Protein AF-0000000074170034 (afdb_homodimer)

Foldseek 3Di:
DPDPPPPCPDPPPPQDADAEEAEEEEAPLLCLQQVVLLVVVCCVRHVRYYYHYHHDAQVVVVVCQVVVVHFKYKHKPDPCQPQWDKAWAWKFFKWKKAFFCVCVPPHQAAELQCQLVWAEEEADPPHPVVVLSVVVCVVVVHDHHYPHHDPDPVVRLVCRLVGNTIYMGWQQSCVVCVVVRSMDTHAYPPNTRIIIIMMTGGDVDDRDPSNVVSVVSSNVSSVVCVVVVSTHTDTDGDD/DPDPPPPCPDPPPPQDADAEEAEEEEAPLLCLQQVVLLVVVCCVRHVRYYYHYHHDAPVVVVVCQVVVVHFKYKHKPDPCQVQWDKAWAWKFFKWKKAFFCVCVPPHQAAELQCQLVWAEEEADPPHPVVVLSVVVCVVVVHDHHYPHHDPDPVVRLVCRLVGNTIYMGWQQSCVVCVVVRSMDTHAYPPNTRIIIIMMTGGDVDDRDPSNVVSVVSSNVSSVVCVVVVSTHTDTDGDD

InterPro domains:
  IPR005119 LysR, substrate-binding [PF03466] (17-212)

Structure (mmCIF, N/CA/C/O backbone):
data_AF-0000000074170034-model_v1
#
loop_
_entity.id
_entity.type
_entity.pdbx_description
1 polymer 'Transcriptional regulatory protein, lysr family'
#
loop_
_atom_site.group_PDB
_atom_site.id
_atom_site.type_symbol
_atom_site.label_atom_id
_atom_site.label_alt_id
_atom_site.label_comp_id
_atom_site.label_asym_id
_atom_site.label_entity_id
_atom_site.label_seq_id
_atom_site.pdbx_PDB_ins_code
_atom_site.Cartn_x
_atom_site.Cartn_y
_atom_site.Cartn_z
_atom_site.occupancy
_atom_site.B_iso_or_equiv
_atom_site.auth_seq_id
_atom_site.auth_comp_id
_atom_site.auth_asym_id
_atom_site.auth_atom_id
_atom_site.pdbx_PDB_model_num
ATOM 1 N N . MET A 1 1 ? -20.344 -28.719 -52.875 1 21.89 1 MET A N 1
ATOM 2 C CA . MET A 1 1 ? -20.234 -29.719 -51.781 1 21.89 1 MET A CA 1
ATOM 3 C C . MET A 1 1 ? -19.391 -29.188 -50.656 1 21.89 1 MET A C 1
ATOM 5 O O . MET A 1 1 ? -18.188 -29.453 -50.594 1 21.89 1 MET A O 1
ATOM 9 N N . ALA A 1 2 ? -19.203 -27.891 -50.469 1 34.28 2 ALA A N 1
ATOM 10 C CA . ALA A 1 2 ? -18.469 -27.016 -49.562 1 34.28 2 ALA A CA 1
ATOM 11 C C . ALA A 1 2 ? -18.594 -27.5 -48.094 1 34.28 2 ALA A C 1
ATOM 13 O O . ALA A 1 2 ? -19.688 -27.516 -47.531 1 34.28 2 ALA A O 1
ATOM 14 N N . GLU A 1 3 ? -17.844 -28.531 -47.656 1 27.34 3 GLU A N 1
ATOM 15 C CA . GLU A 1 3 ? -17.906 -29.375 -46.469 1 27.34 3 GLU A CA 1
ATOM 16 C C . GLU A 1 3 ? -17.922 -28.531 -45.188 1 27.34 3 GLU A C 1
ATOM 18 O O . GLU A 1 3 ? -17.125 -27.609 -45.031 1 27.34 3 GLU A O 1
ATOM 23 N N . MET A 1 4 ? -19.031 -28.266 -44.438 1 29.97 4 MET A N 1
ATOM 24 C CA . MET A 1 4 ? -19.484 -27.719 -43.156 1 29.97 4 MET A CA 1
ATOM 25 C C . MET A 1 4 ? -18.656 -28.25 -42 1 29.97 4 MET A C 1
ATOM 27 O O . MET A 1 4 ? -18.875 -29.375 -41.531 1 29.97 4 MET A O 1
ATOM 31 N N . GLU A 1 5 ? -17.359 -28.344 -42.031 1 30.94 5 GLU A N 1
ATOM 32 C CA . GLU A 1 5 ? -16.594 -28.953 -40.938 1 30.94 5 GLU A CA 1
ATOM 33 C C . GLU A 1 5 ? -17.047 -28.391 -39.594 1 30.94 5 GLU A C 1
ATOM 35 O O . GLU A 1 5 ? -16.875 -27.188 -39.344 1 30.94 5 GLU A O 1
ATOM 40 N N . GLU A 1 6 ? -18.141 -28.828 -38.938 1 32.47 6 GLU A N 1
ATOM 41 C CA . GLU A 1 6 ? -18.688 -28.734 -37.594 1 32.47 6 GLU A CA 1
ATOM 42 C C . GLU A 1 6 ? -17.594 -28.891 -36.562 1 32.47 6 GLU A C 1
ATOM 44 O O . GLU A 1 6 ? -17.094 -30 -36.312 1 32.47 6 GLU A O 1
ATOM 49 N N . ILE A 1 7 ? -16.625 -28.172 -36.5 1 36.53 7 ILE A N 1
ATOM 50 C CA . ILE A 1 7 ? -15.562 -28.328 -35.531 1 36.53 7 ILE A CA 1
ATOM 51 C C . ILE A 1 7 ? -16.172 -28.578 -34.125 1 36.53 7 ILE A C 1
ATOM 53 O O . ILE A 1 7 ? -16.984 -27.781 -33.656 1 36.53 7 ILE A O 1
ATOM 57 N N . ARG A 1 8 ? -16.422 -29.766 -33.594 1 34.88 8 ARG A N 1
ATOM 58 C CA . ARG A 1 8 ? -16.672 -30.344 -32.25 1 34.88 8 ARG A CA 1
ATOM 59 C C . ARG A 1 8 ? -15.922 -29.578 -31.188 1 34.88 8 ARG A C 1
ATOM 61 O O . ARG A 1 8 ? -14.695 -29.688 -31.078 1 34.88 8 ARG A O 1
ATOM 68 N N . VAL A 1 9 ? -16.125 -28.391 -30.969 1 38.75 9 VAL A N 1
ATOM 69 C CA . VAL A 1 9 ? -15.656 -27.766 -29.734 1 38.75 9 VAL A CA 1
ATOM 70 C C . VAL A 1 9 ? -15.875 -28.703 -28.547 1 38.75 9 VAL A C 1
ATOM 72 O O . VAL A 1 9 ? -17.016 -29.047 -28.234 1 38.75 9 VAL A O 1
ATOM 75 N N . LEU A 1 10 ? -15.18 -29.797 -28.359 1 38 10 LEU A N 1
ATOM 76 C CA . LEU A 1 10 ? -15.18 -30.75 -27.25 1 38 10 LEU A CA 1
ATOM 77 C C . LEU A 1 10 ? -15.641 -30.078 -25.953 1 38 10 LEU A C 1
ATOM 79 O O . LEU A 1 10 ? -15.281 -28.938 -25.672 1 38 10 LEU A O 1
ATOM 83 N N . ALA A 1 11 ? -16.797 -30.344 -25.375 1 39.97 11 ALA A N 1
ATOM 84 C CA . ALA A 1 11 ? -17.406 -30.141 -24.047 1 39.97 11 ALA A CA 1
ATOM 85 C C . ALA A 1 11 ? -16.344 -30.141 -22.953 1 39.97 11 ALA A C 1
ATOM 87 O O . ALA A 1 11 ? -15.945 -31.203 -22.469 1 39.97 11 ALA A O 1
ATOM 88 N N . GLN A 1 12 ? -15.227 -29.547 -23.031 1 44.31 12 GLN A N 1
ATOM 89 C CA . GLN A 1 12 ? -14.211 -29.5 -21.984 1 44.31 12 GLN A CA 1
ATOM 90 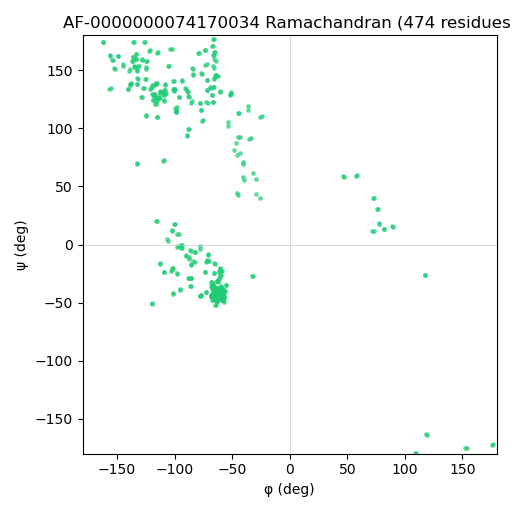C C . GLN A 1 12 ? -14.859 -29.422 -20.594 1 44.31 12 GLN A C 1
ATOM 92 O O . GLN A 1 12 ? -15.891 -28.766 -20.422 1 44.31 12 GLN A O 1
ATOM 97 N N . ASP A 1 13 ? -14.742 -30.359 -19.703 1 48.44 13 ASP A N 1
ATOM 98 C CA . ASP A 1 13 ? -15.219 -30.531 -18.328 1 48.44 13 ASP A CA 1
ATOM 99 C C . ASP A 1 13 ? -15.266 -29.188 -17.594 1 48.44 13 ASP A C 1
ATOM 101 O O . ASP A 1 13 ? -14.234 -28.547 -17.406 1 48.44 13 ASP A O 1
ATOM 105 N N . GLU A 1 14 ? -16.328 -28.562 -17.641 1 54.59 14 GLU A N 1
ATOM 106 C CA . GLU A 1 14 ? -16.625 -27.328 -16.922 1 54.59 14 GLU A CA 1
ATOM 107 C C . GLU A 1 14 ? -15.914 -27.281 -15.578 1 54.59 14 GLU A C 1
ATOM 109 O O . GLU A 1 14 ? -15.648 -26.203 -15.055 1 54.59 14 GLU A O 1
ATOM 114 N N . ASN A 1 15 ? -15.633 -28.562 -15 1 59.62 15 ASN A N 1
ATOM 115 C CA . ASN A 1 15 ? -15.023 -28.641 -13.672 1 59.62 15 ASN A CA 1
ATOM 116 C C . ASN A 1 15 ? -13.508 -28.75 -13.758 1 59.62 15 ASN A C 1
ATOM 118 O O . ASN A 1 15 ? -12.828 -28.875 -12.734 1 59.62 15 ASN A O 1
ATOM 122 N N . ALA A 1 16 ? -13.055 -28.812 -14.922 1 73 16 ALA A N 1
ATOM 123 C CA . ALA A 1 16 ? -11.602 -28.984 -15.023 1 73 16 ALA A CA 1
ATOM 124 C C . ALA A 1 16 ? -10.875 -27.703 -14.633 1 73 16 ALA A C 1
ATOM 126 O O . ALA A 1 16 ? -11.344 -26.609 -14.914 1 73 16 ALA A O 1
ATOM 127 N N . PRO A 1 17 ? -9.773 -27.984 -13.953 1 80.06 17 PRO A N 1
ATOM 128 C CA . PRO A 1 17 ? -8.984 -26.797 -13.602 1 80.06 17 PRO A CA 1
ATOM 129 C C . PRO A 1 17 ? -8.688 -25.922 -14.812 1 80.06 17 PRO A C 1
ATOM 131 O O . PRO A 1 17 ? -8.383 -26.422 -15.891 1 80.06 17 PRO A O 1
ATOM 134 N N . LEU A 1 18 ? -8.977 -24.719 -14.641 1 83.81 18 LEU A N 1
ATOM 135 C CA . LEU A 1 18 ? -8.766 -23.719 -15.68 1 83.81 18 LEU A CA 1
ATOM 136 C C . LEU A 1 18 ? -7.297 -23.344 -15.781 1 83.81 18 LEU A C 1
ATOM 138 O O . LEU A 1 18 ? -6.551 -23.453 -14.805 1 83.81 18 LEU A O 1
ATOM 142 N N . ARG A 1 19 ? -6.926 -23.062 -16.984 1 87.31 19 ARG A N 1
ATOM 143 C CA . ARG A 1 19 ? -5.621 -22.469 -17.25 1 87.31 19 ARG A CA 1
ATOM 144 C C . ARG A 1 19 ? -5.762 -21.062 -17.812 1 87.31 19 ARG A C 1
ATOM 146 O O . ARG A 1 19 ? -6.867 -20.625 -18.156 1 87.31 19 ARG A O 1
ATOM 153 N N . GLY A 1 20 ? -4.684 -20.281 -17.844 1 91.69 20 GLY A N 1
ATOM 154 C CA . GLY A 1 20 ? -4.715 -18.938 -18.391 1 91.69 20 GLY A CA 1
ATOM 155 C C . GLY A 1 20 ? -4.375 -17.875 -17.359 1 91.69 20 GLY A C 1
ATOM 156 O O . GLY A 1 20 ? -3.756 -18.172 -16.328 1 91.69 20 GLY A O 1
ATOM 157 N N . HIS A 1 21 ? -4.762 -16.625 -17.781 1 94.44 21 HIS A N 1
ATOM 158 C CA . HIS A 1 21 ? -4.371 -15.469 -16.984 1 94.44 21 HIS A CA 1
ATOM 159 C C . HIS A 1 21 ? -5.582 -14.602 -16.641 1 94.44 21 HIS A C 1
ATOM 161 O O . HIS A 1 21 ? -6.48 -14.43 -17.469 1 94.44 21 HIS A O 1
ATOM 167 N N . VAL A 1 22 ? -5.656 -14.219 -15.445 1 96.94 22 VAL A N 1
ATOM 168 C CA . VAL A 1 22 ? -6.695 -13.266 -15.062 1 96.94 22 VAL A CA 1
ATOM 169 C C . VAL A 1 22 ? -6.086 -12.141 -14.227 1 96.94 22 VAL A C 1
ATOM 171 O O . VAL A 1 22 ? -5.211 -12.383 -13.391 1 96.94 22 VAL A O 1
ATOM 174 N N . SER A 1 23 ? -6.488 -10.93 -14.461 1 97.12 23 SER A N 1
ATOM 175 C CA . SER A 1 23 ? -6.035 -9.742 -13.742 1 97.12 23 SER A CA 1
ATOM 176 C C . SER A 1 23 ? -7.191 -9.055 -13.031 1 97.12 23 SER A C 1
ATOM 178 O O . SER A 1 23 ? -8.18 -8.664 -13.664 1 97.12 23 SER A O 1
ATOM 180 N N . ILE A 1 24 ? -7.02 -8.875 -11.719 1 97.62 24 ILE A N 1
ATOM 181 C CA . ILE A 1 24 ? -8.062 -8.266 -10.906 1 97.62 24 ILE A CA 1
ATOM 182 C C . ILE A 1 24 ? -7.531 -6.98 -10.266 1 97.62 24 ILE A C 1
ATOM 184 O O . ILE A 1 24 ? -6.461 -6.98 -9.656 1 97.62 24 ILE A O 1
ATOM 188 N N . GLY A 1 25 ? -8.266 -5.91 -10.398 1 96.12 25 GLY A N 1
ATOM 189 C CA . GLY A 1 25 ? -7.93 -4.648 -9.766 1 96.12 25 GLY A CA 1
ATOM 190 C C . GLY A 1 25 ? -8.734 -4.383 -8.5 1 96.12 25 GLY A C 1
ATOM 191 O O . GLY A 1 25 ? -9.93 -4.68 -8.445 1 96.12 25 GLY A O 1
ATOM 192 N N . MET A 1 26 ? -8.039 -3.834 -7.531 1 94.56 26 MET A N 1
ATOM 193 C CA . MET A 1 26 ? -8.734 -3.508 -6.289 1 94.56 26 MET A CA 1
ATOM 194 C C . MET A 1 26 ? -8.07 -2.33 -5.59 1 94.56 26 MET A C 1
ATOM 196 O O . MET A 1 26 ? -6.855 -2.137 -5.707 1 94.56 26 MET A O 1
ATOM 200 N N . PRO A 1 27 ? -8.891 -1.567 -4.828 1 91.56 27 PRO A N 1
ATOM 201 C CA . PRO A 1 27 ? -8.258 -0.597 -3.934 1 91.56 27 PRO A CA 1
ATOM 202 C C . PRO A 1 27 ? -7.445 -1.26 -2.82 1 91.56 27 PRO A C 1
ATOM 204 O O . PRO A 1 27 ? -7.688 -2.422 -2.484 1 91.56 27 PRO A O 1
ATOM 207 N N . PRO A 1 28 ? -6.57 -0.512 -2.178 1 88.25 28 PRO A N 1
ATOM 208 C CA . PRO A 1 28 ? -5.668 -1.101 -1.185 1 88.25 28 PRO A CA 1
ATOM 209 C C . PRO A 1 28 ? -6.414 -1.707 0.003 1 88.25 28 PRO A C 1
ATOM 211 O O . PRO A 1 28 ? -6.094 -2.816 0.435 1 88.25 28 PRO A O 1
ATOM 214 N N . THR A 1 29 ? -7.406 -1.063 0.54 1 89.38 29 THR A N 1
ATOM 215 C CA . THR A 1 29 ? -8.117 -1.572 1.705 1 89.38 29 THR A CA 1
ATOM 216 C C . THR A 1 29 ? -8.828 -2.885 1.378 1 89.38 29 THR A C 1
ATOM 218 O O . THR A 1 29 ? -8.867 -3.799 2.205 1 89.38 29 THR A O 1
ATOM 221 N N . ALA A 1 30 ? -9.391 -2.963 0.193 1 92.62 30 ALA A N 1
ATOM 222 C CA . ALA A 1 30 ? -10.039 -4.199 -0.228 1 92.62 30 ALA A CA 1
ATOM 223 C C . ALA A 1 30 ? -9.008 -5.309 -0.452 1 92.62 30 ALA A C 1
ATOM 225 O O . ALA A 1 30 ? -9.234 -6.457 -0.06 1 92.62 30 ALA A O 1
ATOM 226 N N . SER A 1 31 ? -7.969 -4.953 -1.076 1 93.31 31 SER A N 1
ATOM 227 C CA . SER A 1 31 ? -6.926 -5.926 -1.378 1 93.31 31 SER A CA 1
ATOM 228 C C . SER A 1 31 ? -6.402 -6.586 -0.107 1 93.31 31 SER A C 1
ATOM 230 O O . SER A 1 31 ? -6.125 -7.789 -0.093 1 93.31 31 SER A O 1
ATOM 232 N N . ASP A 1 32 ? -6.258 -5.852 0.933 1 90.81 32 ASP A N 1
ATOM 233 C CA . ASP A 1 32 ? -5.684 -6.348 2.18 1 90.81 32 ASP A CA 1
ATOM 234 C C . ASP A 1 32 ? -6.523 -7.484 2.756 1 90.81 32 ASP A C 1
ATOM 236 O O . ASP A 1 32 ? -6.008 -8.336 3.486 1 90.81 32 ASP A O 1
ATOM 240 N N . ILE A 1 33 ? -7.793 -7.543 2.379 1 92 33 ILE A N 1
ATOM 241 C CA . ILE A 1 33 ? -8.633 -8.547 3.02 1 92 33 ILE A CA 1
ATOM 242 C C . ILE A 1 33 ? -9.047 -9.602 1.994 1 92 33 ILE A C 1
ATOM 244 O O . ILE A 1 33 ? -9.445 -10.711 2.359 1 92 33 ILE A O 1
ATOM 248 N N . LEU A 1 34 ? -8.898 -9.273 0.729 1 96 34 LEU A N 1
ATOM 249 C CA . LEU A 1 34 ? -9.484 -10.148 -0.279 1 96 34 LEU A CA 1
ATOM 250 C C . LEU A 1 34 ? -8.398 -10.906 -1.036 1 96 34 LEU A C 1
ATOM 252 O O . LEU A 1 34 ? -8.672 -11.945 -1.64 1 96 34 LEU A O 1
ATOM 256 N N . SER A 1 35 ? -7.219 -10.406 -1.077 1 95.62 35 SER A N 1
ATOM 257 C CA . SER A 1 35 ? -6.195 -10.961 -1.956 1 95.62 35 SER A CA 1
ATOM 258 C C . SER A 1 35 ? -5.781 -12.359 -1.517 1 95.62 35 SER A C 1
ATOM 260 O O . SER A 1 35 ? -5.691 -13.273 -2.342 1 95.62 35 SER A O 1
ATOM 262 N N . GLU A 1 36 ? -5.508 -12.539 -0.246 1 94.25 36 GLU A N 1
ATOM 263 C CA . GLU A 1 36 ? -5.004 -13.828 0.235 1 94.25 36 GLU A CA 1
ATOM 264 C C . GLU A 1 36 ? -6.027 -14.938 0.015 1 94.25 36 GLU A C 1
ATOM 266 O O . GLU A 1 36 ? -5.699 -15.992 -0.536 1 94.25 36 GLU A O 1
ATOM 271 N N . PRO A 1 37 ? -7.293 -14.719 0.401 1 95.94 37 PRO A N 1
ATOM 272 C CA . PRO A 1 37 ? -8.281 -15.766 0.111 1 95.94 37 PRO A CA 1
ATOM 273 C C . PRO A 1 37 ? -8.406 -16.062 -1.383 1 95.94 37 PRO A C 1
ATOM 275 O O . PRO A 1 37 ? -8.633 -17.203 -1.773 1 95.94 37 PRO A O 1
ATOM 278 N N . LEU A 1 38 ? -8.297 -15.039 -2.164 1 96.81 38 LEU A N 1
ATOM 279 C CA . LEU A 1 38 ? -8.383 -15.211 -3.611 1 96.81 38 LEU A CA 1
ATOM 280 C C . LEU A 1 38 ? -7.238 -16.078 -4.125 1 96.81 38 LEU A C 1
ATOM 282 O O . LEU A 1 38 ? -7.465 -17.047 -4.844 1 96.81 38 LEU A O 1
ATOM 286 N N . VAL A 1 39 ? -6.035 -15.773 -3.727 1 95.31 39 VAL A N 1
ATOM 287 C CA . VAL A 1 39 ? -4.848 -16.516 -4.148 1 95.31 39 VAL A CA 1
ATOM 288 C C . VAL A 1 39 ? -4.93 -17.953 -3.643 1 95.31 39 VAL A C 1
ATOM 290 O O . VAL A 1 39 ? -4.668 -18.891 -4.395 1 95.31 39 VAL A O 1
ATOM 293 N N . SER A 1 40 ? -5.312 -18.109 -2.414 1 95.12 40 SER A N 1
ATOM 294 C CA . SER A 1 40 ? -5.43 -19.438 -1.816 1 95.12 40 SER A CA 1
ATOM 295 C C . SER A 1 40 ? -6.402 -20.312 -2.598 1 95.12 40 SER A C 1
ATOM 297 O O . SER A 1 40 ? -6.094 -21.453 -2.914 1 95.12 40 SER A O 1
ATOM 299 N N . THR A 1 41 ? -7.504 -19.734 -2.896 1 96.12 41 THR A N 1
ATOM 300 C CA . THR A 1 41 ? -8.531 -20.5 -3.607 1 96.12 41 THR A CA 1
ATOM 301 C C . THR A 1 41 ? -8.062 -20.844 -5.016 1 96.12 41 THR A C 1
ATOM 303 O O . THR A 1 41 ? -8.305 -21.953 -5.496 1 96.12 41 THR A O 1
ATOM 306 N N . PHE A 1 42 ? -7.438 -19.922 -5.742 1 94.69 42 PHE A N 1
ATOM 307 C CA . PHE A 1 42 ? -6.902 -20.188 -7.074 1 94.69 42 PHE A CA 1
ATOM 308 C C . PHE A 1 42 ? -5.883 -21.312 -7.027 1 94.69 42 PHE A C 1
ATOM 310 O O . PHE A 1 42 ? -5.895 -22.203 -7.883 1 94.69 42 PHE A O 1
ATOM 317 N N . GLN A 1 43 ? -4.973 -21.25 -6.094 1 92.19 43 GLN A N 1
ATOM 318 C CA . GLN A 1 43 ? -3.926 -22.266 -5.973 1 92.19 43 GLN A CA 1
ATOM 319 C C . GLN A 1 43 ? -4.523 -23.656 -5.773 1 92.19 43 GLN A C 1
ATOM 321 O O . GLN A 1 43 ? -4.012 -24.641 -6.309 1 92.19 43 GLN A O 1
ATOM 326 N N . GLU A 1 44 ? -5.582 -23.75 -5.031 1 93.06 44 GLU A N 1
ATOM 327 C CA . GLU A 1 44 ? -6.238 -25.016 -4.719 1 93.06 44 GLU A CA 1
ATOM 328 C C . GLU A 1 44 ? -7.07 -25.516 -5.898 1 93.06 44 GLU A C 1
ATOM 330 O O . GLU A 1 44 ? -7.051 -26.703 -6.227 1 93.06 44 GLU A O 1
ATOM 335 N N . THR A 1 45 ? -7.781 -24.625 -6.512 1 93.88 45 THR A N 1
ATOM 336 C CA . THR A 1 45 ? -8.805 -25.016 -7.473 1 93.88 45 THR A CA 1
ATOM 337 C C . THR A 1 45 ? -8.25 -24.984 -8.891 1 93.88 45 THR A C 1
ATOM 339 O O . THR A 1 45 ? -8.633 -25.797 -9.734 1 93.88 45 THR A O 1
ATOM 342 N N . HIS A 1 46 ? -7.414 -23.969 -9.18 1 94.12 46 HIS A N 1
ATOM 343 C CA . HIS A 1 46 ? -6.863 -23.781 -10.516 1 94.12 46 HIS A CA 1
ATOM 344 C C . HIS A 1 46 ? -5.359 -23.531 -10.461 1 94.12 46 HIS A C 1
ATOM 346 O O . HIS A 1 46 ? -4.891 -22.469 -10.875 1 94.12 46 HIS A O 1
ATOM 352 N N . PRO A 1 47 ? -4.625 -24.5 -10.117 1 90.62 47 PRO A N 1
ATOM 353 C CA . PRO A 1 47 ? -3.189 -24.328 -9.883 1 90.62 47 PRO A CA 1
ATOM 354 C C . PRO A 1 47 ? -2.428 -23.953 -11.148 1 90.62 47 PRO A C 1
ATOM 356 O O . PRO A 1 47 ? -1.304 -23.438 -11.062 1 90.62 47 PRO A O 1
ATOM 359 N N . ASP A 1 48 ? -3.002 -24.125 -12.258 1 91 48 ASP A N 1
ATOM 360 C CA . ASP A 1 48 ? -2.289 -23.828 -13.492 1 91 48 ASP A CA 1
ATOM 361 C C . ASP A 1 48 ? -2.654 -22.453 -14.023 1 91 48 ASP A C 1
ATOM 363 O O . ASP A 1 48 ? -2.109 -22 -15.039 1 91 48 ASP A O 1
ATOM 367 N N . ALA A 1 49 ? -3.539 -21.781 -13.352 1 93.25 49 ALA A N 1
ATOM 368 C CA . ALA A 1 49 ? -3.893 -20.406 -13.711 1 93.25 49 ALA A CA 1
ATOM 369 C C . ALA A 1 49 ? -2.908 -19.406 -13.102 1 93.25 49 ALA A C 1
ATOM 371 O O . ALA A 1 49 ? -2.279 -19.688 -12.078 1 93.25 49 ALA A O 1
ATOM 372 N N . THR A 1 50 ? -2.77 -18.312 -13.812 1 93.19 50 THR A N 1
ATOM 373 C CA . THR A 1 50 ? -1.979 -17.203 -13.281 1 93.19 50 THR A CA 1
ATOM 374 C C . THR A 1 50 ? -2.879 -16.047 -12.883 1 93.19 50 THR A C 1
ATOM 376 O O . THR A 1 50 ? -3.775 -15.664 -13.641 1 93.19 50 THR A O 1
ATOM 379 N N . LEU A 1 51 ? -2.617 -15.555 -11.711 1 95.94 51 LEU A N 1
ATOM 380 C CA . LEU A 1 51 ? -3.424 -14.469 -11.156 1 95.94 51 LEU A CA 1
ATOM 381 C C . LEU A 1 51 ? -2.58 -13.219 -10.93 1 95.94 51 LEU A C 1
ATOM 383 O O . LEU A 1 51 ? -1.511 -13.289 -10.32 1 95.94 51 LEU A O 1
ATOM 387 N N . ARG A 1 52 ? -3.062 -12.156 -11.453 1 96.06 52 ARG A N 1
ATOM 388 C CA . ARG A 1 52 ? -2.461 -10.852 -11.219 1 96.06 52 ARG A CA 1
ATOM 389 C C . ARG A 1 52 ? -3.41 -9.945 -10.438 1 96.06 52 ARG A C 1
ATOM 391 O O . ARG A 1 52 ? -4.562 -9.75 -10.836 1 96.06 52 ARG A O 1
ATOM 398 N N . ILE A 1 53 ? -2.92 -9.422 -9.359 1 95.69 53 ILE A N 1
ATOM 399 C CA . ILE A 1 53 ? -3.676 -8.469 -8.562 1 95.69 53 ILE A CA 1
ATOM 400 C C . ILE A 1 53 ? -3.008 -7.094 -8.625 1 95.69 53 ILE A C 1
ATOM 402 O O . ILE A 1 53 ? -1.826 -6.957 -8.297 1 95.69 53 ILE A O 1
ATOM 406 N N . VAL A 1 54 ? -3.793 -6.117 -8.984 1 92.19 54 VAL A N 1
ATOM 407 C CA . VAL A 1 54 ? -3.277 -4.758 -9.102 1 92.19 54 VAL A CA 1
ATOM 408 C C . VAL A 1 54 ? -4.016 -3.84 -8.133 1 92.19 54 VAL A C 1
ATOM 410 O O . VAL A 1 54 ? -5.238 -3.936 -7.988 1 92.19 54 VAL A O 1
ATOM 413 N N . ASN A 1 55 ? -3.184 -2.975 -7.488 1 89.75 55 ASN A N 1
ATOM 414 C CA . ASN A 1 55 ? -3.785 -2.02 -6.566 1 89.75 55 ASN A CA 1
ATOM 415 C C . ASN A 1 55 ? -3.721 -0.595 -7.109 1 89.75 55 ASN A C 1
ATOM 417 O O . ASN A 1 55 ? -2.662 -0.143 -7.551 1 89.75 55 ASN A O 1
ATOM 421 N N . ALA A 1 56 ? -4.871 0.014 -7.082 1 84.06 56 ALA A N 1
ATOM 422 C CA . ALA A 1 56 ? -4.953 1.413 -7.488 1 84.06 56 ALA A CA 1
ATOM 423 C C . ALA A 1 56 ? -6.246 2.055 -6.988 1 84.06 56 ALA A C 1
ATOM 425 O O . ALA A 1 56 ? -7.082 1.388 -6.379 1 84.06 56 ALA A O 1
ATOM 426 N N . TYR A 1 57 ? -6.285 3.338 -7.238 1 81 57 TYR A N 1
ATOM 427 C CA . TYR A 1 57 ? -7.531 4.031 -6.926 1 81 57 TYR A CA 1
ATOM 428 C C . TYR A 1 57 ? -8.578 3.783 -8.008 1 81 57 TYR A C 1
ATOM 430 O O . TYR A 1 57 ? -8.242 3.422 -9.133 1 81 57 TYR A O 1
ATOM 438 N N . SER A 1 58 ? -9.766 4.094 -7.652 1 80.94 58 SER A N 1
ATOM 439 C CA . SER A 1 58 ? -10.898 3.729 -8.492 1 80.94 58 SER A CA 1
ATOM 440 C C . SER A 1 58 ? -10.797 4.371 -9.875 1 80.94 58 SER A C 1
ATOM 442 O O . SER A 1 58 ? -11.117 3.74 -10.883 1 80.94 58 SER A O 1
ATOM 444 N N . GLY A 1 59 ? -10.383 5.625 -9.906 1 79.94 59 GLY A N 1
ATOM 445 C CA . GLY A 1 59 ? -10.258 6.281 -11.195 1 79.94 59 GLY A CA 1
ATOM 446 C C . GLY A 1 59 ? -9.344 5.547 -12.156 1 79.94 59 GLY A C 1
ATOM 447 O O . GLY A 1 59 ? -9.656 5.398 -13.336 1 79.94 59 GLY A O 1
ATOM 448 N N . TYR A 1 60 ? -8.289 5.047 -11.695 1 82.94 60 TYR A N 1
ATOM 449 C CA . TYR A 1 60 ? -7.344 4.293 -12.508 1 82.94 60 TYR A CA 1
ATOM 450 C C . TYR A 1 60 ? -7.906 2.922 -12.867 1 82.94 60 TYR A C 1
ATOM 452 O O . TYR A 1 60 ? -7.785 2.475 -14.008 1 82.94 60 TYR A O 1
ATOM 460 N N . LEU A 1 61 ? -8.523 2.348 -11.93 1 90.69 61 LEU A N 1
ATOM 461 C CA . LEU A 1 61 ? -9.047 1 -12.133 1 90.69 61 LEU A CA 1
ATOM 462 C C . LEU A 1 61 ? -10.133 0.995 -13.203 1 90.69 61 LEU A C 1
ATOM 464 O O . LEU A 1 61 ? -10.219 0.064 -14.008 1 90.69 61 LEU A O 1
ATOM 468 N N . VAL A 1 62 ? -10.945 2.018 -13.188 1 90.25 62 VAL A N 1
ATOM 469 C CA . VAL A 1 62 ? -11.992 2.137 -14.195 1 90.25 62 VAL A CA 1
ATOM 470 C C . VAL A 1 62 ? -11.367 2.242 -15.586 1 90.25 62 VAL A C 1
ATOM 472 O O . VAL A 1 62 ? -11.797 1.559 -16.516 1 90.25 62 VAL A O 1
ATOM 475 N N . ASP A 1 63 ? -10.398 3.07 -15.68 1 89.25 63 ASP A N 1
ATOM 476 C CA . ASP A 1 63 ? -9.711 3.254 -16.953 1 89.25 63 ASP A CA 1
ATOM 477 C C . ASP A 1 63 ? -9.062 1.952 -17.422 1 89.25 63 ASP A C 1
ATOM 479 O O . ASP A 1 63 ? -9.18 1.581 -18.578 1 89.25 63 ASP A O 1
ATOM 483 N N . TRP A 1 64 ? -8.438 1.235 -16.562 1 92.12 64 TRP A N 1
ATOM 484 C CA . TRP A 1 64 ? -7.758 -0.011 -16.891 1 92.12 64 TRP A CA 1
ATOM 485 C C . TRP A 1 64 ? -8.758 -1.092 -17.297 1 92.12 64 TRP A C 1
ATOM 487 O O . TRP A 1 64 ? -8.469 -1.923 -18.156 1 92.12 64 TRP A O 1
ATOM 497 N N . LEU A 1 65 ? -9.859 -1.061 -16.641 1 93.25 65 LEU A N 1
ATOM 498 C CA . LEU A 1 65 ? -10.906 -2.012 -16.984 1 93.25 65 LEU A CA 1
ATOM 499 C C . LEU A 1 65 ? -11.438 -1.747 -18.391 1 93.25 65 LEU A C 1
ATOM 501 O O . LEU A 1 65 ? -11.625 -2.682 -19.172 1 93.25 65 LEU A O 1
ATOM 505 N N . HIS A 1 66 ? -11.594 -0.516 -18.703 1 90.88 66 HIS A N 1
ATOM 506 C CA . HIS A 1 66 ? -12.078 -0.12 -20.031 1 90.88 66 HIS A CA 1
ATOM 507 C C . HIS A 1 66 ? -11.094 -0.521 -21.109 1 90.88 66 HIS A C 1
ATOM 509 O O . HIS A 1 66 ? -11.492 -0.973 -22.188 1 90.88 66 HIS A O 1
ATOM 515 N N . ARG A 1 67 ? -9.844 -0.395 -20.844 1 92.44 67 ARG A N 1
ATOM 516 C CA . ARG A 1 67 ? -8.797 -0.653 -21.828 1 92.44 67 ARG A CA 1
ATOM 517 C C . ARG A 1 67 ? -8.492 -2.145 -21.922 1 92.44 67 ARG A C 1
ATOM 519 O O . ARG A 1 67 ? -7.781 -2.58 -22.828 1 92.44 67 ARG A O 1
ATOM 526 N N . GLY A 1 68 ? -8.938 -2.826 -20.984 1 93.19 68 GLY A N 1
ATOM 527 C CA . GLY A 1 68 ? -8.703 -4.262 -21 1 93.19 68 GLY A CA 1
ATOM 528 C C . GLY A 1 68 ? -7.41 -4.656 -20.312 1 93.19 68 GLY A C 1
ATOM 529 O O . GLY A 1 68 ? -6.926 -5.781 -20.484 1 93.19 68 GLY A O 1
ATOM 530 N N . ASP A 1 69 ? -6.871 -3.734 -19.562 1 93.62 69 ASP A N 1
ATOM 531 C CA . ASP A 1 69 ? -5.645 -4.004 -18.812 1 93.62 69 ASP A CA 1
ATOM 532 C C . ASP A 1 69 ? -5.918 -4.91 -17.625 1 93.62 69 ASP A C 1
ATOM 534 O O . ASP A 1 69 ? -5.004 -5.559 -17.109 1 93.62 69 ASP A O 1
ATOM 538 N N . ILE A 1 70 ? -7.141 -4.922 -17.156 1 95.94 70 ILE A N 1
ATOM 539 C CA . ILE A 1 70 ? -7.602 -5.84 -16.125 1 95.94 70 ILE A CA 1
ATOM 540 C C . ILE A 1 70 ? -8.938 -6.449 -16.531 1 95.94 70 ILE A C 1
ATOM 542 O O . ILE A 1 70 ? -9.641 -5.902 -17.391 1 95.94 70 ILE A O 1
ATOM 546 N N . ASP A 1 71 ? -9.25 -7.602 -15.898 1 97.25 71 ASP A N 1
ATOM 547 C CA . ASP A 1 71 ? -10.406 -8.383 -16.328 1 97.25 71 ASP A CA 1
ATOM 548 C C . ASP A 1 71 ? -11.625 -8.094 -15.445 1 97.25 71 ASP A C 1
ATOM 550 O O . ASP A 1 71 ? -12.766 -8.32 -15.859 1 97.25 71 ASP A O 1
ATOM 554 N N . ALA A 1 72 ? -11.383 -7.668 -14.25 1 97 72 ALA A N 1
ATOM 555 C CA . ALA A 1 72 ? -12.406 -7.242 -13.297 1 97 72 ALA A CA 1
ATOM 556 C C . ALA A 1 72 ? -11.828 -6.246 -12.289 1 97 72 ALA A C 1
ATOM 558 O O . ALA A 1 72 ? -10.617 -6.184 -12.094 1 97 72 ALA A O 1
ATOM 559 N N . ALA A 1 73 ? -12.727 -5.5 -11.711 1 96.5 73 ALA A N 1
ATOM 560 C CA . ALA A 1 73 ? -12.273 -4.496 -10.75 1 96.5 73 ALA A CA 1
ATOM 561 C C . ALA A 1 73 ? -13.211 -4.414 -9.547 1 96.5 73 ALA A C 1
ATOM 563 O O . ALA A 1 73 ? -14.438 -4.453 -9.711 1 96.5 73 ALA A O 1
ATOM 564 N N . ILE A 1 74 ? -12.602 -4.395 -8.43 1 95.88 74 ILE A N 1
ATOM 565 C CA . ILE A 1 74 ? -13.305 -4.008 -7.211 1 95.88 74 ILE A CA 1
ATOM 566 C C . ILE A 1 74 ? -13.219 -2.492 -7.031 1 95.88 74 ILE A C 1
ATOM 568 O O . ILE A 1 74 ? -12.133 -1.911 -7.078 1 95.88 74 ILE A O 1
ATOM 572 N N . LEU A 1 75 ? -14.398 -1.876 -6.836 1 92.62 75 LEU A N 1
ATOM 573 C CA . LEU A 1 75 ? -14.445 -0.42 -6.77 1 92.62 75 LEU A CA 1
ATOM 574 C C . LEU A 1 75 ? -15.273 0.044 -5.578 1 92.62 75 LEU A C 1
ATOM 576 O O . LEU A 1 75 ? -16.203 -0.654 -5.148 1 92.62 75 LEU A O 1
ATOM 580 N N . TYR A 1 76 ? -14.836 1.207 -5.129 1 89.25 76 TYR A N 1
ATOM 581 C CA . TYR A 1 76 ? -15.688 1.896 -4.168 1 89.25 76 TYR A CA 1
ATOM 582 C C . TYR A 1 76 ? -16.484 3.012 -4.844 1 89.25 76 TYR A C 1
ATOM 584 O O . TYR A 1 76 ? -15.906 3.828 -5.57 1 89.25 76 TYR A O 1
ATOM 592 N N . ASN A 1 77 ? -17.75 3.117 -4.594 1 76.5 77 ASN A N 1
ATOM 593 C CA . ASN A 1 77 ? -18.672 4.18 -4.961 1 76.5 77 ASN A CA 1
ATOM 594 C C . ASN A 1 77 ? -18.516 4.586 -6.422 1 76.5 77 ASN A C 1
ATOM 596 O O . ASN A 1 77 ? -18.297 5.762 -6.723 1 76.5 77 ASN A O 1
ATOM 600 N N . PRO A 1 78 ? -18.688 3.691 -7.34 1 69.44 78 PRO A N 1
ATOM 601 C CA . PRO A 1 78 ? -18.453 4.148 -8.711 1 69.44 78 PRO A CA 1
ATOM 602 C C . PRO A 1 78 ? -19.469 5.188 -9.172 1 69.44 78 PRO A C 1
ATOM 604 O O . PRO A 1 78 ? -20.656 5.062 -8.875 1 69.44 78 PRO A O 1
ATOM 607 N N . LYS A 1 79 ? -19.031 6.344 -9.578 1 63.84 79 LYS A N 1
ATOM 608 C CA . LYS A 1 79 ? -19.922 7.367 -10.109 1 63.84 79 LYS A CA 1
ATOM 609 C C . LYS A 1 79 ? -20.578 6.906 -11.406 1 63.84 79 LYS A C 1
ATOM 611 O O . LYS A 1 79 ? -21.75 7.18 -11.648 1 63.84 79 LYS A O 1
ATOM 616 N N . ASN A 1 80 ? -19.75 6.445 -12.391 1 61.69 80 ASN A N 1
ATOM 617 C CA . ASN A 1 80 ? -20.266 6.145 -13.719 1 61.69 80 ASN A CA 1
ATOM 618 C C . ASN A 1 80 ? -20.281 4.641 -13.992 1 61.69 80 ASN A C 1
ATOM 620 O O . ASN A 1 80 ? -19.469 4.137 -14.758 1 61.69 80 ASN A O 1
ATOM 624 N N . ALA A 1 81 ? -21.219 3.941 -13.336 1 60.59 81 ALA A N 1
ATOM 625 C CA . ALA A 1 81 ? -21.297 2.484 -13.398 1 60.59 81 ALA A CA 1
ATOM 626 C C . ALA A 1 81 ? -21.938 2.025 -14.703 1 60.59 81 ALA A C 1
ATOM 628 O O . ALA A 1 81 ? -22 0.827 -14.984 1 60.59 81 ALA A O 1
ATOM 629 N N . ARG A 1 82 ? -22.375 2.947 -15.5 1 64 82 ARG A N 1
ATOM 630 C CA . ARG A 1 82 ? -23.219 2.488 -16.594 1 64 82 ARG A CA 1
ATOM 631 C C . ARG A 1 82 ? -22.406 1.715 -17.625 1 64 82 ARG A C 1
ATOM 633 O O . ARG A 1 82 ? -22.969 0.948 -18.406 1 64 82 ARG A O 1
ATOM 640 N N . SER A 1 83 ? -21.141 1.822 -17.547 1 76.31 83 SER A N 1
ATOM 641 C CA . SER A 1 83 ? -20.359 1.204 -18.625 1 76.31 83 SER A CA 1
ATOM 642 C C . SER A 1 83 ? -19.844 -0.172 -18.203 1 76.31 83 SER A C 1
ATOM 644 O O . SER A 1 83 ? -19.141 -0.832 -18.969 1 76.31 83 SER A O 1
ATOM 646 N N . PHE A 1 84 ? -20.359 -0.615 -17.047 1 85.19 84 PHE A N 1
ATOM 647 C CA . PHE A 1 84 ? -19.859 -1.896 -16.578 1 85.19 84 PHE A CA 1
ATOM 648 C C . PHE A 1 84 ? -20.984 -2.75 -16.016 1 85.19 84 PHE A C 1
ATOM 650 O O . PHE A 1 84 ? -22.031 -2.227 -15.641 1 85.19 84 PHE A O 1
ATOM 657 N N . HIS A 1 85 ? -20.781 -4.051 -16.141 1 89.81 85 HIS A N 1
ATOM 658 C CA . HIS A 1 85 ? -21.609 -4.941 -15.336 1 89.81 85 HIS A CA 1
ATOM 659 C C . HIS A 1 85 ? -21.203 -4.895 -13.867 1 89.81 85 HIS A C 1
ATOM 661 O O . HIS A 1 85 ? -20.062 -5.195 -13.523 1 89.81 85 HIS A O 1
ATOM 667 N N . ILE A 1 86 ? -22.172 -4.555 -13.094 1 90.69 86 ILE A N 1
ATOM 668 C CA . ILE A 1 86 ? -21.844 -4.293 -11.695 1 90.69 86 ILE A CA 1
ATOM 669 C C . ILE A 1 86 ? -22.547 -5.316 -10.805 1 90.69 86 ILE A C 1
ATOM 671 O O . ILE A 1 86 ? -23.719 -5.641 -11.023 1 90.69 86 ILE A O 1
ATOM 675 N N . GLN A 1 87 ? -21.891 -5.789 -9.836 1 92 87 GLN A N 1
ATOM 676 C CA . GLN A 1 87 ? -22.422 -6.594 -8.742 1 92 87 GLN A CA 1
ATOM 677 C C . GLN A 1 87 ? -22.094 -5.98 -7.387 1 92 87 GLN A C 1
ATOM 679 O O . GLN A 1 87 ? -20.922 -5.953 -6.988 1 92 87 GLN A O 1
ATOM 684 N N . PRO A 1 88 ? -23.094 -5.473 -6.695 1 93 88 PRO A N 1
ATOM 685 C CA . PRO A 1 88 ? -22.812 -4.949 -5.355 1 93 88 PRO A CA 1
ATOM 686 C C . PRO A 1 88 ? -22.359 -6.031 -4.383 1 93 88 PRO A C 1
ATOM 688 O O . PRO A 1 88 ? -22.844 -7.164 -4.438 1 93 88 PRO A O 1
ATOM 691 N N . LEU A 1 89 ? -21.5 -5.652 -3.525 1 95 89 LEU A N 1
ATOM 692 C CA . LEU A 1 89 ? -20.938 -6.621 -2.59 1 95 89 LEU A CA 1
ATOM 693 C C . LEU A 1 89 ? -21.25 -6.234 -1.149 1 95 89 LEU A C 1
ATOM 695 O O . LEU A 1 89 ? -21.75 -7.055 -0.376 1 95 89 LEU A O 1
ATOM 699 N N . LEU A 1 90 ? -20.938 -4.977 -0.85 1 94.5 90 LEU A N 1
ATOM 700 C CA . LEU A 1 90 ? -20.906 -4.609 0.562 1 94.5 90 LEU A CA 1
ATOM 701 C C . LEU A 1 90 ? -21.141 -3.111 0.739 1 94.5 90 LEU A C 1
ATOM 703 O O . LEU A 1 90 ? -20.609 -2.307 -0.036 1 94.5 90 LEU A O 1
ATOM 707 N N . GLU A 1 91 ? -21.922 -2.727 1.607 1 94.81 91 GLU A N 1
ATOM 708 C CA . GLU A 1 91 ? -21.922 -1.385 2.18 1 94.81 91 GLU A CA 1
ATOM 709 C C . GLU A 1 91 ? -21.203 -1.363 3.525 1 94.81 91 GLU A C 1
ATOM 711 O O . GLU A 1 91 ? -21.641 -2.01 4.48 1 94.81 91 GLU A O 1
ATOM 716 N N . GLU A 1 92 ? -20.188 -0.644 3.559 1 94.81 92 GLU A N 1
ATOM 717 C CA . GLU A 1 92 ? -19.297 -0.723 4.711 1 94.81 92 GLU A CA 1
ATOM 718 C C . GLU A 1 92 ? -19.25 0.605 5.465 1 94.81 92 GLU A C 1
ATOM 720 O O . GLU A 1 92 ? -19.203 1.672 4.848 1 94.81 92 GLU A O 1
ATOM 725 N N . ALA A 1 93 ? -19.266 0.545 6.816 1 95.69 93 ALA A N 1
ATOM 726 C CA . ALA A 1 93 ? -19.141 1.725 7.672 1 95.69 93 ALA A CA 1
ATOM 727 C C . ALA A 1 93 ? -17.688 2.102 7.883 1 95.69 93 ALA A C 1
ATOM 729 O O . ALA A 1 93 ? -16.812 1.228 7.957 1 95.69 93 ALA A O 1
ATOM 730 N N . LEU A 1 94 ? -17.484 3.371 7.98 1 96.88 94 LEU A N 1
ATOM 731 C CA . LEU A 1 94 ? -16.156 3.889 8.289 1 96.88 94 LEU A CA 1
ATOM 732 C C . LEU A 1 94 ? -16.094 4.375 9.734 1 96.88 94 LEU A C 1
ATOM 734 O O . LEU A 1 94 ? -17.094 4.816 10.297 1 96.88 94 LEU A O 1
ATOM 738 N N . PHE A 1 95 ? -14.922 4.359 10.297 1 96.62 95 PHE A N 1
ATOM 739 C CA . PHE A 1 95 ? -14.68 4.672 11.703 1 96.62 95 PHE A CA 1
ATOM 740 C C . PHE A 1 95 ? -13.539 5.668 11.844 1 96.62 95 PHE A C 1
ATOM 742 O O . PHE A 1 95 ? -12.664 5.75 10.977 1 96.62 95 PHE A O 1
ATOM 7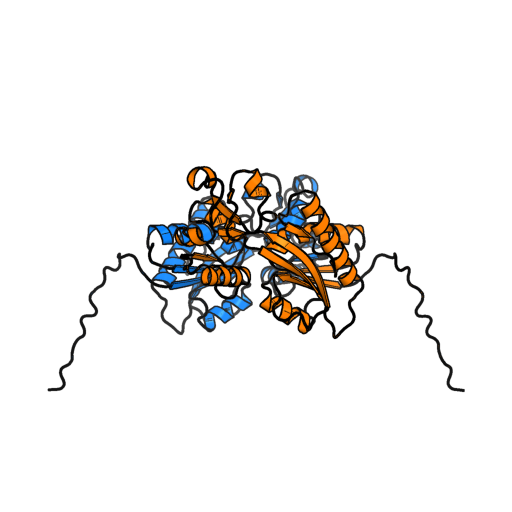49 N N . LEU A 1 96 ? -13.586 6.379 12.898 1 97.06 96 LEU A N 1
ATOM 750 C CA . LEU A 1 96 ? -12.422 7.164 13.289 1 97.06 96 LEU A CA 1
ATOM 751 C C . LEU A 1 96 ? -11.367 6.285 13.945 1 97.06 96 LEU A C 1
ATOM 753 O O . LEU A 1 96 ? -11.641 5.617 14.945 1 97.06 96 LEU A O 1
ATOM 757 N N . ILE A 1 97 ? -10.242 6.273 13.414 1 96.81 97 ILE A N 1
ATOM 758 C CA . ILE A 1 97 ? -9.172 5.41 13.898 1 96.81 97 ILE A CA 1
ATOM 759 C C . ILE A 1 97 ? -8.094 6.258 14.57 1 96.81 97 ILE A C 1
ATOM 761 O O . ILE A 1 97 ? -7.59 7.215 13.984 1 96.81 97 ILE A O 1
ATOM 765 N N . GLY A 1 98 ? -7.801 5.957 15.797 1 96.19 98 GLY A N 1
ATOM 766 C CA . GLY A 1 98 ? -6.77 6.641 16.562 1 96.19 98 GLY A CA 1
ATOM 767 C C . GLY A 1 98 ? -5.742 5.695 17.156 1 96.19 98 GLY A C 1
ATOM 768 O O . GLY A 1 98 ? -5.82 4.48 16.953 1 96.19 98 GLY A O 1
ATOM 769 N N . PRO A 1 99 ? -4.707 6.32 17.766 1 95 99 PRO A N 1
ATOM 770 C CA . PRO A 1 99 ? -3.688 5.504 18.422 1 95 99 PRO A CA 1
ATOM 771 C C . PRO A 1 99 ? -4.238 4.73 19.625 1 95 99 PRO A C 1
ATOM 773 O O . PRO A 1 99 ? -5.426 4.836 19.938 1 95 99 PRO A O 1
ATOM 776 N N . ALA A 1 100 ? -3.312 3.932 20.172 1 91.19 100 ALA A N 1
ATOM 777 C CA . ALA A 1 100 ? -3.689 3.145 21.344 1 91.19 100 ALA A CA 1
ATOM 778 C C . ALA A 1 100 ? -4.324 4.023 22.406 1 91.19 100 ALA A C 1
ATOM 780 O O . ALA A 1 100 ? -3.852 5.133 22.672 1 91.19 100 ALA A O 1
ATOM 781 N N . ASN A 1 101 ? -5.48 3.633 22.953 1 83.5 101 ASN A N 1
ATOM 782 C CA . ASN A 1 101 ? -6.199 4.23 24.078 1 83.5 101 ASN A CA 1
ATOM 783 C C . ASN A 1 101 ? -6.824 5.57 23.688 1 83.5 101 ASN A C 1
ATOM 785 O O . ASN A 1 101 ? -7.113 6.398 24.547 1 83.5 101 ASN A O 1
ATOM 789 N N . PHE A 1 102 ? -6.828 5.855 22.406 1 85.94 102 PHE A N 1
ATOM 790 C CA . PHE A 1 102 ? -7.457 7.074 21.906 1 85.94 102 PHE A CA 1
ATOM 791 C C . PHE A 1 102 ? -8.906 7.16 22.359 1 85.94 102 PHE A C 1
ATOM 793 O O . PHE A 1 102 ? -9.414 8.25 22.625 1 85.94 102 PHE A O 1
ATOM 800 N N . ASP A 1 103 ? -9.594 6.082 22.453 1 75.12 103 ASP A N 1
ATOM 801 C CA . ASP A 1 103 ? -11 6.023 22.844 1 75.12 103 ASP A CA 1
ATOM 802 C C . ASP A 1 103 ? -11.195 6.465 24.297 1 75.12 103 ASP A C 1
ATOM 804 O O . ASP A 1 103 ? -12.25 6.984 24.656 1 75.12 103 ASP A O 1
ATOM 808 N N . LYS A 1 104 ? -10.273 6.141 25.078 1 75.94 104 LYS A N 1
ATOM 809 C CA . LYS A 1 104 ? -10.359 6.551 26.484 1 75.94 104 LYS A CA 1
ATOM 810 C C . LYS A 1 104 ? -10.398 8.07 26.609 1 75.94 104 LYS A C 1
ATOM 812 O O . LYS A 1 104 ? -10.961 8.602 27.562 1 75.94 104 LYS A O 1
ATOM 817 N N . VAL A 1 105 ? -9.977 8.664 25.688 1 69.12 105 VAL A N 1
ATOM 818 C CA . VAL A 1 105 ? -9.875 10.125 25.734 1 69.12 105 VAL A CA 1
ATOM 819 C C . VAL A 1 105 ? -11.031 10.75 24.969 1 69.12 105 VAL A C 1
ATOM 821 O O . VAL A 1 105 ? -11.664 11.695 25.453 1 69.12 105 VAL A O 1
ATOM 824 N N . ARG A 1 106 ? -11.297 10.195 23.938 1 72.25 106 ARG A N 1
ATOM 825 C CA . ARG A 1 106 ? -12.25 10.844 23.031 1 72.25 106 ARG A CA 1
ATOM 826 C C . ARG A 1 106 ? -13.68 10.438 23.375 1 72.25 106 ARG A C 1
ATOM 828 O O . ARG A 1 106 ? -14.617 11.211 23.172 1 72.25 106 ARG A O 1
ATOM 835 N N . GLY A 1 107 ? -13.836 9.188 23.938 1 75.38 107 GLY A N 1
ATOM 836 C CA . GLY A 1 107 ? -15.172 8.672 24.172 1 75.38 107 GLY A CA 1
ATOM 837 C C . GLY A 1 107 ? -15.547 7.535 23.234 1 75.38 107 GLY A C 1
ATOM 838 O O . GLY A 1 107 ? -14.758 7.156 22.359 1 75.38 107 GLY A O 1
ATOM 839 N N . ARG A 1 108 ? -16.797 7.066 23.438 1 84.5 108 ARG A N 1
ATOM 840 C CA . ARG A 1 108 ? -17.25 5.816 22.828 1 84.5 108 ARG A CA 1
ATOM 841 C C . ARG A 1 108 ? -17.781 6.062 21.422 1 84.5 108 ARG A C 1
ATOM 843 O O . ARG A 1 108 ? -17.922 5.125 20.625 1 84.5 108 ARG A O 1
ATOM 850 N N . GLN A 1 109 ? -18.094 7.297 21.078 1 92.44 109 GLN A N 1
ATOM 851 C CA . GLN A 1 109 ? -18.531 7.668 19.734 1 92.44 109 GLN A CA 1
ATOM 852 C C . GLN A 1 109 ? -18.266 9.148 19.469 1 92.44 109 GLN A C 1
ATOM 854 O O . GLN A 1 109 ? -18.016 9.922 20.391 1 92.44 109 GLN A O 1
ATOM 859 N N . ILE A 1 110 ? -18.281 9.531 18.234 1 95.25 110 ILE A N 1
ATOM 860 C CA . ILE A 1 110 ? -18.078 10.914 17.812 1 95.25 110 ILE A CA 1
ATOM 861 C C . ILE A 1 110 ? -19.047 11.25 16.688 1 95.25 110 ILE A C 1
ATOM 863 O O . ILE A 1 110 ? -19.312 10.422 15.812 1 95.25 110 ILE A O 1
ATOM 867 N N . THR A 1 111 ? -19.625 12.445 16.766 1 96.56 111 THR A N 1
ATOM 868 C CA . THR A 1 111 ? -20.438 12.875 15.633 1 96.56 111 THR A CA 1
ATOM 869 C C . THR A 1 111 ? -19.531 13.258 14.453 1 96.56 111 THR A C 1
ATOM 871 O O . THR A 1 111 ? -18.391 13.648 14.648 1 96.56 111 THR A O 1
ATOM 874 N N . PHE A 1 112 ? -20.062 13.164 13.297 1 97.62 112 PHE A N 1
ATOM 875 C CA . PHE A 1 112 ? -19.281 13.531 12.133 1 97.62 112 PHE A CA 1
ATOM 876 C C . PHE A 1 112 ? -18.781 14.977 12.242 1 97.62 112 PHE A C 1
ATOM 878 O O . PHE A 1 112 ? -17.641 15.273 11.898 1 97.62 112 PHE A O 1
ATOM 885 N N . SER A 1 113 ? -19.609 15.867 12.695 1 97 113 SER A N 1
ATOM 886 C CA . SER A 1 113 ? -19.266 17.281 12.789 1 97 113 SER A CA 1
ATOM 887 C C . SER A 1 113 ? -18.094 17.5 13.727 1 97 113 SER A C 1
ATOM 889 O O . SER A 1 113 ? -17.312 18.438 13.539 1 97 113 SER A O 1
ATOM 891 N N . GLU A 1 114 ? -17.953 16.641 14.688 1 95.62 114 GLU A N 1
ATOM 892 C CA . GLU A 1 114 ? -16.875 16.766 15.664 1 95.62 114 GLU A CA 1
ATOM 893 C C . GLU A 1 114 ? -15.516 16.453 15.039 1 95.62 114 GLU A C 1
ATOM 895 O O . GLU A 1 114 ? -14.477 16.734 15.633 1 95.62 114 GLU A O 1
ATOM 900 N N . LEU A 1 115 ? -15.539 15.961 13.82 1 96.12 115 LEU A N 1
ATOM 901 C CA . LEU A 1 115 ? -14.289 15.648 13.133 1 96.12 115 LEU A CA 1
ATOM 902 C C . LEU A 1 115 ? -13.492 16.922 12.852 1 96.12 115 LEU A C 1
ATOM 904 O O . LEU A 1 115 ? -12.281 16.859 12.664 1 96.12 115 LEU A O 1
ATOM 908 N N . GLU A 1 116 ? -14.172 18.047 12.781 1 96.12 116 GLU A N 1
ATOM 909 C CA . GLU A 1 116 ? -13.5 19.312 12.5 1 96.12 116 GLU A CA 1
ATOM 910 C C . GLU A 1 116 ? -12.453 19.625 13.57 1 96.12 116 GLU A C 1
ATOM 912 O O . GLU A 1 116 ? -11.5 20.359 13.305 1 96.12 116 GLU A O 1
ATOM 917 N N . LYS A 1 117 ? -12.617 19.031 14.773 1 93.5 117 LYS A N 1
ATOM 918 C CA . LYS A 1 117 ? -11.727 19.312 15.891 1 93.5 117 LYS A CA 1
ATOM 919 C C . LYS A 1 117 ? -10.539 18.344 15.914 1 93.5 117 LYS A C 1
ATOM 921 O O . LYS A 1 117 ? -9.594 18.531 16.688 1 93.5 117 LYS A O 1
ATOM 926 N N . GLU A 1 118 ? -10.609 17.344 15.078 1 93.44 118 GLU A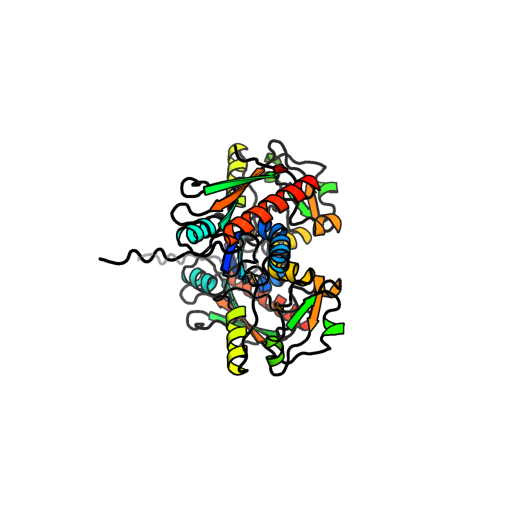 N 1
ATOM 927 C CA . GLU A 1 118 ? -9.562 16.312 15.062 1 93.44 118 GLU A CA 1
ATOM 928 C C . GLU A 1 118 ? -8.484 16.641 14.039 1 93.44 118 GLU A C 1
ATOM 930 O O . GLU A 1 118 ? -8.781 17.172 12.969 1 93.44 118 GLU A O 1
ATOM 935 N N . ARG A 1 119 ? -7.254 16.375 14.406 1 92.5 119 ARG A N 1
ATOM 936 C CA . ARG A 1 119 ? -6.172 16.406 13.43 1 92.5 119 ARG A CA 1
ATOM 937 C C . ARG A 1 119 ? -6.211 15.164 12.547 1 92.5 119 ARG A C 1
ATOM 939 O O . ARG A 1 119 ? -5.766 14.086 12.945 1 92.5 119 ARG A O 1
ATOM 946 N N . LEU A 1 120 ? -6.621 15.383 11.312 1 96.19 120 LEU A N 1
ATOM 947 C CA . LEU A 1 120 ? -6.902 14.234 10.453 1 96.19 120 LEU A CA 1
ATOM 948 C C . LEU A 1 120 ? -5.738 13.977 9.508 1 96.19 120 LEU A C 1
ATOM 950 O O . LEU A 1 120 ? -5.16 14.914 8.953 1 96.19 120 LEU A O 1
ATOM 954 N N . LEU A 1 121 ? -5.395 12.75 9.438 1 95.94 121 LEU A N 1
ATOM 955 C CA . LEU A 1 121 ? -4.551 12.188 8.383 1 95.94 121 LEU A CA 1
ATOM 956 C C . LEU A 1 121 ? -5.398 11.5 7.312 1 95.94 121 LEU A C 1
ATOM 958 O O . LEU A 1 121 ? -6.043 10.484 7.586 1 95.94 121 LEU A O 1
ATOM 962 N N . LEU A 1 122 ? -5.387 12.055 6.121 1 96.38 122 LEU A N 1
ATOM 963 C CA . LEU A 1 122 ? -6.262 11.539 5.078 1 96.38 122 LEU A CA 1
ATOM 964 C C . LEU A 1 122 ? -5.52 11.438 3.748 1 96.38 122 LEU A C 1
ATOM 966 O O . LEU A 1 122 ? -4.449 12.031 3.582 1 96.38 122 LEU A O 1
ATOM 970 N N . PRO A 1 123 ? -6.094 10.633 2.854 1 92.94 123 PRO A N 1
ATOM 971 C CA . PRO A 1 123 ? -5.531 10.648 1.502 1 92.94 123 PRO A CA 1
ATOM 972 C C . PRO A 1 123 ? -5.719 11.984 0.799 1 92.94 123 PRO A C 1
ATOM 974 O O . PRO A 1 123 ? -6.48 12.836 1.269 1 92.94 123 PRO A O 1
ATOM 977 N N . SER A 1 124 ? -4.961 12.117 -0.302 1 89 124 SER A N 1
ATOM 978 C CA . SER A 1 124 ? -5.004 13.352 -1.069 1 89 124 SER A CA 1
ATOM 979 C C . SER A 1 124 ? -6.359 13.547 -1.741 1 89 124 SER A C 1
ATOM 981 O O . SER A 1 124 ? -7.145 12.602 -1.837 1 89 124 SER A O 1
ATOM 983 N N . ILE A 1 125 ? -6.402 14.773 -2.246 1 82.56 125 ILE A N 1
ATOM 984 C CA . ILE A 1 125 ? -7.613 15.109 -2.99 1 82.56 125 ILE A CA 1
ATOM 985 C C . ILE A 1 125 ? -7.672 14.289 -4.277 1 82.56 125 ILE A C 1
ATOM 987 O O . ILE A 1 125 ? -6.66 14.133 -4.969 1 82.56 125 ILE A O 1
ATOM 991 N N . GLY A 1 126 ? -8.656 13.625 -4.613 1 76.88 126 GLY A N 1
ATOM 992 C CA . GLY A 1 126 ? -8.828 12.727 -5.742 1 76.88 126 GLY A CA 1
ATOM 993 C C . GLY A 1 126 ? -9.094 11.289 -5.332 1 76.88 126 GLY A C 1
ATOM 994 O O . GLY A 1 126 ? -9.609 10.5 -6.125 1 76.88 126 GLY A O 1
ATOM 995 N N . ASN A 1 127 ? -8.602 11.008 -4.18 1 85.12 127 ASN A N 1
ATOM 996 C CA . ASN A 1 127 ? -8.906 9.695 -3.619 1 85.12 127 ASN A CA 1
ATOM 997 C C . ASN A 1 127 ? -10.398 9.555 -3.307 1 85.12 127 ASN A C 1
ATOM 999 O O . ASN A 1 127 ? -11.023 10.492 -2.816 1 85.12 127 ASN A O 1
ATOM 1003 N N . GLY A 1 128 ? -10.906 8.438 -3.518 1 87.25 128 GLY A N 1
ATOM 1004 C CA . GLY A 1 128 ? -12.328 8.203 -3.316 1 87.25 128 GLY A CA 1
ATOM 1005 C C . GLY A 1 128 ? -12.766 8.383 -1.876 1 87.25 128 GLY A C 1
ATOM 1006 O O . GLY A 1 128 ? -13.828 8.938 -1.612 1 87.25 128 GLY A O 1
ATOM 1007 N N . LEU A 1 129 ? -11.969 7.938 -1.002 1 91.44 129 LEU A N 1
ATOM 1008 C CA . LEU A 1 129 ? -12.297 8.094 0.41 1 91.44 129 LEU A CA 1
ATOM 1009 C C . LEU A 1 129 ? -12.273 9.562 0.814 1 91.44 129 LEU A C 1
ATOM 1011 O O . LEU A 1 129 ? -13.148 10.031 1.542 1 91.44 129 LEU A O 1
ATOM 1015 N N . ARG A 1 130 ? -11.266 10.234 0.386 1 93.25 130 ARG A N 1
ATOM 1016 C CA . ARG A 1 130 ? -11.172 11.664 0.663 1 93.25 130 ARG A CA 1
ATOM 1017 C C . ARG A 1 130 ? -12.383 12.406 0.129 1 93.25 130 ARG A C 1
ATOM 1019 O O . ARG A 1 130 ? -12.992 13.211 0.846 1 93.25 130 ARG A O 1
ATOM 1026 N N . SER A 1 131 ? -12.711 12.117 -1.107 1 92.19 131 SER A N 1
ATOM 1027 C CA . SER A 1 131 ? -13.859 12.758 -1.732 1 92.19 131 SER A CA 1
ATOM 1028 C C . SER A 1 131 ? -15.141 12.469 -0.957 1 92.19 131 SER A C 1
ATOM 1030 O O . SER A 1 131 ? -15.977 13.359 -0.78 1 92.19 131 SER A O 1
ATOM 1032 N N . LEU A 1 132 ? -15.281 11.312 -0.582 1 93.56 132 LEU A N 1
ATOM 1033 C CA . LEU A 1 132 ? -16.453 10.906 0.194 1 93.56 132 LEU A CA 1
ATOM 1034 C C . LEU A 1 132 ? -16.547 11.703 1.493 1 93.56 132 LEU A C 1
ATOM 1036 O O . LEU A 1 132 ? -17.594 12.242 1.826 1 93.56 132 LEU A O 1
ATOM 1040 N N . LEU A 1 133 ? -15.453 11.805 2.197 1 96.56 133 LEU A N 1
ATOM 1041 C CA . LEU A 1 133 ? -15.445 12.508 3.475 1 96.56 133 LEU A CA 1
ATOM 1042 C C . LEU A 1 133 ? -15.68 14 3.273 1 96.56 133 LEU A C 1
ATOM 1044 O O . LEU A 1 133 ? -16.328 14.648 4.102 1 96.56 133 LEU A O 1
ATOM 1048 N N . GLU A 1 134 ? -15.172 14.461 2.176 1 96.5 134 GLU A N 1
ATOM 1049 C CA . GLU A 1 134 ? -15.414 15.867 1.857 1 96.5 134 GLU A CA 1
ATOM 1050 C C . GLU A 1 134 ? -16.891 16.125 1.616 1 96.5 134 GLU A C 1
ATOM 1052 O O . GLU A 1 134 ? -17.422 17.172 2.002 1 96.5 134 GLU A O 1
ATOM 1057 N N . LYS A 1 135 ? -17.516 15.242 0.944 1 95.31 135 LYS A N 1
ATOM 1058 C CA . LYS A 1 135 ? -18.953 15.383 0.71 1 95.31 135 LYS A CA 1
ATOM 1059 C C . LYS A 1 135 ? -19.734 15.414 2.025 1 95.31 135 LYS A C 1
ATOM 1061 O O . LYS A 1 135 ? -20.594 16.266 2.219 1 95.31 135 LYS A O 1
ATOM 1066 N N . TYR A 1 136 ? -19.375 14.516 2.9 1 96.94 136 TYR A N 1
ATOM 1067 C CA . TYR A 1 136 ? -20 14.508 4.219 1 96.94 136 TYR A CA 1
ATOM 1068 C C . TYR A 1 136 ? -19.719 15.805 4.965 1 96.94 136 TYR A C 1
ATOM 1070 O O . TYR A 1 136 ? -20.609 16.344 5.641 1 96.94 136 TYR A O 1
ATOM 1078 N N . ALA A 1 137 ? -18.562 16.281 4.906 1 97.75 137 ALA A N 1
ATOM 1079 C CA . ALA A 1 137 ? -18.172 17.516 5.586 1 97.75 137 ALA A CA 1
ATOM 1080 C C . ALA A 1 137 ? -18.984 18.703 5.062 1 97.75 137 ALA A C 1
ATOM 1082 O O . ALA A 1 137 ? -19.453 19.531 5.844 1 97.75 137 ALA A O 1
ATOM 1083 N N . GLN A 1 138 ? -19.094 18.719 3.775 1 97.31 138 GLN A N 1
ATOM 1084 C CA . GLN A 1 138 ? -19.891 19.766 3.15 1 97.31 138 GLN A CA 1
ATOM 1085 C C . GLN A 1 138 ? -21.328 19.734 3.65 1 97.31 138 GLN A C 1
ATOM 1087 O O . GLN A 1 138 ? -21.891 20.781 3.994 1 97.31 138 GLN A O 1
ATOM 1092 N N . GLU A 1 139 ? -21.875 18.625 3.662 1 96.69 139 GLU A N 1
ATOM 1093 C CA . GLU A 1 139 ? -23.25 18.469 4.117 1 96.69 139 GLU A CA 1
ATOM 1094 C C . GLU A 1 139 ? -23.391 18.844 5.59 1 96.69 139 GLU A C 1
ATOM 1096 O O . GLU A 1 139 ? -24.438 19.344 6.004 1 96.69 139 GLU A O 1
ATOM 1101 N N . ALA A 1 140 ? -22.375 18.625 6.352 1 96.62 140 ALA A N 1
ATOM 1102 C CA . ALA A 1 140 ? -22.391 18.906 7.781 1 96.62 140 ALA A CA 1
ATOM 1103 C C . ALA A 1 140 ? -21.984 20.359 8.055 1 96.62 140 ALA A C 1
ATOM 1105 O O . ALA A 1 140 ? -22.062 20.828 9.195 1 96.62 140 ALA A O 1
ATOM 1106 N N . GLY A 1 141 ? -21.469 21.031 7.094 1 97.19 141 GLY A N 1
ATOM 1107 C CA . GLY A 1 141 ? -21.062 22.422 7.23 1 97.19 141 GLY A CA 1
ATOM 1108 C C . GLY A 1 141 ? -19.75 22.594 7.98 1 97.19 141 GLY A C 1
ATOM 1109 O O . GLY A 1 141 ? -19.578 23.547 8.734 1 97.19 141 GLY A O 1
ATOM 1110 N N . ILE A 1 142 ? -18.875 21.625 7.867 1 97.69 142 ILE A N 1
ATOM 1111 C CA . ILE A 1 142 ? -17.594 21.719 8.562 1 97.69 142 ILE A CA 1
ATOM 1112 C C . ILE A 1 142 ? -16.453 21.625 7.555 1 97.69 142 ILE A C 1
ATOM 1114 O O . ILE A 1 142 ? -16.656 21.281 6.391 1 97.69 142 ILE A O 1
ATOM 1118 N N . THR A 1 143 ? -15.25 21.984 8.016 1 97.12 143 THR A N 1
ATOM 1119 C CA . THR A 1 143 ? -14.016 21.812 7.262 1 97.12 143 THR A CA 1
ATOM 1120 C C . THR A 1 143 ? -13.086 20.812 7.961 1 97.12 143 THR A C 1
ATOM 1122 O O . THR A 1 143 ? -12.812 20.953 9.156 1 97.12 143 THR A O 1
ATOM 1125 N N . LEU A 1 144 ? -12.695 19.875 7.223 1 96.75 144 LEU A N 1
ATOM 1126 C CA . LEU A 1 144 ? -11.773 18.891 7.785 1 96.75 144 LEU A CA 1
ATOM 1127 C C . LEU A 1 144 ? -10.391 19.484 7.977 1 96.75 144 LEU A C 1
ATOM 1129 O O . LEU A 1 144 ? -9.859 20.141 7.078 1 96.75 144 LEU A O 1
ATOM 1133 N N . ASN A 1 145 ? -9.844 19.266 9.109 1 94.75 145 ASN A N 1
ATOM 1134 C CA . ASN A 1 145 ? -8.492 19.719 9.414 1 94.75 145 ASN A CA 1
ATOM 1135 C C . ASN A 1 145 ? -7.445 18.672 9.023 1 94.75 145 ASN A C 1
ATOM 1137 O O . ASN A 1 145 ? -7.09 17.812 9.828 1 94.75 145 ASN A O 1
ATOM 1141 N N . VAL A 1 146 ? -6.891 18.797 7.793 1 94.19 146 VAL A N 1
ATOM 1142 C CA . VAL A 1 146 ? -5.941 17.828 7.258 1 94.19 146 VAL A CA 1
ATOM 1143 C C . VAL A 1 146 ? -4.578 18.484 7.07 1 94.19 146 VAL A C 1
ATOM 1145 O O . VAL A 1 146 ? -4.387 19.281 6.156 1 94.19 146 VAL A O 1
ATOM 1148 N N . LYS A 1 147 ? -3.625 18.109 7.871 1 87.38 147 LYS A N 1
ATOM 1149 C CA . LYS A 1 147 ? -2.285 18.672 7.77 1 87.38 147 LYS A CA 1
ATOM 1150 C C . LYS A 1 147 ? -1.325 17.719 7.078 1 87.38 147 LYS A C 1
ATOM 1152 O O . LYS A 1 147 ? -0.275 18.125 6.582 1 87.38 147 LYS A O 1
ATOM 1157 N N . PHE A 1 148 ? -1.684 16.484 7.109 1 92.12 148 PHE A N 1
ATOM 1158 C CA . PHE A 1 148 ? -0.861 15.477 6.465 1 92.12 148 PHE A CA 1
ATOM 1159 C C . PHE A 1 148 ? -1.705 14.602 5.547 1 92.12 148 PHE A C 1
ATOM 1161 O O . PHE A 1 148 ? -2.74 14.078 5.961 1 92.12 148 PHE A O 1
ATOM 1168 N N . GLU A 1 149 ? -1.245 14.531 4.371 1 94.75 149 GLU A N 1
ATOM 1169 C CA . GLU A 1 149 ? -1.896 13.68 3.379 1 94.75 149 GLU A CA 1
ATOM 1170 C C . GLU A 1 149 ? -1.005 12.5 2.994 1 94.75 149 GLU A C 1
ATOM 1172 O O . GLU A 1 149 ? 0.195 12.672 2.77 1 94.75 149 GLU A O 1
ATOM 1177 N N . ALA A 1 150 ? -1.599 11.352 3.018 1 91.88 150 ALA A N 1
ATOM 1178 C CA . ALA A 1 150 ? -0.894 10.148 2.57 1 91.88 150 ALA A CA 1
ATOM 1179 C C . ALA A 1 150 ? -1.804 9.258 1.729 1 91.88 150 ALA A C 1
ATOM 1181 O O . ALA A 1 150 ? -2.949 9 2.105 1 91.88 150 ALA A O 1
ATOM 1182 N N . ASP A 1 151 ? -1.249 8.719 0.668 1 85.12 151 ASP A N 1
ATOM 1183 C CA . ASP A 1 151 ? -2.066 7.934 -0.251 1 85.12 151 ASP A CA 1
ATOM 1184 C C . ASP A 1 151 ? -1.847 6.438 -0.041 1 85.12 151 ASP A C 1
ATOM 1186 O O . ASP A 1 151 ? -2.26 5.621 -0.869 1 85.12 151 ASP A O 1
ATOM 1190 N N . SER A 1 152 ? -1.225 6.129 0.964 1 85.19 152 SER A N 1
ATOM 1191 C CA . SER A 1 152 ? -0.996 4.727 1.302 1 85.19 152 SER A CA 1
ATOM 1192 C C . SER A 1 152 ? -1.665 4.359 2.623 1 85.19 152 SER A C 1
ATOM 1194 O O . SER A 1 152 ? -1.478 5.047 3.631 1 85.19 152 SER A O 1
ATOM 1196 N N . TYR A 1 153 ? -2.365 3.312 2.473 1 83.62 153 TYR A N 1
ATOM 1197 C CA . TYR A 1 153 ? -3.047 2.771 3.641 1 83.62 153 TYR A CA 1
ATOM 1198 C C . TYR A 1 153 ? -2.053 2.414 4.738 1 83.62 153 TYR A C 1
ATOM 1200 O O . TYR A 1 153 ? -2.281 2.707 5.914 1 83.62 153 TYR A O 1
ATOM 1208 N N . SER A 1 154 ? -1.029 1.833 4.387 1 86 154 SER A N 1
ATOM 1209 C CA . SER A 1 154 ? 0.002 1.432 5.336 1 86 154 SER A CA 1
ATOM 1210 C C . SER A 1 154 ? 0.651 2.646 5.992 1 86 154 SER A C 1
ATOM 1212 O O . SER A 1 154 ? 0.938 2.633 7.191 1 86 154 SER A O 1
ATOM 1214 N N . THR A 1 155 ? 0.868 3.672 5.195 1 88.56 155 THR A N 1
ATOM 1215 C CA . THR A 1 155 ? 1.454 4.898 5.723 1 88.56 155 THR A CA 1
ATOM 1216 C C . THR A 1 155 ? 0.51 5.566 6.719 1 88.56 155 THR A C 1
ATOM 1218 O O . THR A 1 155 ? 0.929 5.965 7.809 1 88.56 155 THR A O 1
ATOM 1221 N N . LEU A 1 156 ? -0.685 5.633 6.379 1 92.38 156 LEU A N 1
ATOM 1222 C CA . LEU A 1 156 ? -1.672 6.234 7.266 1 92.38 156 LEU A CA 1
ATOM 1223 C C . LEU A 1 156 ? -1.716 5.508 8.609 1 92.38 156 LEU A C 1
ATOM 1225 O O . LEU A 1 156 ? -1.681 6.141 9.664 1 92.38 156 LEU A O 1
ATOM 1229 N N . LYS A 1 157 ? -1.749 4.234 8.5 1 91.44 157 LYS A N 1
ATOM 1230 C CA . LYS A 1 157 ? -1.805 3.422 9.711 1 91.44 157 LYS A CA 1
ATOM 1231 C C . LYS A 1 157 ? -0.586 3.672 10.602 1 91.44 157 LYS A C 1
ATOM 1233 O O . LYS A 1 157 ? -0.718 3.848 11.812 1 91.44 157 LYS A O 1
ATOM 1238 N N . SER A 1 158 ? 0.526 3.68 10.023 1 89.88 158 SER A N 1
ATOM 1239 C CA . SER A 1 158 ? 1.774 3.846 10.758 1 89.88 158 SER A CA 1
ATOM 1240 C C . SER A 1 158 ? 1.818 5.191 11.477 1 89.88 158 SER A C 1
ATOM 1242 O O . SER A 1 158 ? 2.215 5.266 12.641 1 89.88 158 SER A O 1
ATOM 1244 N N . ILE A 1 159 ? 1.43 6.203 10.797 1 92.69 159 ILE A N 1
ATOM 1245 C CA . ILE A 1 159 ? 1.476 7.551 11.352 1 92.69 159 ILE A CA 1
ATOM 1246 C C . ILE A 1 159 ? 0.484 7.668 12.508 1 92.69 159 ILE A C 1
ATOM 1248 O O . ILE A 1 159 ? 0.803 8.242 13.555 1 92.69 159 ILE A O 1
ATOM 1252 N N . VAL A 1 160 ? -0.67 7.059 12.383 1 95.44 160 VAL A N 1
ATOM 1253 C CA . VAL A 1 160 ? -1.691 7.09 13.422 1 95.44 160 VAL A CA 1
ATOM 1254 C C . VAL A 1 160 ? -1.204 6.32 14.648 1 95.44 160 VAL A C 1
ATOM 1256 O O . VAL A 1 160 ? -1.353 6.785 15.781 1 95.44 160 VAL A O 1
ATOM 1259 N N . GLN A 1 161 ? -0.602 5.211 14.391 1 93.5 161 GLN A N 1
ATOM 1260 C CA . GLN A 1 161 ? -0.103 4.375 15.484 1 93.5 161 GLN A CA 1
ATOM 1261 C C . GLN A 1 161 ? 0.917 5.129 16.328 1 93.5 161 GLN A C 1
ATOM 1263 O O . GLN A 1 161 ? 1.068 4.852 17.516 1 93.5 161 GLN A O 1
ATOM 1268 N N . ASN A 1 162 ? 1.55 6.035 15.742 1 91.19 162 ASN A N 1
ATOM 1269 C CA . ASN A 1 162 ? 2.611 6.758 16.438 1 91.19 162 ASN A CA 1
ATOM 1270 C C . ASN A 1 162 ? 2.125 8.109 16.953 1 91.19 162 ASN A C 1
ATOM 1272 O O . ASN A 1 162 ? 2.922 9.031 17.141 1 91.19 162 ASN A O 1
ATOM 1276 N N . ASN A 1 163 ? 0.915 8.32 17.047 1 90.81 163 ASN A N 1
ATOM 1277 C CA . ASN A 1 163 ? 0.247 9.398 17.766 1 90.81 163 ASN A CA 1
ATOM 1278 C C . ASN A 1 163 ? 0.412 10.742 17.062 1 90.81 163 ASN A C 1
ATOM 1280 O O . ASN A 1 163 ? 0.602 11.773 17.703 1 90.81 163 ASN A O 1
ATOM 1284 N N . HIS A 1 164 ? 0.323 10.656 15.75 1 90.25 164 HIS A N 1
ATOM 1285 C CA . HIS A 1 164 ? 0.5 11.906 15.016 1 90.25 164 HIS A CA 1
ATOM 1286 C C . HIS A 1 164 ? -0.829 12.422 14.469 1 90.25 164 HIS A C 1
ATOM 1288 O O . HIS A 1 164 ? -0.87 13.445 13.789 1 90.25 164 HIS A O 1
ATOM 1294 N N . GLY A 1 165 ? -1.883 11.805 14.773 1 93 165 GLY A N 1
ATOM 1295 C CA . GLY A 1 165 ? -3.215 12.148 14.305 1 93 165 GLY A CA 1
ATOM 1296 C C . GLY A 1 165 ? -4.152 10.953 14.242 1 93 165 GLY A C 1
ATOM 1297 O O . GLY A 1 165 ? -3.824 9.875 14.734 1 93 165 GLY A O 1
ATOM 1298 N N . VAL A 1 166 ? -5.324 11.258 13.711 1 96 166 VAL A N 1
ATOM 1299 C CA . VAL A 1 166 ? -6.328 10.211 13.547 1 96 166 VAL A CA 1
ATOM 1300 C C . VAL A 1 166 ? -6.766 10.148 12.086 1 96 166 VAL A C 1
ATOM 1302 O O . VAL A 1 166 ? -6.492 11.07 11.305 1 96 166 VAL A O 1
ATOM 1305 N N . THR A 1 167 ? -7.293 9.047 11.688 1 96.88 167 THR A N 1
ATOM 1306 C CA . THR A 1 167 ? -7.758 8.883 10.32 1 96.88 167 THR A CA 1
ATOM 1307 C C . THR A 1 167 ? -9.125 8.195 10.289 1 96.88 167 THR A C 1
ATOM 1309 O O . THR A 1 167 ? -9.727 7.961 11.344 1 96.88 167 THR A O 1
ATOM 1312 N N . VAL A 1 168 ? -9.734 8.086 9.102 1 96.81 168 VAL A N 1
ATOM 1313 C CA . VAL A 1 168 ? -11.008 7.41 8.891 1 96.81 168 VAL A CA 1
ATOM 1314 C C . VAL A 1 168 ? -10.82 6.199 7.984 1 96.81 168 VAL A C 1
ATOM 1316 O O . VAL A 1 168 ? -10.336 6.332 6.859 1 96.81 168 VAL A O 1
ATOM 1319 N N . LEU A 1 169 ? -11.172 5.008 8.492 1 95.88 169 LEU A N 1
ATOM 1320 C CA . LEU A 1 169 ? -10.953 3.768 7.758 1 95.88 169 LEU A CA 1
ATOM 1321 C C . LEU A 1 169 ? -12.016 2.732 8.109 1 95.88 169 LEU A C 1
ATOM 1323 O O . LEU A 1 169 ? -12.688 2.854 9.133 1 95.88 169 LEU A O 1
ATOM 1327 N N . PRO A 1 170 ? -12.117 1.705 7.199 1 94.75 170 PRO A N 1
ATOM 1328 C CA . PRO A 1 170 ? -12.898 0.54 7.621 1 94.75 170 PRO A CA 1
ATOM 1329 C C . PRO A 1 170 ? -12.172 -0.323 8.648 1 94.75 170 PRO A C 1
ATOM 1331 O O . PRO A 1 170 ? -10.953 -0.181 8.828 1 94.75 170 PRO A O 1
ATOM 1334 N N . LEU A 1 171 ? -12.844 -1.225 9.273 1 93.38 171 LEU A N 1
ATOM 1335 C CA . LEU A 1 171 ? -12.273 -1.982 10.383 1 93.38 171 LEU A CA 1
ATOM 1336 C C . LEU A 1 171 ? -11.508 -3.197 9.867 1 93.38 171 LEU A C 1
ATOM 1338 O O . LEU A 1 171 ? -10.43 -3.518 10.383 1 93.38 171 LEU A O 1
ATOM 1342 N N . ALA A 1 172 ? -11.977 -3.787 8.844 1 92.56 172 ALA A N 1
ATOM 1343 C CA . ALA A 1 172 ? -11.508 -5.113 8.445 1 92.56 172 ALA A CA 1
ATOM 1344 C C . ALA A 1 172 ? -10.016 -5.094 8.133 1 92.56 172 ALA A C 1
ATOM 1346 O O . ALA A 1 172 ? -9.258 -5.938 8.625 1 92.56 172 ALA A O 1
ATOM 1347 N N . PRO A 1 173 ? -9.531 -4.113 7.406 1 90.75 173 PRO A N 1
ATOM 1348 C CA . PRO A 1 173 ? -8.117 -4.141 7.043 1 90.75 173 PRO A CA 1
ATOM 1349 C C . PRO A 1 173 ? -7.195 -3.842 8.227 1 90.75 173 PRO A C 1
ATOM 1351 O O . PRO A 1 173 ? -5.984 -4.07 8.141 1 90.75 173 PRO A O 1
ATOM 1354 N N . ILE A 1 174 ? -7.695 -3.342 9.32 1 92.75 174 ILE A N 1
ATOM 1355 C CA . ILE A 1 174 ? -6.836 -2.988 10.445 1 92.75 174 ILE A CA 1
ATOM 1356 C C . ILE A 1 174 ? -7.176 -3.859 11.656 1 92.75 174 ILE A C 1
ATOM 1358 O O . ILE A 1 174 ? -6.898 -3.486 12.797 1 92.75 174 ILE A O 1
ATOM 1362 N N . ARG A 1 175 ? -7.785 -4.922 11.453 1 91.44 175 ARG A N 1
ATOM 1363 C CA . ARG A 1 175 ? -8.258 -5.793 12.523 1 91.44 175 ARG A CA 1
ATOM 1364 C C . ARG A 1 175 ? -7.094 -6.273 13.391 1 91.44 175 ARG A C 1
ATOM 1366 O O . ARG A 1 175 ? -7.215 -6.34 14.609 1 91.44 175 ARG A O 1
ATOM 1373 N N . GLU A 1 176 ? -6.008 -6.617 12.742 1 87.56 176 GLU A N 1
ATOM 1374 C CA . GLU A 1 176 ? -4.852 -7.102 13.492 1 87.56 176 GLU A CA 1
ATOM 1375 C C . GLU A 1 176 ? -4.336 -6.039 14.461 1 87.56 176 GLU A C 1
ATOM 1377 O O . GLU A 1 176 ? -4.016 -6.34 15.609 1 87.56 176 GLU A O 1
ATOM 1382 N N . GLU A 1 177 ? -4.234 -4.832 14.008 1 92.56 177 GLU A N 1
ATOM 1383 C CA . GLU A 1 177 ? -3.764 -3.732 14.844 1 92.56 177 GLU A CA 1
ATOM 1384 C C . GLU A 1 177 ? -4.758 -3.42 15.961 1 92.56 177 GLU A C 1
ATOM 1386 O O . GLU A 1 177 ? -4.359 -3.061 17.062 1 92.56 177 GLU A O 1
ATOM 1391 N N . LEU A 1 178 ? -6.039 -3.584 15.68 1 92.5 178 LEU A N 1
ATOM 1392 C CA . LEU A 1 178 ? -7.07 -3.387 16.688 1 92.5 178 LEU A CA 1
ATOM 1393 C C . LEU A 1 178 ? -6.961 -4.438 17.797 1 92.5 178 LEU A C 1
ATOM 1395 O O . LEU A 1 178 ? -6.961 -4.105 18.984 1 92.5 178 LEU A O 1
ATOM 1399 N N . ASN A 1 179 ? -6.758 -5.633 17.391 1 92.12 179 ASN A N 1
ATOM 1400 C CA . ASN A 1 179 ? -6.664 -6.742 18.344 1 92.12 179 ASN A CA 1
ATOM 1401 C C . ASN A 1 179 ? -5.406 -6.645 19.203 1 92.12 179 ASN A C 1
ATOM 1403 O O . ASN A 1 179 ? -5.414 -7.027 20.375 1 92.12 179 ASN A O 1
ATOM 1407 N N . ALA A 1 180 ? -4.383 -6.102 18.609 1 90.81 180 ALA A N 1
ATOM 1408 C CA . ALA A 1 180 ? -3.107 -5.969 19.312 1 90.81 180 ALA A CA 1
ATOM 1409 C C . ALA A 1 180 ? -3.096 -4.727 20.203 1 90.81 180 ALA A C 1
ATOM 1411 O O . ALA A 1 180 ? -2.121 -4.473 20.906 1 90.81 180 ALA A O 1
ATOM 1412 N N . GLY A 1 181 ? -4.109 -3.93 20.109 1 92.38 181 GLY A N 1
ATOM 1413 C CA . GLY A 1 181 ? -4.211 -2.729 20.922 1 92.38 181 GLY A CA 1
ATOM 1414 C C . GLY A 1 181 ? -3.342 -1.59 20.422 1 92.38 181 GLY A C 1
ATOM 1415 O O . GLY A 1 181 ? -3.066 -0.64 21.156 1 92.38 181 GLY A O 1
ATOM 1416 N N . LYS A 1 182 ? -2.93 -1.671 19.219 1 93.31 182 LYS A N 1
ATOM 1417 C CA . LYS A 1 182 ? -2.07 -0.646 18.641 1 93.31 182 LYS A CA 1
ATOM 1418 C C . LYS A 1 182 ? -2.896 0.51 18.078 1 93.31 182 LYS A C 1
ATOM 1420 O O . LYS A 1 182 ? -2.408 1.637 17.969 1 93.31 182 LYS A O 1
ATOM 1425 N N . LEU A 1 183 ? -4.094 0.183 17.672 1 95.56 183 LEU A N 1
ATOM 1426 C CA . LEU A 1 183 ? -5.059 1.159 17.172 1 95.56 183 LEU A CA 1
ATOM 1427 C C . LEU A 1 183 ? -6.398 1.018 17.891 1 95.56 183 LEU A C 1
ATOM 1429 O O . LEU A 1 183 ? -6.672 -0.017 18.5 1 95.56 183 LEU A O 1
ATOM 1433 N N . CYS A 1 184 ? -7.117 2.025 17.844 1 95.06 184 CYS A N 1
ATOM 1434 C CA . CYS A 1 184 ? -8.477 2.039 18.375 1 95.06 184 CYS A CA 1
ATOM 1435 C C . CYS A 1 184 ? -9.453 2.648 17.375 1 95.06 184 CYS A C 1
ATOM 1437 O O . CYS A 1 184 ? -9.102 3.584 16.656 1 95.06 184 CYS A O 1
ATOM 1439 N N . ALA A 1 185 ? -10.609 2.082 17.344 1 95.06 185 ALA A N 1
ATOM 1440 C CA . ALA A 1 185 ? -11.656 2.57 16.453 1 95.06 185 ALA A CA 1
ATOM 1441 C C . ALA A 1 185 ? -12.797 3.203 17.234 1 95.06 185 ALA A C 1
ATOM 1443 O O . ALA A 1 185 ? -13.289 2.621 18.219 1 95.06 185 ALA A O 1
ATOM 1444 N N . VAL A 1 186 ? -13.234 4.375 16.875 1 95.81 186 VAL A N 1
ATOM 1445 C CA . VAL A 1 186 ? -14.367 5.078 17.453 1 95.81 186 VAL A CA 1
ATOM 1446 C C . VAL A 1 186 ? -15.469 5.238 16.422 1 95.81 186 VAL A C 1
ATOM 1448 O O . VAL A 1 186 ? -15.242 5.781 15.336 1 95.81 186 VAL A O 1
ATOM 1451 N N . PRO A 1 187 ? -16.641 4.785 16.688 1 95.88 187 PRO A N 1
ATOM 1452 C CA . PRO A 1 187 ? -17.75 4.953 15.734 1 95.88 187 PRO A CA 1
ATOM 1453 C C . PRO A 1 187 ? -18.062 6.422 15.445 1 95.88 187 PRO A C 1
ATOM 1455 O O . PRO A 1 187 ? -18.094 7.242 16.359 1 95.88 187 PRO A O 1
ATOM 1458 N N . ILE A 1 188 ? -18.156 6.727 14.211 1 97 188 ILE A N 1
ATOM 1459 C CA . ILE A 1 188 ? -18.672 8.023 13.781 1 97 188 ILE A CA 1
ATOM 1460 C C . ILE A 1 188 ? -20.188 7.945 13.602 1 97 188 ILE A C 1
ATOM 1462 O O . ILE A 1 188 ? -20.703 7.012 12.977 1 97 188 ILE A O 1
ATOM 1466 N N . VAL A 1 189 ? -20.906 8.961 14.133 1 96.25 189 VAL A N 1
ATOM 1467 C CA . VAL A 1 189 ? -22.359 8.938 14.055 1 96.25 189 VAL A CA 1
ATOM 1468 C C . VAL A 1 189 ? -22.875 10.305 13.586 1 96.25 189 VAL A C 1
ATOM 1470 O O . VAL A 1 189 ? -22.094 11.258 13.477 1 96.25 189 VAL A O 1
ATOM 1473 N N . ASP A 1 190 ? -24.078 10.305 13.172 1 95.25 190 ASP A N 1
ATOM 1474 C CA . ASP A 1 190 ? -24.844 11.508 12.828 1 95.25 190 ASP A CA 1
ATOM 1475 C C . ASP A 1 190 ? -24.125 12.297 11.727 1 95.25 190 ASP A C 1
ATOM 1477 O O . ASP A 1 190 ? -23.812 13.477 11.914 1 95.25 190 ASP A O 1
ATOM 1481 N N . PRO A 1 191 ? -23.953 11.641 10.648 1 96.31 191 PRO A N 1
ATOM 1482 C CA . PRO A 1 191 ? -24.297 10.289 10.195 1 96.31 191 PRO A CA 1
ATOM 1483 C C . PRO A 1 191 ? -23.094 9.344 10.219 1 96.31 191 PRO A C 1
ATOM 1485 O O . PRO A 1 191 ? -21.969 9.773 10.445 1 96.31 191 PRO A O 1
ATOM 1488 N N . VAL A 1 192 ? -23.422 8.125 10.062 1 95.88 192 VAL A N 1
ATOM 1489 C CA . VAL A 1 192 ? -22.391 7.125 9.836 1 95.88 192 VAL A CA 1
ATOM 1490 C C . VAL A 1 192 ? -21.906 7.199 8.391 1 95.88 192 VAL A C 1
ATOM 1492 O O . VAL A 1 192 ? -22.688 7 7.461 1 95.88 192 VAL A O 1
ATOM 1495 N N . PRO A 1 193 ? -20.656 7.543 8.211 1 96.69 193 PRO A N 1
ATOM 1496 C CA . PRO A 1 193 ? -20.188 7.469 6.824 1 96.69 193 PRO A CA 1
ATOM 1497 C C . PRO A 1 193 ? -20.078 6.035 6.312 1 96.69 193 PRO A C 1
ATOM 1499 O O . PRO A 1 193 ? -19.547 5.164 7.008 1 96.69 193 PRO A O 1
ATOM 1502 N N . VAL A 1 194 ? -20.562 5.844 5.109 1 95.12 194 VAL A N 1
ATOM 1503 C CA . VAL A 1 194 ? -20.562 4.508 4.52 1 95.12 194 VAL A CA 1
ATOM 1504 C C . VAL A 1 194 ? -20.062 4.582 3.078 1 95.12 194 VAL A C 1
ATOM 1506 O O . VAL A 1 194 ? -20.156 5.633 2.434 1 95.12 194 VAL A O 1
ATOM 1509 N N . ARG A 1 195 ? -19.516 3.52 2.635 1 93.31 195 ARG A N 1
ATOM 1510 C CA . ARG A 1 195 ? -19.141 3.373 1.233 1 93.31 195 ARG A CA 1
ATOM 1511 C C . ARG A 1 195 ? -19.562 2.012 0.692 1 93.31 195 ARG A C 1
ATOM 1513 O O . ARG A 1 195 ? -19.734 1.061 1.456 1 93.31 195 ARG A O 1
ATOM 1520 N N . ARG A 1 196 ? -19.766 2.008 -0.554 1 92.75 196 ARG A N 1
ATOM 1521 C CA . ARG A 1 196 ? -20.266 0.799 -1.204 1 92.75 196 ARG A CA 1
ATOM 1522 C C . ARG A 1 196 ? -19.172 0.134 -2.033 1 92.75 196 ARG A C 1
ATOM 1524 O O . ARG A 1 196 ? -18.5 0.796 -2.826 1 92.75 196 ARG A O 1
ATOM 1531 N N . LEU A 1 197 ? -19.047 -1.123 -1.798 1 94.19 197 LEU A N 1
ATOM 1532 C CA . LEU A 1 197 ? -18.094 -1.953 -2.527 1 94.19 197 LEU A CA 1
ATOM 1533 C C . LEU A 1 197 ? -18.797 -2.752 -3.621 1 94.19 197 LEU A C 1
ATOM 1535 O O . LEU A 1 197 ? -19.828 -3.383 -3.371 1 94.19 197 LEU A O 1
ATOM 1539 N N . ILE A 1 198 ? -18.203 -2.703 -4.789 1 93.75 198 ILE A N 1
ATOM 1540 C CA . ILE A 1 198 ? -18.797 -3.432 -5.902 1 93.75 198 ILE A CA 1
ATOM 1541 C C . ILE A 1 198 ? -17.719 -4.172 -6.68 1 93.75 198 ILE A C 1
ATOM 1543 O O . ILE A 1 198 ? -16.531 -3.836 -6.582 1 93.75 198 ILE A O 1
ATOM 1547 N N . ILE A 1 199 ? -18.094 -5.152 -7.371 1 95.69 199 ILE A N 1
ATOM 1548 C CA . ILE A 1 199 ? -17.234 -5.746 -8.398 1 95.69 199 ILE A CA 1
ATOM 1549 C C . ILE A 1 199 ? -17.781 -5.406 -9.781 1 95.69 199 ILE A C 1
ATOM 1551 O O . ILE A 1 199 ? -19 -5.426 -10 1 95.69 199 ILE A O 1
ATOM 1555 N N . SER A 1 200 ? -16.891 -5.051 -10.688 1 94.5 200 SER A N 1
ATOM 1556 C CA . SER A 1 200 ? -17.266 -4.598 -12.023 1 94.5 200 SER A CA 1
ATOM 1557 C C . SER A 1 200 ? -16.578 -5.422 -13.102 1 94.5 200 SER A C 1
ATOM 1559 O O . SER A 1 200 ? -15.414 -5.789 -12.961 1 94.5 200 SER A O 1
ATOM 1561 N N . TYR A 1 201 ? -17.328 -5.66 -14.141 1 95.25 201 TYR A N 1
ATOM 1562 C CA . TYR A 1 201 ? -16.844 -6.344 -15.336 1 95.25 201 TYR A CA 1
ATOM 1563 C C . TYR A 1 201 ? -17.094 -5.504 -16.578 1 95.25 201 TYR A C 1
ATOM 1565 O O . TYR A 1 201 ? -18.031 -4.707 -16.625 1 95.25 201 TYR A O 1
ATOM 1573 N N . PRO A 1 202 ? -16.219 -5.711 -17.547 1 91.44 202 PRO A N 1
ATOM 1574 C CA . PRO A 1 202 ? -16.484 -4.988 -18.797 1 91.44 202 PRO A CA 1
ATOM 1575 C C . PRO A 1 202 ? -17.766 -5.457 -19.484 1 91.44 202 PRO A C 1
ATOM 1577 O O . PRO A 1 202 ? -18.156 -6.625 -19.344 1 91.44 202 PRO A O 1
ATOM 1580 N N . THR A 1 203 ? -18.359 -4.535 -20.234 1 89.06 203 THR A N 1
ATOM 1581 C CA . THR A 1 203 ? -19.578 -4.883 -20.953 1 89.06 203 THR A CA 1
ATOM 1582 C C . THR A 1 203 ? -19.281 -5.148 -22.422 1 89.06 203 THR A C 1
ATOM 1584 O O . THR A 1 203 ? -20.062 -5.789 -23.125 1 89.06 203 THR A O 1
ATOM 1587 N N . HIS A 1 204 ? -18.219 -4.695 -22.906 1 88.81 204 HIS A N 1
ATOM 1588 C CA . HIS A 1 204 ? -17.969 -4.707 -24.344 1 88.81 204 HIS A CA 1
ATOM 1589 C C . HIS A 1 204 ? -17.172 -5.945 -24.75 1 88.81 204 HIS A C 1
ATOM 1591 O O . HIS A 1 204 ? -16.797 -6.102 -25.906 1 88.81 204 HIS A O 1
ATOM 1597 N N . ARG A 1 205 ? -16.812 -6.809 -23.812 1 88.94 205 ARG A N 1
ATOM 1598 C CA . ARG A 1 205 ? -16.125 -8.062 -24.094 1 88.94 205 ARG A CA 1
ATOM 1599 C C . ARG A 1 205 ? -16.578 -9.164 -23.141 1 88.94 205 ARG A C 1
ATOM 1601 O O . ARG A 1 205 ? -17.062 -8.883 -22.047 1 88.94 205 ARG A O 1
ATOM 1608 N N . PRO A 1 206 ? -16.469 -10.375 -23.594 1 91.31 206 PRO A N 1
ATOM 1609 C CA . PRO A 1 206 ? -16.859 -11.477 -22.719 1 91.31 206 PRO A CA 1
ATOM 1610 C C . PRO A 1 206 ? -16.016 -11.555 -21.453 1 91.31 206 PRO A C 1
ATOM 1612 O O . PRO A 1 206 ? -14.812 -11.289 -21.484 1 91.31 206 PRO A O 1
ATOM 1615 N N . VAL A 1 207 ? -16.672 -11.953 -20.422 1 93.25 207 VAL A N 1
ATOM 1616 C CA . VAL A 1 207 ? -16 -12.18 -19.156 1 93.25 207 VAL A CA 1
ATOM 1617 C C . VAL A 1 207 ? -15.422 -13.594 -19.125 1 93.25 207 VAL A C 1
ATOM 1619 O O . VAL A 1 207 ? -16.141 -14.57 -19.297 1 93.25 207 VAL A O 1
ATOM 1622 N N . SER A 1 208 ? -14.133 -13.672 -18.938 1 93.94 208 SER A N 1
ATOM 1623 C CA . SER A 1 208 ? -13.484 -14.977 -18.922 1 93.94 208 SER A CA 1
ATOM 1624 C C . SER A 1 208 ? -13.984 -15.82 -17.75 1 93.94 208 SER A C 1
ATOM 1626 O O . SER A 1 208 ? -14.484 -15.281 -16.766 1 93.94 208 SER A O 1
ATOM 1628 N N . ARG A 1 209 ? -13.852 -17.094 -17.844 1 94.81 209 ARG A N 1
ATOM 1629 C CA . ARG A 1 209 ? -14.234 -18 -16.766 1 94.81 209 ARG A CA 1
ATOM 1630 C C . ARG A 1 209 ? -13.422 -17.719 -15.508 1 94.81 209 ARG A C 1
ATOM 1632 O O . ARG A 1 209 ? -13.953 -17.781 -14.391 1 94.81 209 ARG A O 1
ATOM 1639 N N . LEU A 1 210 ? -12.164 -17.391 -15.656 1 96.25 210 LEU A N 1
ATOM 1640 C CA . LEU A 1 210 ? -11.312 -17.094 -14.508 1 96.25 210 LEU A CA 1
ATOM 1641 C C . LEU A 1 210 ? -11.75 -15.797 -13.828 1 96.25 210 LEU A C 1
ATOM 1643 O O . LEU A 1 210 ? -11.695 -15.695 -12.594 1 96.25 210 LEU A O 1
ATOM 1647 N N . ALA A 1 211 ? -12.164 -14.844 -14.594 1 96.56 211 ALA A N 1
ATOM 1648 C CA . ALA A 1 211 ? -12.664 -13.594 -14.023 1 96.56 211 ALA A CA 1
ATOM 1649 C C . ALA A 1 211 ? -13.953 -13.828 -13.25 1 96.56 211 ALA A C 1
ATOM 1651 O O . ALA A 1 211 ? -14.141 -13.289 -12.156 1 96.56 211 ALA A O 1
ATOM 1652 N N . ARG A 1 212 ? -14.797 -14.633 -13.828 1 95.5 212 ARG A N 1
ATOM 1653 C CA . ARG A 1 212 ? -16.047 -14.984 -13.148 1 95.5 212 ARG A CA 1
ATOM 1654 C C . ARG A 1 212 ? -15.766 -15.742 -11.852 1 95.5 212 ARG A C 1
ATOM 1656 O O . ARG A 1 212 ? -16.391 -15.461 -10.828 1 95.5 212 ARG A O 1
ATOM 1663 N N . PHE A 1 213 ? -14.867 -16.656 -12 1 95.81 213 PHE A N 1
ATOM 1664 C CA . PHE A 1 213 ? -14.477 -17.406 -10.82 1 95.81 213 PHE A CA 1
ATOM 1665 C C . PHE A 1 213 ? -13.93 -16.484 -9.742 1 95.81 213 PHE A C 1
ATOM 1667 O O . PHE A 1 213 ? -14.281 -16.609 -8.57 1 95.81 213 PHE A O 1
ATOM 1674 N N . SER A 1 214 ? -13.07 -15.5 -10.102 1 97.5 214 SER A N 1
ATOM 1675 C CA . SER A 1 214 ? -12.523 -14.523 -9.164 1 97.5 214 SER A CA 1
ATOM 1676 C C . SER A 1 214 ? -13.633 -13.758 -8.461 1 97.5 214 SER A C 1
ATOM 1678 O O . SER A 1 214 ? -13.586 -13.562 -7.242 1 97.5 214 SER A O 1
ATOM 1680 N N . GLY A 1 215 ? -14.586 -13.359 -9.258 1 96.56 215 GLY A N 1
ATOM 1681 C CA . GLY A 1 215 ? -15.711 -12.633 -8.68 1 96.56 215 GLY A CA 1
ATOM 1682 C C . GLY A 1 215 ? -16.484 -13.453 -7.668 1 96.56 215 GLY A C 1
ATOM 1683 O O . GLY A 1 215 ? -16.922 -12.93 -6.637 1 96.56 215 GLY A O 1
ATOM 1684 N N . GLN A 1 216 ? -16.688 -14.695 -7.945 1 96.56 216 GLN A N 1
ATOM 1685 C CA . GLN A 1 216 ? -17.391 -15.586 -7.035 1 96.56 216 GLN A CA 1
ATOM 1686 C C . GLN A 1 216 ? -16.625 -15.758 -5.723 1 96.56 216 GLN A C 1
ATOM 1688 O O . GLN A 1 216 ? -17.234 -15.719 -4.645 1 96.56 216 GLN A O 1
ATOM 1693 N N . VAL A 1 217 ? -15.344 -15.938 -5.836 1 97.44 217 VAL A N 1
ATOM 1694 C CA . VAL A 1 217 ? -14.508 -16.094 -4.648 1 97.44 217 VAL A CA 1
ATOM 1695 C C . VAL A 1 217 ? -14.57 -14.828 -3.801 1 97.44 217 VAL A C 1
ATOM 1697 O O . VAL A 1 217 ? -14.719 -14.898 -2.578 1 97.44 217 VAL A O 1
ATOM 1700 N N . ILE A 1 218 ? -14.484 -13.703 -4.441 1 97.69 218 ILE A N 1
ATOM 1701 C CA . ILE A 1 218 ? -14.484 -12.414 -3.758 1 97.69 218 ILE A CA 1
ATOM 1702 C C . ILE A 1 218 ? -15.828 -12.195 -3.062 1 97.69 218 ILE A C 1
ATOM 1704 O O . ILE A 1 218 ? -15.875 -11.812 -1.891 1 97.69 218 ILE A O 1
ATOM 1708 N N . ALA A 1 219 ? -16.891 -12.461 -3.758 1 96.38 219 ALA A N 1
ATOM 1709 C CA . ALA A 1 219 ? -18.234 -12.297 -3.184 1 96.38 219 ALA A CA 1
ATOM 1710 C C . ALA A 1 219 ? -18.422 -13.203 -1.97 1 96.38 219 ALA A C 1
ATOM 1712 O O . ALA A 1 219 ? -18.938 -12.766 -0.941 1 96.38 219 ALA A O 1
ATOM 1713 N N . SER A 1 220 ? -18.016 -14.406 -2.115 1 96.69 220 SER A N 1
ATOM 1714 C CA . SER A 1 220 ? -18.141 -15.352 -1.015 1 96.69 220 SER A CA 1
ATOM 1715 C C . SER A 1 220 ? -17.281 -14.93 0.177 1 96.69 220 SER A C 1
ATOM 1717 O O . SER A 1 220 ? -17.688 -15.094 1.329 1 96.69 220 SER A O 1
ATOM 1719 N N . THR A 1 221 ? -16.094 -14.406 -0.119 1 96.75 221 THR A N 1
ATOM 1720 C CA . THR A 1 221 ? -15.203 -13.953 0.936 1 96.75 221 THR A CA 1
ATOM 1721 C C . THR A 1 221 ? -15.805 -12.781 1.695 1 96.75 221 THR A C 1
ATOM 1723 O O . THR A 1 221 ? -15.781 -12.75 2.928 1 96.75 221 THR A O 1
ATOM 1726 N N . VAL A 1 222 ? -16.328 -11.852 0.957 1 95.94 222 VAL A N 1
ATOM 1727 C CA . VAL A 1 222 ? -16.938 -10.688 1.574 1 95.94 222 VAL A CA 1
ATOM 1728 C C . VAL A 1 222 ? -18.094 -11.125 2.477 1 95.94 222 VAL A C 1
ATOM 1730 O O . VAL A 1 222 ? -18.219 -10.656 3.609 1 95.94 222 VAL A O 1
ATOM 1733 N N . LYS A 1 223 ? -18.922 -12.008 1.997 1 94.94 223 LYS A N 1
ATOM 1734 C CA . LYS A 1 223 ? -20.031 -12.523 2.783 1 94.94 223 LYS A CA 1
ATOM 1735 C C . LYS A 1 223 ? -19.547 -13.164 4.078 1 94.94 223 LYS A C 1
ATOM 1737 O O . LYS A 1 223 ? -20.094 -12.906 5.152 1 94.94 223 LYS A O 1
ATOM 1742 N N . LYS A 1 224 ? -18.562 -13.938 3.982 1 95.25 224 LYS A N 1
ATOM 1743 C CA . LYS A 1 224 ? -18 -14.617 5.148 1 95.25 224 LYS A CA 1
ATOM 1744 C C . LYS A 1 224 ? -17.469 -13.617 6.164 1 95.25 224 LYS A C 1
ATOM 1746 O O . LYS A 1 224 ? -17.672 -13.773 7.371 1 95.25 224 LYS A O 1
ATOM 1751 N N . LEU A 1 225 ? -16.766 -12.633 5.656 1 93.75 225 LEU A N 1
ATOM 1752 C CA . LEU A 1 225 ? -16.172 -11.625 6.531 1 93.75 225 LEU A CA 1
ATOM 1753 C C . LEU A 1 225 ? -17.25 -10.852 7.285 1 93.75 225 LEU A C 1
ATOM 1755 O O . LEU A 1 225 ? -17.062 -10.5 8.453 1 93.75 225 LEU A O 1
ATOM 1759 N N . VAL A 1 226 ? -18.328 -10.578 6.668 1 93.25 226 VAL A N 1
ATOM 1760 C CA . VAL A 1 226 ? -19.438 -9.891 7.316 1 93.25 226 VAL A CA 1
ATOM 1761 C C . VAL A 1 226 ? -20.062 -10.797 8.367 1 93.25 226 VAL A C 1
ATOM 1763 O O . VAL A 1 226 ? -20.328 -10.367 9.492 1 93.25 226 VAL A O 1
ATOM 1766 N N . GLU A 1 227 ? -20.281 -12.039 8.047 1 93.38 227 GLU A N 1
ATOM 1767 C CA . GLU A 1 227 ? -20.891 -13.008 8.953 1 93.38 227 GLU A CA 1
ATOM 1768 C C . GLU A 1 227 ? -20.031 -13.234 10.188 1 93.38 227 GLU A C 1
ATOM 1770 O O . GLU A 1 227 ? -20.562 -13.445 11.289 1 93.38 227 GLU A O 1
ATOM 1775 N N . GLU A 1 228 ? -18.766 -13.117 10.008 1 92.38 228 GLU A N 1
ATOM 1776 C CA . GLU A 1 228 ? -17.828 -13.336 11.109 1 92.38 228 GLU A CA 1
ATOM 1777 C C . GLU A 1 228 ? -17.625 -12.062 11.922 1 92.38 228 GLU A C 1
ATOM 1779 O O . GLU A 1 228 ? -16.922 -12.062 12.93 1 92.38 228 GLU A O 1
ATOM 1784 N N . GLY A 1 229 ? -18.188 -10.938 11.5 1 89.81 229 GLY A N 1
ATOM 1785 C CA . GLY A 1 229 ? -18.109 -9.68 12.227 1 89.81 229 GLY A CA 1
ATOM 1786 C C . GLY A 1 229 ? -16.812 -8.938 11.969 1 89.81 229 GLY A C 1
ATOM 1787 O O . GLY A 1 229 ? -16.453 -8.023 12.727 1 89.81 229 GLY A O 1
ATOM 1788 N N . VAL A 1 230 ? -16.078 -9.344 10.984 1 87.75 230 VAL A N 1
ATOM 1789 C CA . VAL A 1 230 ? -14.812 -8.711 10.633 1 87.75 230 VAL A CA 1
ATOM 1790 C C . VAL A 1 230 ? -15.078 -7.41 9.875 1 87.75 230 VAL A C 1
ATOM 1792 O O . VAL A 1 230 ? -14.406 -6.402 10.102 1 87.75 230 VAL A O 1
ATOM 1795 N N . CYS A 1 231 ? -15.984 -7.469 8.961 1 89.12 231 CYS A N 1
ATOM 1796 C CA . CYS A 1 231 ? -16.422 -6.281 8.242 1 89.12 231 CYS A CA 1
ATOM 1797 C C . CYS A 1 231 ? -17.688 -5.695 8.867 1 89.12 231 CYS A C 1
ATOM 1799 O O . CYS A 1 231 ? -18.656 -6.414 9.102 1 89.12 231 CYS A O 1
ATOM 1801 N N . SER A 1 232 ? -17.562 -4.445 9.156 1 86.94 232 SER A N 1
ATOM 1802 C CA . SER A 1 232 ? -18.734 -3.748 9.648 1 86.94 232 SER A CA 1
ATOM 1803 C C . SER A 1 232 ? -19.562 -3.184 8.5 1 86.94 232 SER A C 1
ATOM 1805 O O . SER A 1 232 ? -19.188 -2.195 7.875 1 86.94 232 SER A O 1
ATOM 1807 N N . GLY A 1 233 ? -20.547 -3.854 8.164 1 89.69 233 GLY A N 1
ATOM 1808 C CA . GLY A 1 233 ? -21.391 -3.434 7.059 1 89.69 233 GLY A CA 1
ATOM 1809 C C . GLY A 1 233 ? -22.484 -4.434 6.73 1 89.69 233 GLY A C 1
ATOM 1810 O O . GLY A 1 233 ? -22.766 -5.324 7.527 1 89.69 233 GLY A O 1
ATOM 1811 N N . ARG A 1 234 ? -23.141 -4.156 5.68 1 90.56 234 ARG A N 1
ATOM 1812 C CA . ARG A 1 234 ? -24.25 -5 5.211 1 90.56 234 ARG A CA 1
ATOM 1813 C C . ARG A 1 234 ? -23.969 -5.523 3.807 1 90.56 234 ARG A C 1
ATOM 1815 O O . ARG A 1 234 ? -23.469 -4.793 2.953 1 90.56 234 ARG A O 1
ATOM 1822 N N . ILE A 1 235 ? -24.219 -6.785 3.666 1 91.56 235 ILE A N 1
ATOM 1823 C CA . ILE A 1 235 ? -24.078 -7.383 2.342 1 91.56 235 ILE A CA 1
ATOM 1824 C C . ILE A 1 235 ? -25.125 -6.793 1.395 1 91.56 235 ILE A C 1
ATOM 1826 O O . ILE A 1 235 ? -26.281 -6.625 1.769 1 91.56 235 ILE A O 1
ATOM 1830 N N . LEU A 1 236 ? -24.594 -6.488 0.24 1 87.88 236 LEU A N 1
ATOM 1831 C CA . LEU A 1 236 ? -25.516 -5.965 -0.764 1 87.88 236 LEU A CA 1
ATOM 1832 C C . LEU A 1 236 ? -25.938 -7.059 -1.738 1 87.88 236 LEU A C 1
ATOM 1834 O O . LEU A 1 236 ? -25.109 -7.891 -2.137 1 87.88 236 LEU A O 1
ATOM 1838 N N . THR A 1 237 ? -27.109 -7.406 -1.792 1 72.38 237 THR A N 1
ATOM 1839 C CA . THR A 1 237 ? -27.625 -8.422 -2.697 1 72.38 237 THR A CA 1
ATOM 1840 C C . THR A 1 237 ? -28.047 -7.801 -4.027 1 72.38 237 THR A C 1
ATOM 1842 O O . THR A 1 237 ? -28.375 -6.617 -4.09 1 72.38 237 THR A O 1
ATOM 1845 N N . GLU A 1 238 ? -27.609 -8.43 -5.133 1 57.97 238 GLU A N 1
ATOM 1846 C CA . GLU A 1 238 ? -28.141 -8 -6.422 1 57.97 238 GLU A CA 1
ATOM 1847 C C . GLU A 1 238 ? -29.656 -7.805 -6.359 1 57.97 238 GLU A C 1
ATOM 1849 O O . GLU A 1 238 ? -30.359 -8.586 -5.715 1 57.97 238 GLU A O 1
ATOM 1854 N N . ILE A 1 239 ? -30.047 -6.48 -6.512 1 40.72 239 ILE A N 1
ATOM 1855 C CA . ILE A 1 239 ? -31.484 -6.426 -6.762 1 40.72 239 ILE A CA 1
ATOM 1856 C C . ILE A 1 239 ? -31.812 -7.145 -8.07 1 40.72 239 ILE A C 1
ATOM 1858 O O . ILE A 1 239 ? -31.109 -6.969 -9.07 1 40.72 239 ILE A O 1
ATOM 1862 N N . MET B 1 1 ? 15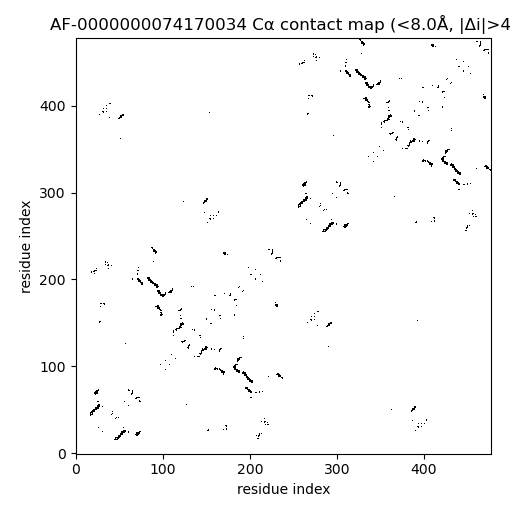.352 60 -12.805 1 25.73 1 MET B N 1
ATOM 1863 C CA . MET B 1 1 ? 15.305 59.969 -11.352 1 25.73 1 MET B CA 1
ATOM 1864 C C . MET B 1 1 ? 14.57 58.719 -10.867 1 25.73 1 MET B C 1
ATOM 1866 O O . MET B 1 1 ? 13.703 58.781 -10 1 25.73 1 MET B O 1
ATOM 1870 N N . ALA B 1 2 ? 14.148 57.844 -11.672 1 36.34 2 ALA B N 1
ATOM 1871 C CA . ALA B 1 2 ? 13.328 56.656 -11.594 1 36.34 2 ALA B CA 1
ATOM 1872 C C . ALA B 1 2 ? 13.75 55.781 -10.422 1 36.34 2 ALA B C 1
ATOM 1874 O O . ALA B 1 2 ? 14.891 55.312 -10.352 1 36.34 2 ALA B O 1
ATOM 1875 N N . GLU B 1 3 ? 13.25 55.938 -9.117 1 30.73 3 GLU B N 1
ATOM 1876 C CA . GLU B 1 3 ? 13.531 55.5 -7.75 1 30.73 3 GLU B CA 1
ATOM 1877 C C . GLU B 1 3 ? 13.625 54 -7.656 1 30.73 3 GLU B C 1
ATOM 1879 O O . GLU B 1 3 ? 12.773 53.281 -8.203 1 30.73 3 GLU B O 1
ATOM 1884 N N . MET B 1 4 ? 14.828 53.312 -7.516 1 29.66 4 MET B N 1
ATOM 1885 C CA . MET B 1 4 ? 15.391 52 -7.223 1 29.66 4 MET B CA 1
ATOM 1886 C C . MET B 1 4 ? 14.688 51.375 -6.035 1 29.66 4 MET B C 1
ATOM 1888 O O . MET B 1 4 ? 14.984 51.688 -4.883 1 29.66 4 MET B O 1
ATOM 1892 N N . GLU B 1 5 ? 13.391 51.406 -5.863 1 30.62 5 GLU B N 1
ATOM 1893 C CA . GLU B 1 5 ? 12.742 50.844 -4.68 1 30.62 5 GLU B CA 1
ATOM 1894 C C . GLU B 1 5 ? 13.297 49.469 -4.34 1 30.62 5 GLU B C 1
ATOM 1896 O O . GLU B 1 5 ? 13.141 48.531 -5.113 1 30.62 5 GLU B O 1
ATOM 1901 N N . GLU B 1 6 ? 14.508 49.25 -3.723 1 32.75 6 GLU B N 1
ATOM 1902 C CA . GLU B 1 6 ? 15.219 48.156 -3.049 1 32.75 6 GLU B CA 1
ATOM 1903 C C . GLU B 1 6 ? 14.273 47.344 -2.172 1 32.75 6 GLU B C 1
ATOM 1905 O O . GLU B 1 6 ? 13.867 47.812 -1.102 1 32.75 6 GLU B O 1
ATOM 1910 N N . ILE B 1 7 ? 13.266 46.844 -2.619 1 35.84 7 ILE B N 1
ATOM 1911 C CA . ILE B 1 7 ? 12.344 46.125 -1.755 1 35.84 7 ILE B CA 1
ATOM 1912 C C . ILE B 1 7 ? 13.133 45.219 -0.803 1 35.84 7 ILE B C 1
ATOM 1914 O O . ILE B 1 7 ? 13.953 44.406 -1.24 1 35.84 7 ILE B O 1
ATOM 1918 N N . ARG B 1 8 ? 13.547 45.531 0.412 1 34.47 8 ARG B N 1
ATOM 1919 C CA . ARG B 1 8 ? 13.992 44.875 1.631 1 34.47 8 ARG B CA 1
ATOM 1920 C C . ARG B 1 8 ? 13.336 43.5 1.778 1 34.47 8 ARG B C 1
ATOM 1922 O O . ARG B 1 8 ? 12.141 43.406 2.07 1 34.47 8 ARG B O 1
ATOM 1929 N N . VAL B 1 9 ? 13.438 42.656 0.926 1 39.41 9 VAL B N 1
ATOM 1930 C CA . VAL B 1 9 ? 13.086 41.281 1.269 1 39.41 9 VAL B CA 1
ATOM 1931 C C . VAL B 1 9 ? 13.586 40.938 2.672 1 39.41 9 VAL B C 1
ATOM 1933 O O . VAL B 1 9 ? 14.789 40.938 2.922 1 39.41 9 VAL B O 1
ATOM 1936 N N . LEU B 1 10 ? 13.094 41.438 3.748 1 38.72 10 LEU B N 1
ATOM 1937 C CA . LEU B 1 10 ? 13.352 41.188 5.16 1 38.72 10 LEU B CA 1
ATOM 1938 C C . LEU B 1 10 ? 13.922 39.781 5.352 1 38.72 10 LEU B C 1
ATOM 1940 O O . LEU B 1 10 ? 13.484 38.844 4.695 1 38.72 10 LEU B O 1
ATOM 1944 N N . ALA B 1 11 ? 15.164 39.531 5.723 1 40.88 11 ALA B N 1
ATOM 1945 C CA . ALA B 1 11 ? 15.953 38.438 6.301 1 40.88 11 ALA B CA 1
ATOM 1946 C C . ALA B 1 11 ? 15.086 37.5 7.133 1 40.88 11 ALA B C 1
ATOM 1948 O O . ALA B 1 11 ? 14.875 37.75 8.328 1 40.88 11 ALA B O 1
ATOM 1949 N N . GLN B 1 12 ? 13.914 37.125 6.828 1 44.72 12 GLN B N 1
ATOM 1950 C CA . GLN B 1 12 ? 13.094 36.188 7.609 1 44.72 12 GLN B CA 1
ATOM 1951 C C . GLN B 1 12 ? 13.945 35.094 8.242 1 44.72 12 GLN B C 1
ATOM 1953 O O . GLN B 1 12 ? 14.93 34.656 7.648 1 44.72 12 GLN B O 1
ATOM 1958 N N . ASP B 1 13 ? 14.039 34.906 9.516 1 47.88 13 ASP B N 1
ATOM 1959 C CA . ASP B 1 13 ? 14.742 33.969 10.383 1 47.88 13 ASP B CA 1
ATOM 1960 C C . ASP B 1 13 ? 14.805 32.594 9.758 1 47.88 13 ASP B C 1
ATOM 1962 O O . ASP B 1 13 ? 13.773 31.938 9.555 1 47.88 13 ASP B O 1
ATOM 1966 N N . GLU B 1 14 ? 15.781 32.344 9.047 1 54.41 14 GLU B N 1
ATOM 1967 C CA . GLU B 1 14 ? 16.094 31.047 8.445 1 54.41 14 GLU B CA 1
ATOM 1968 C C . GLU B 1 14 ? 15.625 29.891 9.328 1 54.41 14 GLU B C 1
ATOM 1970 O O . GLU B 1 14 ? 15.383 28.781 8.836 1 54.41 14 GLU B O 1
ATOM 1975 N N . ASN B 1 15 ? 15.555 30.188 10.719 1 59.12 15 ASN B N 1
ATOM 1976 C CA . ASN B 1 15 ? 15.195 29.141 11.672 1 59.12 15 ASN B CA 1
ATOM 1977 C C . ASN B 1 15 ? 13.703 29.141 11.977 1 59.12 15 ASN B C 1
ATOM 1979 O O . ASN B 1 15 ? 13.227 28.359 12.805 1 59.12 15 ASN B O 1
ATOM 1983 N N . ALA B 1 16 ? 13.039 30.047 11.422 1 72 16 ALA B N 1
ATOM 1984 C CA . ALA B 1 16 ? 11.617 30.109 11.742 1 72 16 ALA B CA 1
ATOM 1985 C C . ALA B 1 16 ? 10.859 28.953 11.094 1 72 16 ALA B C 1
ATOM 1987 O O . ALA B 1 16 ? 11.18 28.547 9.977 1 72 16 ALA B O 1
ATOM 1988 N N . PRO B 1 17 ? 9.938 28.5 11.906 1 79.62 17 PRO B N 1
ATOM 1989 C CA . PRO B 1 17 ? 9.125 27.438 11.312 1 79.62 17 PRO B CA 1
ATOM 1990 C C . PRO B 1 17 ? 8.547 27.812 9.953 1 79.62 17 PRO B C 1
ATOM 1992 O O . PRO B 1 17 ? 8.109 28.953 9.766 1 79.62 17 PRO B O 1
ATOM 1995 N N . LEU B 1 18 ? 8.766 26.969 9.07 1 83.69 18 LEU B N 1
ATOM 1996 C CA . LEU B 1 18 ? 8.305 27.172 7.699 1 83.69 18 LEU B CA 1
ATOM 1997 C C . LEU B 1 18 ? 6.805 26.891 7.586 1 83.69 18 LEU B C 1
ATOM 1999 O O . LEU B 1 18 ? 6.25 26.141 8.383 1 83.69 18 LEU B O 1
ATOM 2003 N N . ARG B 1 19 ? 6.223 27.625 6.707 1 87.12 19 ARG B N 1
ATOM 2004 C CA . ARG B 1 19 ? 4.844 27.375 6.305 1 87.12 19 ARG B CA 1
ATOM 2005 C C . ARG B 1 19 ? 4.77 26.969 4.84 1 87.12 19 ARG B C 1
ATOM 2007 O O . ARG B 1 19 ? 5.762 27.047 4.113 1 87.12 19 ARG B O 1
ATOM 2014 N N . GLY B 1 20 ? 3.631 26.406 4.406 1 91.69 20 GLY B N 1
ATOM 2015 C CA . GLY B 1 20 ? 3.455 26.016 3.016 1 91.69 20 GLY B CA 1
ATOM 2016 C C . GLY B 1 20 ? 3.207 24.531 2.84 1 91.69 20 GLY B C 1
ATOM 2017 O O . GLY B 1 20 ? 2.791 23.859 3.779 1 91.69 20 GLY B O 1
ATOM 2018 N N . HIS B 1 21 ? 3.404 24.141 1.532 1 94.44 21 HIS B N 1
ATOM 2019 C CA . HIS B 1 21 ? 3.061 22.781 1.155 1 94.44 21 HIS B CA 1
ATOM 2020 C C . HIS B 1 21 ? 4.234 22.094 0.47 1 94.44 21 HIS B C 1
ATOM 2022 O O . HIS B 1 21 ? 4.965 22.719 -0.301 1 94.44 21 HIS B O 1
ATOM 2028 N N . VAL B 1 22 ? 4.48 20.906 0.865 1 97 22 VAL B N 1
ATOM 2029 C CA . VAL B 1 22 ? 5.488 20.109 0.17 1 97 22 VAL B CA 1
ATOM 2030 C C . VAL B 1 22 ? 4.938 18.719 -0.117 1 97 22 VAL B C 1
ATOM 2032 O O . VAL B 1 22 ? 4.242 18.141 0.717 1 97 22 VAL B O 1
ATOM 2035 N N . SER B 1 23 ? 5.195 18.203 -1.284 1 97.19 23 SER B N 1
ATOM 2036 C CA . SER B 1 23 ? 4.77 16.875 -1.715 1 97.19 23 SER B CA 1
ATOM 2037 C C . SER B 1 23 ? 5.969 15.992 -2.033 1 97.19 23 SER B C 1
ATOM 2039 O O . SER B 1 23 ? 6.797 16.328 -2.881 1 97.19 23 SER B O 1
ATOM 2041 N N . ILE B 1 24 ? 6.008 14.828 -1.36 1 97.62 24 ILE B N 1
ATOM 2042 C CA . ILE B 1 24 ? 7.117 13.898 -1.542 1 97.62 24 ILE B CA 1
ATOM 2043 C C . ILE B 1 24 ? 6.594 12.57 -2.084 1 97.62 24 ILE B C 1
ATOM 2045 O O . ILE B 1 24 ? 5.648 11.992 -1.54 1 97.62 24 ILE B O 1
ATOM 2049 N N . GLY B 1 25 ? 7.207 12.086 -3.135 1 96.12 25 GLY B N 1
ATOM 2050 C CA . GLY B 1 25 ? 6.875 10.789 -3.695 1 96.12 25 GLY B CA 1
ATOM 2051 C C . GLY B 1 25 ? 7.855 9.703 -3.299 1 96.12 25 GLY B C 1
ATOM 2052 O O . GLY B 1 25 ? 9.062 9.938 -3.238 1 96.12 25 GLY B O 1
ATOM 2053 N N . MET B 1 26 ? 7.301 8.547 -3.041 1 94.5 26 MET B N 1
ATOM 2054 C CA . MET B 1 26 ? 8.172 7.43 -2.688 1 94.5 26 MET B CA 1
ATOM 2055 C C . MET B 1 26 ? 7.531 6.102 -3.08 1 94.5 26 MET B C 1
ATOM 2057 O O . MET B 1 26 ? 6.309 5.977 -3.096 1 94.5 26 MET B O 1
ATOM 2061 N N . PRO B 1 27 ? 8.406 5.105 -3.367 1 91.56 27 PRO B N 1
ATOM 2062 C CA . PRO B 1 27 ? 7.852 3.754 -3.494 1 91.56 27 PRO B CA 1
ATOM 2063 C C . PRO B 1 27 ? 7.301 3.217 -2.174 1 91.56 27 PRO B C 1
ATOM 2065 O O . PRO B 1 27 ? 7.691 3.686 -1.102 1 91.56 27 PRO B O 1
ATOM 2068 N N . PRO B 1 28 ? 6.488 2.172 -2.24 1 88.25 28 PRO B N 1
ATOM 2069 C CA . PRO B 1 28 ? 5.816 1.676 -1.037 1 88.25 28 PRO B CA 1
ATOM 2070 C C . PRO B 1 28 ? 6.797 1.171 0.019 1 88.25 28 PRO B C 1
ATOM 2072 O O . PRO B 1 28 ? 6.648 1.48 1.204 1 88.25 28 PRO B O 1
ATOM 2075 N N . THR B 1 29 ? 7.809 0.443 -0.333 1 89.5 29 THR B N 1
ATOM 2076 C CA . THR B 1 29 ? 8.75 -0.106 0.638 1 89.5 29 THR B CA 1
ATOM 2077 C C . THR B 1 29 ? 9.492 1.013 1.361 1 89.5 29 THR B C 1
ATOM 2079 O O . THR B 1 29 ? 9.734 0.924 2.566 1 89.5 29 THR B O 1
ATOM 2082 N N . ALA B 1 30 ? 9.859 2.033 0.621 1 92.62 30 ALA B N 1
ATOM 2083 C CA . ALA B 1 30 ? 10.531 3.176 1.238 1 92.62 30 ALA B CA 1
ATOM 2084 C C . ALA B 1 30 ? 9.578 3.941 2.152 1 92.62 30 ALA B C 1
ATOM 2086 O O . ALA B 1 30 ? 9.953 4.352 3.252 1 92.62 30 ALA B O 1
ATOM 2087 N N . SER B 1 31 ? 8.414 4.133 1.683 1 93.31 31 SER B N 1
ATOM 2088 C CA . SER B 1 31 ? 7.422 4.879 2.447 1 93.31 31 SER B CA 1
ATOM 2089 C C . SER B 1 31 ? 7.176 4.238 3.809 1 93.31 31 SER B C 1
ATOM 2091 O O . SER B 1 31 ? 7.008 4.938 4.809 1 93.31 31 SER B O 1
ATOM 2093 N N . ASP B 1 32 ? 7.152 2.955 3.867 1 90.88 32 ASP B N 1
ATOM 2094 C CA . ASP B 1 32 ? 6.84 2.23 5.094 1 90.88 32 ASP B CA 1
ATOM 2095 C C . ASP B 1 32 ? 7.855 2.541 6.191 1 90.88 32 ASP B C 1
ATOM 2097 O O . ASP B 1 32 ? 7.547 2.445 7.379 1 90.88 32 ASP B O 1
ATOM 2101 N N . ILE B 1 33 ? 9.047 2.967 5.797 1 92 33 ILE B N 1
ATOM 2102 C CA . ILE B 1 33 ? 10.07 3.146 6.828 1 92 33 ILE B CA 1
ATOM 2103 C C . ILE B 1 33 ? 10.391 4.629 6.98 1 92 33 ILE B C 1
ATOM 2105 O O . ILE B 1 33 ? 10.938 5.051 8 1 92 33 ILE B O 1
ATOM 2109 N N . LEU B 1 34 ? 9.992 5.422 6 1 96 34 LEU B N 1
ATOM 2110 C CA . LEU B 1 34 ? 10.469 6.801 5.996 1 96 34 LEU B CA 1
ATOM 2111 C C . LEU B 1 34 ? 9.336 7.766 6.328 1 96 34 LEU B C 1
ATOM 2113 O O . LEU B 1 34 ? 9.586 8.898 6.75 1 96 34 LEU B O 1
ATOM 2117 N N . SER B 1 35 ? 8.133 7.395 6.105 1 95.69 35 SER B N 1
ATOM 2118 C CA . SER B 1 35 ? 7.02 8.336 6.195 1 95.69 35 SER B CA 1
ATOM 2119 C C . SER B 1 35 ? 6.805 8.812 7.629 1 95.69 35 SER B C 1
ATOM 2121 O O . SER B 1 35 ? 6.652 10.008 7.875 1 95.69 35 SER B O 1
ATOM 2123 N N . GLU B 1 36 ? 6.77 7.898 8.57 1 94.19 36 GLU B N 1
ATOM 2124 C CA . GLU B 1 36 ? 6.465 8.258 9.953 1 94.19 36 GLU B CA 1
ATOM 2125 C C . GLU B 1 36 ? 7.527 9.195 10.523 1 94.19 36 GLU B C 1
ATOM 2127 O O . GLU B 1 36 ? 7.199 10.242 11.086 1 94.19 36 GLU B O 1
ATOM 2132 N N . PRO B 1 37 ? 8.82 8.859 10.367 1 95.94 37 PRO B N 1
ATOM 2133 C CA . PRO B 1 37 ? 9.828 9.812 10.852 1 95.94 37 PRO B CA 1
ATOM 2134 C C . PRO B 1 37 ? 9.727 11.172 10.172 1 95.94 37 PRO B C 1
ATOM 2136 O O . PRO B 1 37 ? 9.977 12.203 10.805 1 95.94 37 PRO B O 1
ATOM 2139 N N . LEU B 1 38 ? 9.391 11.156 8.922 1 96.88 38 LEU B N 1
ATOM 2140 C CA . LEU B 1 38 ? 9.25 12.406 8.188 1 96.88 38 LEU B CA 1
ATOM 2141 C C . LEU B 1 38 ? 8.109 13.242 8.758 1 96.88 38 LEU B C 1
ATOM 2143 O O . LEU B 1 38 ? 8.289 14.422 9.062 1 96.88 38 LEU B O 1
ATOM 2147 N N . VAL B 1 39 ? 6.973 12.648 8.961 1 95.31 39 VAL B N 1
ATOM 2148 C CA . VAL B 1 39 ? 5.801 13.336 9.492 1 95.31 39 VAL B CA 1
ATOM 2149 C C . VAL B 1 39 ? 6.086 13.82 10.914 1 95.31 39 VAL B C 1
ATOM 2151 O O . VAL B 1 39 ? 5.781 14.969 11.258 1 95.31 39 VAL B O 1
ATOM 2154 N N . SER B 1 40 ? 6.676 12.977 11.695 1 95.12 40 SER B N 1
ATOM 2155 C CA . SER B 1 40 ? 7 13.32 13.078 1 95.12 40 SER B CA 1
ATOM 2156 C C . SER B 1 40 ? 7.902 14.547 13.141 1 95.12 40 SER B C 1
ATOM 2158 O O . SER B 1 40 ? 7.645 15.477 13.914 1 95.12 40 SER B O 1
ATOM 2160 N N . THR B 1 41 ? 8.875 14.539 12.336 1 96.19 41 THR B N 1
ATOM 2161 C CA . THR B 1 41 ? 9.828 15.641 12.336 1 96.19 41 THR B CA 1
ATOM 2162 C C . THR B 1 41 ? 9.164 16.938 11.859 1 96.19 41 THR B C 1
ATOM 2164 O O . THR B 1 41 ? 9.414 18 12.414 1 96.19 41 THR B O 1
ATOM 2167 N N . PHE B 1 42 ? 8.359 16.875 10.797 1 94.69 42 PHE B N 1
ATOM 2168 C CA . PHE B 1 42 ? 7.629 18.047 10.312 1 94.69 42 PHE B CA 1
ATOM 2169 C C . PHE B 1 42 ? 6.727 18.609 11.406 1 94.69 42 PHE B C 1
ATOM 2171 O O . PHE B 1 42 ? 6.668 19.828 11.602 1 94.69 42 PHE B O 1
ATOM 2178 N N . GLN B 1 43 ? 5.984 17.766 12.055 1 92.12 43 GLN B N 1
ATOM 2179 C CA . GLN B 1 43 ? 5.062 18.188 13.102 1 92.12 43 GLN B CA 1
ATOM 2180 C C . GLN B 1 43 ? 5.797 18.938 14.211 1 92.12 43 GLN B C 1
ATOM 2182 O O . GLN B 1 43 ? 5.281 19.906 14.758 1 92.12 43 GLN B O 1
ATOM 2187 N N . GLU B 1 44 ? 6.973 18.5 14.555 1 93.06 44 GLU B N 1
ATOM 2188 C CA . GLU B 1 44 ? 7.777 19.078 15.633 1 93.06 44 GLU B CA 1
ATOM 2189 C C . GLU B 1 44 ? 8.438 20.391 15.18 1 93.06 44 GLU B C 1
ATOM 2191 O O . GLU B 1 44 ? 8.469 21.359 15.93 1 93.06 44 GLU B O 1
ATOM 2196 N N . THR B 1 45 ? 8.953 20.375 13.992 1 93.88 45 THR B N 1
ATOM 2197 C CA . THR B 1 45 ? 9.836 21.469 13.562 1 93.88 45 THR B CA 1
ATOM 2198 C C . THR B 1 45 ? 9.047 22.516 12.789 1 93.88 45 THR B C 1
ATOM 2200 O O . THR B 1 45 ? 9.344 23.719 12.875 1 93.88 45 THR B O 1
ATOM 2203 N N . HIS B 1 46 ? 8.094 22.047 11.961 1 94.12 46 HIS B N 1
ATOM 2204 C CA . HIS B 1 46 ? 7.309 22.953 11.117 1 94.12 46 HIS B CA 1
ATOM 2205 C C . HIS B 1 46 ? 5.82 22.625 11.203 1 94.12 46 HIS B C 1
ATOM 2207 O O . HIS B 1 46 ? 5.199 22.266 10.203 1 94.12 46 HIS B O 1
ATOM 2213 N N . PRO B 1 47 ? 5.246 22.891 12.297 1 90.5 47 PRO B N 1
ATOM 2214 C CA . PRO B 1 47 ? 3.859 22.484 12.547 1 90.5 47 PRO B CA 1
ATOM 2215 C C . PRO B 1 47 ? 2.863 23.188 11.625 1 90.5 47 PRO B C 1
ATOM 2217 O O . PRO B 1 47 ? 1.729 22.719 11.469 1 90.5 47 PRO B O 1
ATOM 2220 N N . ASP B 1 48 ? 3.254 24.219 11.023 1 90.94 48 ASP B N 1
ATOM 2221 C CA . ASP B 1 48 ? 2.32 24.953 10.18 1 90.94 48 ASP B CA 1
ATOM 2222 C C . ASP B 1 48 ? 2.471 24.562 8.711 1 90.94 48 ASP B C 1
ATOM 2224 O O . ASP B 1 48 ? 1.728 25.047 7.855 1 90.94 48 ASP B O 1
ATOM 2228 N N . ALA B 1 49 ? 3.389 23.688 8.422 1 93.31 49 ALA B N 1
ATOM 2229 C CA . ALA B 1 49 ? 3.559 23.172 7.07 1 93.31 49 ALA B CA 1
ATOM 2230 C C . ALA B 1 49 ? 2.611 22 6.812 1 93.31 49 ALA B C 1
ATOM 2232 O O . ALA B 1 49 ? 2.189 21.312 7.75 1 93.31 49 ALA B O 1
ATOM 2233 N N . THR B 1 50 ? 2.273 21.875 5.547 1 93.19 50 THR B N 1
ATOM 2234 C CA . THR B 1 50 ? 1.495 20.719 5.129 1 93.19 50 THR B CA 1
ATOM 2235 C C . THR B 1 50 ? 2.35 19.766 4.293 1 93.19 50 THR B C 1
ATOM 2237 O O . THR B 1 50 ? 3.07 20.203 3.393 1 93.19 50 THR B O 1
ATOM 2240 N N . LEU B 1 51 ? 2.254 18.531 4.641 1 96 51 LEU B N 1
ATOM 2241 C CA . LEU B 1 51 ? 3.051 17.5 3.979 1 96 51 LEU B CA 1
ATOM 2242 C C . LEU B 1 51 ? 2.154 16.484 3.271 1 96 51 LEU B C 1
ATOM 2244 O O . LEU B 1 51 ? 1.213 15.961 3.869 1 96 51 LEU B O 1
ATOM 2248 N N . ARG B 1 52 ? 2.447 16.297 2.045 1 96.19 52 ARG B N 1
ATOM 2249 C CA . ARG B 1 52 ? 1.785 15.258 1.254 1 96.19 52 ARG B CA 1
ATOM 2250 C C . ARG B 1 52 ? 2.77 14.172 0.84 1 96.19 52 ARG B C 1
ATOM 2252 O O . ARG B 1 52 ? 3.816 14.461 0.257 1 96.19 52 ARG B O 1
ATOM 2259 N N . ILE B 1 53 ? 2.434 12.961 1.149 1 95.81 53 ILE B N 1
ATOM 2260 C CA . ILE B 1 53 ? 3.229 11.805 0.744 1 95.81 53 ILE B CA 1
ATOM 2261 C C . ILE B 1 53 ? 2.445 10.969 -0.263 1 95.81 53 ILE B C 1
ATOM 2263 O O . ILE B 1 53 ? 1.329 10.523 0.02 1 95.81 53 ILE B O 1
ATOM 2267 N N . VAL B 1 54 ? 3.074 10.727 -1.381 1 92.25 54 VAL B N 1
ATOM 2268 C CA . VAL B 1 54 ? 2.434 9.945 -2.436 1 92.25 54 VAL B CA 1
ATOM 2269 C C . VAL B 1 54 ? 3.246 8.68 -2.713 1 92.25 54 VAL B C 1
ATOM 2271 O O . VAL B 1 54 ? 4.477 8.734 -2.775 1 92.25 54 VAL B O 1
ATOM 2274 N N . ASN B 1 55 ? 2.461 7.566 -2.861 1 89.88 55 ASN B N 1
ATOM 2275 C CA . ASN B 1 55 ? 3.127 6.305 -3.172 1 89.88 55 ASN B CA 1
ATOM 2276 C C . ASN B 1 55 ? 2.852 5.863 -4.605 1 89.88 55 ASN B C 1
ATOM 2278 O O . ASN B 1 55 ? 1.701 5.848 -5.043 1 89.88 55 ASN B O 1
ATOM 2282 N N . ALA B 1 56 ? 3.941 5.574 -5.262 1 84.06 56 ALA B N 1
ATOM 2283 C CA . ALA B 1 56 ? 3.834 5.055 -6.621 1 84.06 56 ALA B CA 1
ATOM 2284 C C . ALA B 1 56 ? 5.133 4.383 -7.055 1 84.06 56 ALA B C 1
ATOM 2286 O O . ALA B 1 56 ? 6.117 4.375 -6.309 1 84.06 56 ALA B O 1
ATOM 2287 N N . TYR B 1 57 ? 5.027 3.807 -8.227 1 80.94 57 TYR B N 1
ATOM 2288 C CA . TYR B 1 57 ? 6.242 3.24 -8.797 1 80.94 57 TYR B CA 1
ATOM 2289 C C . TYR B 1 57 ? 7.105 4.328 -9.43 1 80.94 57 TYR B C 1
ATOM 2291 O O . TYR B 1 57 ? 6.613 5.406 -9.766 1 80.94 57 TYR B O 1
ATOM 2299 N N . SER B 1 58 ? 8.305 3.955 -9.664 1 80.56 58 SER B N 1
ATOM 2300 C CA . SER B 1 58 ? 9.305 4.938 -10.07 1 80.56 58 SER B CA 1
ATOM 2301 C C . SER B 1 58 ? 8.914 5.625 -11.375 1 80.56 58 SER B C 1
ATOM 2303 O O . SER B 1 58 ? 9.109 6.832 -11.523 1 80.56 58 SER B O 1
ATOM 2305 N N . GLY B 1 59 ? 8.391 4.84 -12.305 1 79.75 59 GLY B N 1
ATOM 2306 C CA . GLY B 1 59 ? 8 5.449 -13.57 1 79.75 59 GLY B CA 1
ATOM 2307 C C . GLY B 1 59 ? 7 6.578 -13.398 1 79.75 59 GLY B C 1
ATOM 2308 O O . GLY B 1 59 ? 7.125 7.625 -14.031 1 79.75 59 GLY B O 1
ATOM 2309 N N . TYR B 1 60 ? 6.09 6.445 -12.562 1 82.94 60 TYR B N 1
ATOM 2310 C CA . TYR B 1 60 ? 5.086 7.469 -12.281 1 82.94 60 TYR B CA 1
ATOM 2311 C C . TYR B 1 60 ? 5.691 8.633 -11.508 1 82.94 60 TYR B C 1
ATOM 2313 O O . TYR B 1 60 ? 5.414 9.797 -11.805 1 82.94 60 TYR B O 1
ATOM 2321 N N . LEU B 1 61 ? 6.512 8.289 -10.602 1 90.62 61 LEU B N 1
ATOM 2322 C CA . LEU B 1 61 ? 7.102 9.312 -9.75 1 90.62 61 LEU B CA 1
ATOM 2323 C C . LEU B 1 61 ? 7.992 10.25 -10.562 1 90.62 61 LEU B C 1
ATOM 2325 O O . LEU B 1 61 ? 8.016 11.453 -10.312 1 90.62 61 LEU B O 1
ATOM 2329 N N . VAL B 1 62 ? 8.695 9.688 -11.492 1 90.19 62 VAL B N 1
ATOM 2330 C CA . VAL B 1 62 ? 9.547 10.492 -12.359 1 90.19 62 VAL B CA 1
ATOM 2331 C C . VAL B 1 62 ? 8.688 11.477 -13.156 1 90.19 62 VAL B C 1
ATOM 2333 O O . VAL B 1 62 ? 9.008 12.664 -13.242 1 90.19 62 VAL B O 1
ATOM 2336 N N . ASP B 1 63 ? 7.656 10.961 -13.695 1 89.25 63 ASP B N 1
ATOM 2337 C CA . ASP B 1 63 ? 6.746 11.789 -14.477 1 89.25 63 ASP B CA 1
ATOM 2338 C C . ASP B 1 63 ? 6.141 12.898 -13.617 1 89.25 63 ASP B C 1
ATOM 2340 O O . ASP B 1 63 ? 6.086 14.055 -14.031 1 89.25 63 ASP B O 1
ATOM 2344 N N . TRP B 1 64 ? 5.742 12.609 -12.438 1 92.19 64 TRP B N 1
ATOM 2345 C CA . TRP B 1 64 ? 5.117 13.57 -11.539 1 92.19 64 TRP B CA 1
ATOM 2346 C C . TRP B 1 64 ? 6.121 14.625 -11.086 1 92.19 64 TRP B C 1
ATOM 2348 O O . TRP B 1 64 ? 5.762 15.789 -10.891 1 92.19 64 TRP B O 1
ATOM 2358 N N . LEU B 1 65 ? 7.305 14.188 -10.914 1 93.19 65 LEU B N 1
ATOM 2359 C CA . LEU B 1 65 ? 8.359 15.133 -10.547 1 93.19 65 LEU B CA 1
ATOM 2360 C C . LEU B 1 65 ? 8.617 16.125 -11.68 1 93.19 65 LEU B C 1
ATOM 2362 O O . LEU B 1 65 ? 8.75 17.328 -11.438 1 93.19 65 LEU B O 1
ATOM 2366 N N . HIS B 1 66 ? 8.609 15.625 -12.859 1 90.75 66 HIS B N 1
ATOM 2367 C CA . HIS B 1 66 ? 8.828 16.469 -14.039 1 90.75 66 HIS B CA 1
ATOM 2368 C C . HIS B 1 66 ? 7.707 17.484 -14.195 1 90.75 66 HIS B C 1
ATOM 2370 O O . HIS B 1 66 ? 7.957 18.641 -14.555 1 90.75 66 HIS B O 1
ATOM 2376 N N . ARG B 1 67 ? 6.52 17.094 -13.906 1 92.44 67 ARG B N 1
ATOM 2377 C CA . ARG B 1 67 ? 5.352 17.938 -14.117 1 92.44 67 ARG B CA 1
ATOM 2378 C C . ARG B 1 67 ? 5.156 18.891 -12.945 1 92.44 67 ARG B C 1
ATOM 2380 O O . ARG B 1 67 ? 4.332 19.812 -13.016 1 92.44 67 ARG B O 1
ATOM 2387 N N . GLY B 1 68 ? 5.816 18.609 -11.93 1 93.19 68 GLY B N 1
ATOM 2388 C CA . GLY B 1 68 ? 5.699 19.469 -10.766 1 93.19 68 GLY B CA 1
ATOM 2389 C C . GLY B 1 68 ? 4.578 19.062 -9.836 1 93.19 68 GLY B C 1
ATOM 2390 O O . GLY B 1 68 ? 4.168 19.844 -8.969 1 93.19 68 GLY B O 1
ATOM 2391 N N . ASP B 1 69 ? 4.094 17.859 -10.016 1 93.69 69 ASP B N 1
ATOM 2392 C CA . ASP B 1 69 ? 3.037 17.328 -9.156 1 93.69 69 ASP B CA 1
ATOM 2393 C C . ASP B 1 69 ? 3.582 16.969 -7.781 1 93.69 69 ASP B C 1
ATOM 2395 O O . ASP B 1 69 ? 2.826 16.875 -6.812 1 93.69 69 ASP B O 1
ATOM 2399 N N . ILE B 1 70 ? 4.859 16.719 -7.727 1 96 70 ILE B N 1
ATOM 2400 C CA . ILE B 1 70 ? 5.566 16.5 -6.469 1 96 70 ILE B CA 1
ATOM 2401 C C . ILE B 1 70 ? 6.863 17.312 -6.457 1 96 70 ILE B C 1
ATOM 2403 O O . ILE B 1 70 ? 7.359 17.703 -7.512 1 96 70 ILE B O 1
ATOM 2407 N N . ASP B 1 71 ? 7.379 17.547 -5.227 1 97.25 71 ASP B N 1
ATOM 2408 C CA . ASP B 1 71 ? 8.508 18.453 -5.062 1 97.25 71 ASP B CA 1
ATOM 2409 C C . ASP B 1 71 ? 9.82 17.688 -4.973 1 97.25 71 ASP B C 1
ATOM 2411 O O . ASP B 1 71 ? 10.891 18.25 -5.23 1 97.25 71 ASP B O 1
ATOM 2415 N N . ALA B 1 72 ? 9.766 16.469 -4.551 1 97 72 ALA B N 1
ATOM 2416 C CA . ALA B 1 72 ? 10.891 15.547 -4.496 1 97 72 ALA B CA 1
ATOM 2417 C C . ALA B 1 72 ? 10.422 14.094 -4.586 1 97 72 ALA B C 1
ATOM 2419 O O . ALA B 1 72 ? 9.25 13.797 -4.316 1 97 72 ALA B O 1
ATOM 2420 N N . ALA B 1 73 ? 11.336 13.242 -4.98 1 96.44 73 ALA B N 1
ATOM 2421 C CA . ALA B 1 73 ? 10.969 11.836 -5.125 1 96.44 73 ALA B CA 1
ATOM 2422 C C . ALA B 1 73 ? 12.086 10.922 -4.637 1 96.44 73 ALA B C 1
ATOM 2424 O O . ALA B 1 73 ? 13.266 11.188 -4.895 1 96.44 73 ALA B O 1
ATOM 2425 N N . ILE B 1 74 ? 11.672 9.984 -3.889 1 95.81 74 ILE B N 1
ATOM 2426 C CA . ILE B 1 74 ? 12.531 8.844 -3.598 1 95.81 74 ILE B CA 1
ATOM 2427 C C . ILE B 1 74 ? 12.359 7.773 -4.672 1 95.81 74 ILE B C 1
ATOM 2429 O O . ILE B 1 74 ? 11.234 7.355 -4.969 1 95.81 74 ILE B O 1
ATOM 2433 N N . LEU B 1 75 ? 13.492 7.348 -5.246 1 92.56 75 LEU B N 1
ATOM 2434 C CA . LEU B 1 75 ? 13.43 6.41 -6.367 1 92.56 75 LEU B CA 1
ATOM 2435 C C . LEU B 1 75 ? 14.406 5.258 -6.168 1 92.56 75 LEU B C 1
ATOM 2437 O O . LEU B 1 75 ? 15.445 5.422 -5.523 1 92.56 75 LEU B O 1
ATOM 2441 N N . TYR B 1 76 ? 13.945 4.156 -6.734 1 89.19 76 TYR B N 1
ATOM 2442 C CA . TYR B 1 76 ? 14.891 3.053 -6.855 1 89.19 76 TYR B CA 1
ATOM 2443 C C . TYR B 1 76 ? 15.461 2.975 -8.266 1 89.19 76 TYR B C 1
ATOM 2445 O O . TYR B 1 76 ? 14.711 2.996 -9.25 1 89.19 76 TYR B O 1
ATOM 2453 N N . ASN B 1 77 ? 16.734 2.836 -8.414 1 76.44 77 ASN B N 1
ATOM 2454 C CA . ASN B 1 77 ? 17.484 2.559 -9.633 1 76.44 77 ASN B CA 1
ATOM 2455 C C . ASN B 1 77 ? 17.047 3.445 -10.789 1 76.44 77 ASN B C 1
ATOM 2457 O O . ASN B 1 77 ? 16.672 2.945 -11.852 1 76.44 77 ASN B O 1
ATOM 2461 N N . PRO B 1 78 ? 17.125 4.734 -10.664 1 69.25 78 PRO B N 1
ATOM 2462 C CA . PRO B 1 78 ? 16.609 5.508 -11.797 1 69.25 78 PRO B CA 1
ATOM 2463 C C . PRO B 1 78 ? 17.453 5.332 -13.062 1 69.25 78 PRO B C 1
ATOM 2465 O O . PRO B 1 78 ? 18.688 5.285 -12.984 1 69.25 78 PRO B O 1
ATOM 2468 N N . LYS B 1 79 ? 16.859 4.902 -14.125 1 64 79 LYS B N 1
ATOM 2469 C CA . LYS B 1 79 ? 17.562 4.77 -15.391 1 64 79 LYS B CA 1
ATOM 2470 C C . LYS B 1 79 ? 18.031 6.129 -15.906 1 64 79 LYS B C 1
ATOM 2472 O O . LYS B 1 79 ? 19.109 6.246 -16.469 1 64 79 LYS B O 1
ATOM 2477 N N . ASN B 1 80 ? 17.094 7.113 -15.977 1 61.88 80 ASN B N 1
ATOM 2478 C CA . ASN B 1 80 ? 17.406 8.383 -16.609 1 61.88 80 ASN B CA 1
ATOM 2479 C C . ASN B 1 80 ? 17.5 9.516 -15.586 1 61.88 80 ASN B C 1
ATOM 2481 O O . ASN B 1 80 ? 16.625 10.375 -15.516 1 61.88 80 ASN B O 1
ATOM 2485 N N . ALA B 1 81 ? 18.578 9.484 -14.797 1 60.5 81 ALA B N 1
ATOM 2486 C CA . ALA B 1 81 ? 18.766 10.43 -13.703 1 60.5 81 ALA B CA 1
ATOM 2487 C C . ALA B 1 81 ? 19.234 11.781 -14.227 1 60.5 81 ALA B C 1
ATOM 2489 O O . ALA B 1 81 ? 19.344 12.75 -13.461 1 60.5 81 ALA B O 1
ATOM 2490 N N . ARG B 1 82 ? 19.422 11.891 -15.492 1 64.31 82 ARG B N 1
ATOM 2491 C CA . ARG B 1 82 ? 20.125 13.102 -15.922 1 64.31 82 ARG B CA 1
ATOM 2492 C C . ARG B 1 82 ? 19.219 14.32 -15.797 1 64.31 82 ARG B C 1
ATOM 2494 O O . ARG B 1 82 ? 19.703 15.453 -15.758 1 64.31 82 ARG B O 1
ATOM 2501 N N . SER B 1 83 ? 17.969 14.086 -15.641 1 76.12 83 SER B N 1
ATOM 2502 C CA . SER B 1 83 ? 17.078 15.242 -15.656 1 76.12 83 SER B CA 1
ATOM 2503 C C . SER B 1 83 ? 16.766 15.719 -14.234 1 76.12 83 SER B C 1
ATOM 2505 O O . SER B 1 83 ? 15.992 16.656 -14.055 1 76.12 83 SER B O 1
ATOM 2507 N N . PHE B 1 84 ? 17.516 15.125 -13.289 1 85.25 84 PHE B N 1
ATOM 2508 C CA . PHE B 1 84 ? 17.203 15.484 -11.914 1 85.25 84 PHE B CA 1
ATOM 2509 C C . PHE B 1 84 ? 18.484 15.656 -11.102 1 85.25 84 PHE B C 1
ATOM 2511 O O . PHE B 1 84 ? 19.531 15.125 -11.469 1 85.25 84 PHE B O 1
ATOM 2518 N N . HIS B 1 85 ? 18.375 16.547 -10.117 1 89.75 85 HIS B N 1
ATOM 2519 C CA . HIS B 1 85 ? 19.391 16.516 -9.078 1 89.75 85 HIS B CA 1
ATOM 2520 C C . HIS B 1 85 ? 19.25 15.289 -8.18 1 89.75 85 HIS B C 1
ATOM 2522 O O . HIS B 1 85 ? 18.203 15.102 -7.551 1 89.75 85 HIS B O 1
ATOM 2528 N N . ILE B 1 86 ? 20.281 14.555 -8.156 1 90.56 86 ILE B N 1
ATOM 2529 C CA . ILE B 1 86 ? 20.188 13.266 -7.48 1 90.56 86 ILE B CA 1
ATOM 2530 C C . ILE B 1 86 ? 21.109 13.25 -6.27 1 90.56 86 ILE B C 1
ATOM 2532 O O . ILE B 1 86 ? 22.25 13.711 -6.348 1 90.56 86 ILE B O 1
ATOM 2536 N N . GLN B 1 87 ? 20.672 12.719 -5.211 1 91.88 87 GLN B N 1
ATOM 2537 C CA . GLN B 1 87 ? 21.453 12.391 -4.023 1 91.88 87 GLN B CA 1
ATOM 2538 C C . GLN B 1 87 ? 21.297 10.922 -3.645 1 91.88 87 GLN B C 1
ATOM 2540 O O . GLN B 1 87 ? 20.219 10.492 -3.229 1 91.88 87 GLN B O 1
ATOM 2545 N N . PRO B 1 88 ? 22.359 10.148 -3.803 1 92.94 88 PRO B N 1
ATOM 2546 C CA . PRO B 1 88 ? 22.266 8.75 -3.373 1 92.94 88 PRO B CA 1
ATOM 2547 C C . PRO B 1 88 ? 22.062 8.602 -1.867 1 92.94 88 PRO B C 1
ATOM 2549 O O . PRO B 1 88 ? 22.625 9.383 -1.088 1 92.94 88 PRO B O 1
ATOM 2552 N N . LEU B 1 89 ? 21.344 7.633 -1.51 1 94.94 89 LEU B N 1
ATOM 2553 C CA . LEU B 1 89 ? 21.031 7.441 -0.096 1 94.94 89 LEU B CA 1
ATOM 2554 C C . LEU B 1 89 ? 21.547 6.094 0.396 1 94.94 89 LEU B C 1
ATOM 2556 O O . LEU B 1 89 ? 22.25 6.027 1.415 1 94.94 89 LEU B O 1
ATOM 2560 N N . LEU B 1 90 ? 21.203 5.059 -0.365 1 94.5 90 LEU B N 1
ATOM 2561 C CA . LEU B 1 90 ? 21.375 3.721 0.188 1 94.5 90 LEU B CA 1
ATOM 2562 C C . LEU B 1 90 ? 21.5 2.684 -0.924 1 94.5 90 LEU B C 1
ATOM 2564 O O . LEU B 1 90 ? 20.797 2.76 -1.93 1 94.5 90 LEU B O 1
ATOM 2568 N N . GLU B 1 91 ? 22.406 1.834 -0.853 1 94.81 91 GLU B N 1
ATOM 2569 C CA . GLU B 1 91 ? 22.375 0.563 -1.571 1 94.81 91 GLU B CA 1
ATOM 2570 C C . GLU B 1 91 ? 21.891 -0.571 -0.671 1 94.81 91 GLU B C 1
ATOM 2572 O O . GLU B 1 91 ? 22.547 -0.892 0.33 1 94.81 91 GLU B O 1
ATOM 2577 N N . GLU B 1 92 ? 20.844 -1.115 -1.047 1 94.69 92 GLU B N 1
ATOM 2578 C CA . GLU B 1 92 ? 20.172 -2.049 -0.148 1 94.69 92 GLU B CA 1
ATOM 2579 C C . GLU B 1 92 ? 20.141 -3.455 -0.741 1 94.69 92 GLU B C 1
ATOM 2581 O O . GLU B 1 92 ? 19.906 -3.623 -1.938 1 94.69 92 GLU B O 1
ATOM 2586 N N . ALA B 1 93 ? 20.391 -4.488 0.109 1 95.62 93 ALA B N 1
ATOM 2587 C CA . ALA B 1 93 ? 20.312 -5.891 -0.297 1 95.62 93 ALA B CA 1
ATOM 2588 C C . ALA B 1 93 ? 18.875 -6.406 -0.222 1 95.62 93 ALA B C 1
ATOM 2590 O O . ALA B 1 93 ? 18.109 -6 0.654 1 95.62 93 ALA B O 1
ATOM 2591 N N . LEU B 1 94 ? 18.609 -7.277 -1.134 1 96.88 94 LEU B N 1
ATOM 2592 C CA . LEU B 1 94 ? 17.312 -7.949 -1.134 1 96.88 94 LEU B CA 1
ATOM 2593 C C . LEU B 1 94 ? 17.438 -9.391 -0.649 1 96.88 94 LEU B C 1
ATOM 2595 O O . LEU B 1 94 ? 18.484 -10.016 -0.837 1 96.88 94 LEU B O 1
ATOM 2599 N N . PHE B 1 95 ? 16.391 -9.922 -0.105 1 96.62 95 PHE B N 1
ATOM 2600 C CA . PHE B 1 95 ? 16.375 -11.242 0.52 1 96.62 95 PHE B CA 1
ATOM 2601 C C . PHE B 1 95 ? 15.188 -12.055 0.014 1 96.62 95 PHE B C 1
ATOM 2603 O O . PHE B 1 95 ? 14.172 -11.492 -0.417 1 96.62 95 PHE B O 1
ATOM 2610 N N . LEU B 1 96 ? 15.344 -13.32 0.062 1 97.06 96 LEU B N 1
ATOM 2611 C CA . LEU B 1 96 ? 14.203 -14.203 -0.129 1 97.06 96 LEU B CA 1
ATOM 2612 C C . LEU B 1 96 ? 13.352 -14.273 1.134 1 97.06 96 LEU B C 1
ATOM 2614 O O . LEU B 1 96 ? 13.852 -14.633 2.205 1 97.06 96 LEU B O 1
ATOM 2618 N N . ILE B 1 97 ? 12.164 -13.938 1.021 1 96.81 97 ILE B N 1
ATOM 2619 C CA . ILE B 1 97 ? 11.266 -13.883 2.17 1 96.81 97 ILE B CA 1
ATOM 2620 C C . ILE B 1 97 ? 10.25 -15.023 2.086 1 96.81 97 ILE B C 1
ATOM 2622 O O . ILE B 1 97 ? 9.57 -15.18 1.068 1 96.81 97 ILE B O 1
ATOM 2626 N N . GLY B 1 98 ? 10.188 -15.82 3.092 1 96.25 98 GLY B N 1
ATOM 2627 C CA . GLY B 1 98 ? 9.25 -16.922 3.18 1 96.25 98 GLY B CA 1
ATOM 2628 C C . GLY B 1 98 ? 8.422 -16.906 4.449 1 96.25 98 GLY B C 1
ATOM 2629 O O . GLY B 1 98 ? 8.562 -15.992 5.277 1 96.25 98 GLY B O 1
ATOM 2630 N N . PRO B 1 99 ? 7.453 -17.859 4.496 1 95.06 99 PRO B N 1
ATOM 2631 C CA . PRO B 1 99 ? 6.629 -17.953 5.699 1 95.06 99 PRO B CA 1
ATOM 2632 C C . PRO B 1 99 ? 7.43 -18.391 6.926 1 95.06 99 PRO B C 1
ATOM 2634 O O . PRO B 1 99 ? 8.641 -18.594 6.836 1 95.06 99 PRO B O 1
ATOM 2637 N N . ALA B 1 100 ? 6.691 -18.406 8.039 1 91.31 100 ALA B N 1
ATOM 2638 C CA . ALA B 1 100 ? 7.32 -18.812 9.289 1 91.31 100 ALA B CA 1
ATOM 2639 C C . ALA B 1 100 ? 8.055 -20.141 9.133 1 91.31 100 ALA B C 1
ATOM 2641 O O . ALA B 1 100 ? 7.543 -21.078 8.492 1 91.31 100 ALA B O 1
ATOM 2642 N N . ASN B 1 101 ? 9.312 -20.234 9.547 1 83.62 101 ASN B N 1
ATOM 2643 C CA . ASN B 1 101 ? 10.156 -21.422 9.625 1 83.62 101 ASN B CA 1
ATOM 2644 C C . ASN B 1 101 ? 10.594 -21.875 8.234 1 83.62 101 ASN B C 1
ATOM 2646 O O . ASN B 1 101 ? 10.961 -23.047 8.055 1 83.62 101 ASN B O 1
ATOM 2650 N N . PHE B 1 102 ? 10.367 -21.047 7.258 1 86 102 PHE B N 1
ATOM 2651 C CA . PHE B 1 102 ? 10.797 -21.344 5.895 1 86 102 PHE B CA 1
ATOM 2652 C C . PHE B 1 102 ? 12.289 -21.625 5.852 1 86 102 PHE B C 1
ATOM 2654 O O . PHE B 1 102 ? 12.742 -22.469 5.062 1 86 102 PHE B O 1
ATOM 2661 N N . ASP B 1 103 ? 13.062 -20.984 6.645 1 75.12 103 ASP B N 1
ATOM 2662 C CA . ASP B 1 103 ? 14.516 -21.125 6.68 1 75.12 103 ASP B CA 1
ATOM 2663 C C . ASP B 1 103 ? 14.914 -22.531 7.16 1 75.12 103 ASP B C 1
ATOM 2665 O O . ASP B 1 103 ? 15.977 -23.031 6.789 1 75.12 103 ASP B O 1
ATOM 2669 N N . LYS B 1 104 ? 14.164 -23.031 8.047 1 76.25 104 LYS B N 1
ATOM 2670 C CA . LYS B 1 104 ? 14.461 -24.375 8.547 1 76.25 104 LYS B CA 1
ATOM 2671 C C . LYS B 1 104 ? 14.391 -25.391 7.418 1 76.25 104 LYS B C 1
ATOM 2673 O O . LYS B 1 104 ? 15.055 -26.438 7.469 1 76.25 104 LYS B O 1
ATOM 2678 N N . VAL B 1 105 ? 13.773 -25.062 6.457 1 69.38 105 VAL B N 1
ATOM 2679 C CA . VAL B 1 105 ? 13.555 -26 5.359 1 69.38 105 VAL B CA 1
ATOM 2680 C C . VAL B 1 105 ? 14.516 -25.688 4.215 1 69.38 105 VAL B C 1
ATOM 2682 O O . VAL B 1 105 ? 15.141 -26.578 3.65 1 69.38 105 VAL B O 1
ATOM 2685 N N . ARG B 1 106 ? 14.633 -24.516 3.982 1 72.12 106 ARG B N 1
ATOM 2686 C CA . ARG B 1 106 ? 15.367 -24.125 2.781 1 72.12 106 ARG B CA 1
ATOM 2687 C C . ARG B 1 106 ? 16.859 -24.016 3.061 1 72.12 106 ARG B C 1
ATOM 2689 O O . ARG B 1 106 ? 17.688 -24.25 2.168 1 72.12 106 ARG B O 1
ATOM 2696 N N . GLY B 1 107 ? 17.219 -23.688 4.348 1 75.31 107 GLY B N 1
ATOM 2697 C CA . GLY B 1 107 ? 18.609 -23.453 4.668 1 75.31 107 GLY B CA 1
ATOM 2698 C C . GLY B 1 107 ? 18.906 -21.984 4.953 1 75.31 107 GLY B C 1
ATOM 2699 O O . GLY B 1 107 ? 18.031 -21.141 4.863 1 75.31 107 GLY B O 1
ATOM 2700 N N . ARG B 1 108 ? 20.234 -21.75 5.242 1 84.31 108 ARG B N 1
ATOM 2701 C CA . ARG B 1 108 ? 20.656 -20.469 5.785 1 84.31 108 ARG B CA 1
ATOM 2702 C C . ARG B 1 108 ? 20.922 -19.469 4.668 1 84.31 108 ARG B C 1
ATOM 2704 O O . ARG B 1 108 ? 21.016 -18.266 4.914 1 84.31 108 ARG B O 1
ATOM 2711 N N . GLN B 1 109 ? 21.078 -19.938 3.436 1 92.38 109 GLN B N 1
ATOM 2712 C CA . GLN B 1 109 ? 21.25 -19.078 2.273 1 92.38 109 GLN B CA 1
ATOM 2713 C C . GLN B 1 109 ? 20.828 -19.781 0.992 1 92.38 109 GLN B C 1
ATOM 2715 O O . GLN B 1 109 ? 20.688 -21.016 0.97 1 92.38 109 GLN B O 1
ATOM 2720 N N . ILE B 1 110 ? 20.594 -19.047 -0.043 1 95.25 110 ILE B N 1
ATOM 2721 C CA . ILE B 1 110 ? 20.219 -19.578 -1.351 1 95.25 110 ILE B CA 1
ATOM 2722 C C . ILE B 1 110 ? 20.953 -18.812 -2.447 1 95.25 110 ILE B C 1
ATOM 2724 O O . ILE B 1 110 ? 21.141 -17.594 -2.352 1 95.25 110 ILE B O 1
ATOM 2728 N N . THR B 1 111 ? 21.453 -19.562 -3.434 1 96.56 111 THR B N 1
ATOM 2729 C CA . THR B 1 111 ? 22 -18.859 -4.582 1 96.56 111 THR B CA 1
ATOM 2730 C C . THR B 1 111 ? 20.891 -18.234 -5.426 1 96.56 111 THR B C 1
ATOM 2732 O O . THR B 1 111 ? 19.766 -18.719 -5.426 1 96.56 111 THR B O 1
ATOM 2735 N N . PHE B 1 112 ? 21.219 -17.219 -6.141 1 97.69 112 PHE B N 1
ATOM 2736 C CA . PHE B 1 112 ? 20.219 -16.594 -6.984 1 97.69 112 PHE B CA 1
ATOM 2737 C C . PHE B 1 112 ? 19.625 -17.594 -7.969 1 97.69 112 PHE B C 1
ATOM 2739 O O . PHE B 1 112 ? 18.422 -17.609 -8.219 1 97.69 112 PHE B O 1
ATOM 2746 N N . SER B 1 113 ? 20.438 -18.438 -8.539 1 97.06 113 SER B N 1
ATOM 2747 C CA . SER B 1 113 ? 20 -19.406 -9.547 1 97.06 113 SER B CA 1
ATOM 2748 C C . SER B 1 113 ? 18.969 -20.375 -8.969 1 97.06 113 SER B C 1
ATOM 2750 O O . SER B 1 113 ? 18.094 -20.859 -9.68 1 97.06 113 SER B O 1
ATOM 2752 N N . GLU B 1 114 ? 19.078 -20.609 -7.695 1 95.69 114 GLU B N 1
ATOM 2753 C CA . GLU B 1 114 ? 18.172 -21.547 -7.035 1 95.69 114 GLU B CA 1
ATOM 2754 C C . GLU B 1 114 ? 16.766 -20.969 -6.93 1 95.69 114 GLU B C 1
ATOM 2756 O O . GLU B 1 114 ? 15.812 -21.703 -6.637 1 95.69 114 GLU B O 1
ATOM 2761 N N . LEU B 1 115 ? 16.625 -19.719 -7.27 1 96.19 115 LEU B N 1
ATOM 2762 C CA . LEU B 1 115 ? 15.305 -19.094 -7.223 1 96.19 115 LEU B CA 1
ATOM 2763 C C . LEU B 1 115 ? 14.375 -19.719 -8.25 1 96.19 115 LEU B C 1
ATOM 2765 O O . LEU B 1 115 ? 13.148 -19.641 -8.117 1 96.19 115 LEU B O 1
ATOM 2769 N N . GLU B 1 116 ? 14.93 -20.281 -9.289 1 96.19 116 GLU B N 1
ATOM 2770 C CA . GLU B 1 116 ? 14.117 -20.906 -10.336 1 96.19 116 GLU B CA 1
ATOM 2771 C C . GLU B 1 116 ? 13.25 -22.016 -9.773 1 96.19 116 GLU B C 1
ATOM 2773 O O . GLU B 1 116 ? 12.211 -22.344 -10.344 1 96.19 116 GLU B O 1
ATOM 2778 N N . LYS B 1 117 ? 13.664 -22.578 -8.617 1 93.56 117 LYS B N 1
ATOM 2779 C CA . LYS B 1 117 ? 12.961 -23.703 -8.023 1 93.56 117 LYS B CA 1
ATOM 2780 C C . LYS B 1 117 ? 11.875 -23.234 -7.059 1 93.56 117 LYS B C 1
ATOM 2782 O O . LYS B 1 117 ? 11.078 -24.047 -6.574 1 93.56 117 LYS B O 1
ATOM 2787 N N . GLU B 1 118 ? 11.875 -21.969 -6.777 1 93.62 118 GLU B N 1
ATOM 2788 C CA . GLU B 1 118 ? 10.938 -21.422 -5.805 1 93.62 118 GLU B CA 1
ATOM 2789 C C . GLU B 1 118 ? 9.672 -20.906 -6.492 1 93.62 118 GLU B C 1
ATOM 2791 O O . GLU B 1 118 ? 9.734 -20.359 -7.594 1 93.62 118 GLU B O 1
ATOM 2796 N N . ARG B 1 119 ? 8.539 -21.125 -5.848 1 92.69 119 ARG B N 1
ATOM 2797 C CA . ARG B 1 119 ? 7.309 -20.469 -6.258 1 92.69 119 ARG B CA 1
ATOM 2798 C C . ARG B 1 119 ? 7.297 -19.016 -5.812 1 92.69 119 ARG B C 1
ATOM 2800 O O . ARG B 1 119 ? 7.02 -18.719 -4.648 1 92.69 119 ARG B O 1
ATOM 2807 N N . LEU B 1 120 ? 7.484 -18.141 -6.785 1 96.31 120 LEU B N 1
ATOM 2808 C CA . LEU B 1 120 ? 7.707 -16.734 -6.441 1 96.31 120 LEU B CA 1
ATOM 2809 C C . LEU B 1 120 ? 6.422 -15.93 -6.594 1 96.31 120 LEU B C 1
ATOM 2811 O O . LEU B 1 120 ? 5.684 -16.109 -7.562 1 96.31 120 LEU B O 1
ATOM 2815 N N . LEU B 1 121 ? 6.184 -15.156 -5.598 1 96 121 LEU B N 1
ATOM 2816 C CA . LEU B 1 121 ? 5.227 -14.055 -5.641 1 96 121 LEU B CA 1
ATOM 2817 C C . LEU B 1 121 ? 5.93 -12.727 -5.883 1 96 121 LEU B C 1
ATOM 2819 O O . LEU B 1 121 ? 6.695 -12.266 -5.031 1 96 121 LEU B O 1
ATOM 2823 N N . LEU B 1 122 ? 5.676 -12.125 -7.027 1 96.44 122 LEU B N 1
ATOM 2824 C CA . LEU B 1 122 ? 6.402 -10.906 -7.387 1 96.44 122 LEU B CA 1
ATOM 2825 C C . LEU B 1 122 ? 5.453 -9.867 -7.973 1 96.44 122 LEU B C 1
ATOM 2827 O O . LEU B 1 122 ? 4.324 -10.188 -8.352 1 96.44 122 LEU B O 1
ATOM 2831 N N . PRO B 1 123 ? 5.938 -8.617 -7.961 1 92.94 123 PRO B N 1
ATOM 2832 C CA . PRO B 1 123 ? 5.152 -7.609 -8.672 1 92.94 123 PRO B CA 1
ATOM 2833 C C . PRO B 1 123 ? 5.098 -7.859 -10.18 1 92.94 123 PRO B C 1
ATOM 2835 O O . PRO B 1 123 ? 5.863 -8.68 -10.703 1 92.94 123 PRO B O 1
ATOM 2838 N N . SER B 1 124 ? 4.145 -7.133 -10.797 1 89.06 124 SER B N 1
ATOM 2839 C CA . SER B 1 124 ? 3.949 -7.281 -12.234 1 89.06 124 SER B CA 1
ATOM 2840 C C . SER B 1 124 ? 5.152 -6.758 -13.016 1 89.06 124 SER B C 1
ATOM 2842 O O . SER B 1 124 ? 5.992 -6.043 -12.461 1 89.06 124 SER B O 1
ATOM 2844 N N . ILE B 1 125 ? 5.012 -7.102 -14.289 1 82.81 125 ILE B N 1
ATOM 2845 C CA . ILE B 1 125 ? 6.047 -6.625 -15.203 1 82.81 125 ILE B CA 1
ATOM 2846 C C . ILE B 1 125 ? 5.957 -5.105 -15.336 1 82.81 125 ILE B C 1
ATOM 2848 O O . ILE B 1 125 ? 4.863 -4.551 -15.461 1 82.81 125 ILE B O 1
ATOM 2852 N N . GLY B 1 126 ? 6.91 -4.355 -15.18 1 76.94 126 GLY B N 1
ATOM 2853 C CA . GLY B 1 126 ? 6.965 -2.9 -15.172 1 76.94 126 GLY B CA 1
ATOM 2854 C C . GLY B 1 126 ? 7.426 -2.326 -13.844 1 76.94 126 GLY B C 1
ATOM 2855 O O . GLY B 1 126 ? 7.867 -1.177 -13.781 1 76.94 126 GLY B O 1
ATOM 2856 N N . ASN B 1 127 ? 7.168 -3.107 -12.852 1 85.19 127 ASN B N 1
ATOM 2857 C CA . ASN B 1 127 ? 7.676 -2.719 -11.547 1 85.19 127 ASN B CA 1
ATOM 2858 C C . ASN B 1 127 ? 9.203 -2.752 -11.5 1 85.19 127 ASN B C 1
ATOM 2860 O O . ASN B 1 127 ? 9.82 -3.662 -12.055 1 85.19 127 ASN B O 1
ATOM 2864 N N . GLY B 1 128 ? 9.758 -1.864 -10.828 1 87.19 128 GLY B N 1
ATOM 2865 C CA . GLY B 1 128 ? 11.203 -1.755 -10.766 1 87.19 128 GLY B CA 1
ATOM 2866 C C . GLY B 1 128 ? 11.867 -2.963 -10.125 1 87.19 128 GLY B C 1
ATOM 2867 O O . GLY B 1 128 ? 12.914 -3.418 -10.594 1 87.19 128 GLY B O 1
ATOM 2868 N N . LEU B 1 129 ? 11.273 -3.447 -9.125 1 91.44 129 LEU B N 1
ATOM 2869 C CA . LEU B 1 129 ? 11.828 -4.629 -8.469 1 91.44 129 LEU B CA 1
ATOM 2870 C C . LEU B 1 129 ? 11.742 -5.844 -9.383 1 91.44 129 LEU B C 1
ATOM 2872 O O . LEU B 1 129 ? 12.695 -6.629 -9.469 1 91.44 129 LEU B O 1
ATOM 2876 N N . ARG B 1 130 ? 10.625 -5.992 -9.992 1 93.31 130 ARG B N 1
ATOM 2877 C CA . ARG B 1 130 ? 10.453 -7.086 -10.938 1 93.31 130 ARG B CA 1
ATOM 2878 C C . ARG B 1 130 ? 11.5 -7.02 -12.047 1 93.31 130 ARG B C 1
ATOM 2880 O O . ARG B 1 130 ? 12.148 -8.023 -12.352 1 93.31 130 ARG B O 1
ATOM 2887 N N . SER B 1 131 ? 11.633 -5.844 -12.617 1 92.19 131 SER B N 1
ATOM 2888 C CA . SER B 1 131 ? 12.602 -5.648 -13.68 1 92.19 131 SER B CA 1
ATOM 2889 C C . SER B 1 131 ? 14.016 -5.977 -13.211 1 92.19 131 SER B C 1
ATOM 2891 O O . SER B 1 131 ? 14.797 -6.586 -13.945 1 92.19 131 SER B O 1
ATOM 2893 N N . LEU B 1 132 ? 14.328 -5.555 -12.094 1 93.56 132 LEU B N 1
ATOM 2894 C CA . LEU B 1 132 ? 15.633 -5.82 -11.516 1 93.56 132 LEU B CA 1
ATOM 2895 C C . LEU B 1 132 ? 15.875 -7.32 -11.383 1 93.56 132 LEU B C 1
ATOM 2897 O O . LEU B 1 132 ? 16.938 -7.82 -11.789 1 93.56 132 LEU B O 1
ATOM 2901 N N . LEU B 1 133 ? 14.914 -8.031 -10.859 1 96.56 133 LEU B N 1
ATOM 2902 C CA . LEU B 1 133 ? 15.062 -9.469 -10.648 1 96.56 133 LEU B CA 1
ATOM 2903 C C . LEU B 1 133 ? 15.141 -10.203 -11.984 1 96.56 133 LEU B C 1
ATOM 2905 O O . LEU B 1 133 ? 15.859 -11.195 -12.117 1 96.56 133 LEU B O 1
ATOM 2909 N N . GLU B 1 134 ? 14.406 -9.672 -12.914 1 96.56 134 GLU B N 1
ATOM 2910 C CA . GLU B 1 134 ? 14.477 -10.258 -14.25 1 96.56 134 GLU B CA 1
ATOM 2911 C C . GLU B 1 134 ? 15.875 -10.102 -14.852 1 96.56 134 GLU B C 1
ATOM 2913 O O . GLU B 1 134 ? 16.359 -11 -15.539 1 96.56 134 GLU B O 1
ATOM 2918 N N . LYS B 1 135 ? 16.453 -8.961 -14.664 1 95.38 135 LYS B N 1
ATOM 2919 C CA . LYS B 1 135 ? 17.797 -8.742 -15.148 1 95.38 135 LYS B CA 1
ATOM 2920 C C . LYS B 1 135 ? 18.781 -9.734 -14.523 1 95.38 135 LYS B C 1
ATOM 2922 O O . LYS B 1 135 ? 19.594 -10.328 -15.227 1 95.38 135 LYS B O 1
ATOM 2927 N N . TYR B 1 136 ? 18.656 -9.922 -13.242 1 97 136 TYR B N 1
ATOM 2928 C CA . TYR B 1 136 ? 19.5 -10.898 -12.562 1 97 136 TYR B CA 1
ATOM 2929 C C . TYR B 1 136 ? 19.25 -12.305 -13.094 1 97 136 TYR B C 1
ATOM 2931 O O . TYR B 1 136 ? 20.172 -13.086 -13.266 1 97 136 TYR B O 1
ATOM 2939 N N . ALA B 1 137 ? 18.047 -12.641 -13.32 1 97.81 137 ALA B N 1
ATOM 2940 C CA . ALA B 1 137 ? 17.672 -13.961 -13.828 1 97.81 137 ALA B CA 1
ATOM 2941 C C . ALA B 1 137 ? 18.281 -14.203 -15.203 1 97.81 137 ALA B C 1
ATOM 2943 O O . ALA B 1 137 ? 18.797 -15.289 -15.477 1 97.81 137 ALA B O 1
ATOM 2944 N N . GLN B 1 138 ? 18.172 -13.188 -16 1 97.44 138 GLN B N 1
ATOM 2945 C CA . GLN B 1 138 ? 18.75 -13.273 -17.328 1 97.44 138 GLN B CA 1
ATOM 2946 C C . GLN B 1 138 ? 20.25 -13.531 -17.25 1 97.44 138 GLN B C 1
ATOM 2948 O O . GLN B 1 138 ? 20.781 -14.391 -17.969 1 97.44 138 GLN B O 1
ATOM 2953 N N . GLU B 1 139 ? 20.891 -12.812 -16.469 1 96.81 139 GLU B N 1
ATOM 2954 C CA . GLU B 1 139 ? 22.344 -12.953 -16.297 1 96.81 139 GLU B CA 1
ATOM 2955 C C . GLU B 1 139 ? 22.703 -14.336 -15.75 1 96.81 139 GLU B C 1
ATOM 2957 O O . GLU B 1 139 ? 23.75 -14.883 -16.078 1 96.81 139 GLU B O 1
ATOM 2962 N N . ALA B 1 140 ? 21.844 -14.891 -14.945 1 96.81 140 ALA B N 1
ATOM 2963 C CA . ALA B 1 140 ? 22.078 -16.188 -14.328 1 96.81 140 ALA B CA 1
ATOM 2964 C C . ALA B 1 140 ? 21.594 -17.328 -15.234 1 96.81 140 ALA B C 1
ATOM 2966 O O . ALA B 1 140 ? 21.828 -18.5 -14.945 1 96.81 140 ALA B O 1
ATOM 2967 N N . GLY B 1 141 ? 20.875 -17.016 -16.266 1 97.31 141 GLY B N 1
ATOM 2968 C CA . GLY B 1 141 ? 20.375 -18.016 -17.219 1 97.31 141 GLY B CA 1
ATOM 2969 C C . GLY B 1 141 ? 19.203 -18.812 -16.672 1 97.31 141 GLY B C 1
ATOM 2970 O O . GLY B 1 141 ? 19.094 -20 -16.953 1 97.31 141 GLY B O 1
ATOM 2971 N N . ILE B 1 142 ? 18.406 -18.188 -15.82 1 97.75 142 ILE B N 1
ATOM 2972 C CA . ILE B 1 142 ? 17.25 -18.906 -15.266 1 97.75 142 ILE B CA 1
ATOM 2973 C C . ILE B 1 142 ? 15.969 -18.156 -15.602 1 97.75 142 ILE B C 1
ATOM 2975 O O . ILE B 1 142 ? 16.016 -17.016 -16.047 1 97.75 142 ILE B O 1
ATOM 2979 N N . THR B 1 143 ? 14.844 -18.844 -15.391 1 97.19 143 THR B N 1
ATOM 2980 C CA . THR B 1 143 ? 13.516 -18.25 -15.492 1 97.19 143 THR B CA 1
ATOM 2981 C C . THR B 1 143 ? 12.805 -18.266 -14.141 1 97.19 143 THR B C 1
ATOM 2983 O O . THR B 1 143 ? 12.727 -19.312 -13.492 1 97.19 143 THR B O 1
ATOM 2986 N N . LEU B 1 144 ? 12.383 -17.141 -13.773 1 96.81 144 LEU B N 1
ATOM 2987 C CA . LEU B 1 144 ? 11.656 -17.062 -12.516 1 96.81 144 LEU B CA 1
ATOM 2988 C C . LEU B 1 144 ? 10.273 -17.688 -12.641 1 96.81 144 LEU B C 1
ATOM 2990 O O . LEU B 1 144 ? 9.547 -17.422 -13.594 1 96.81 144 LEU B O 1
ATOM 2994 N N . ASN B 1 145 ? 9.945 -18.5 -11.695 1 94.88 145 ASN B N 1
ATOM 2995 C CA . ASN B 1 145 ? 8.633 -19.125 -11.648 1 94.88 145 ASN B CA 1
ATOM 2996 C C . ASN B 1 145 ? 7.625 -18.266 -10.883 1 94.88 145 ASN B C 1
ATOM 2998 O O . ASN B 1 145 ? 7.488 -18.406 -9.672 1 94.88 145 ASN B O 1
ATOM 3002 N N . VAL B 1 146 ? 6.859 -17.422 -11.609 1 94.31 146 VAL B N 1
ATOM 3003 C CA . VAL B 1 146 ? 5.922 -16.484 -11 1 94.31 146 VAL B CA 1
ATOM 3004 C C . VAL B 1 146 ? 4.492 -16.859 -11.398 1 94.31 146 VAL B C 1
ATOM 3006 O O . VAL B 1 146 ? 4.082 -16.625 -12.539 1 94.31 146 VAL B O 1
ATOM 3009 N N . LYS B 1 147 ? 3.73 -17.344 -10.469 1 87.62 147 LYS B N 1
ATOM 3010 C CA . LYS B 1 147 ? 2.352 -17.734 -10.758 1 87.62 147 LYS B CA 1
ATOM 3011 C C . LYS B 1 147 ? 1.371 -16.672 -10.242 1 87.62 147 LYS B C 1
ATOM 3013 O O . LYS B 1 147 ? 0.22 -16.625 -10.68 1 87.62 147 LYS B O 1
ATOM 3018 N N . PHE B 1 148 ? 1.835 -15.93 -9.305 1 92.06 148 PHE B N 1
ATOM 3019 C CA . PHE B 1 148 ? 1.003 -14.867 -8.75 1 92.06 148 PHE B CA 1
ATOM 3020 C C . PHE B 1 148 ? 1.751 -13.539 -8.75 1 92.06 148 PHE B C 1
ATOM 3022 O O . PHE B 1 148 ? 2.879 -13.461 -8.258 1 92.06 148 PHE B O 1
ATOM 3029 N N . GLU B 1 149 ? 1.106 -12.609 -9.312 1 94.75 149 GLU B N 1
ATOM 3030 C CA . GLU B 1 149 ? 1.646 -11.25 -9.344 1 94.75 149 GLU B CA 1
ATOM 3031 C C . GLU B 1 149 ? 0.802 -10.305 -8.5 1 94.75 149 GLU B C 1
ATOM 3033 O O . GLU B 1 149 ? -0.429 -10.336 -8.562 1 94.75 149 GLU B O 1
ATOM 3038 N N . ALA B 1 150 ? 1.479 -9.57 -7.668 1 91.81 150 ALA B N 1
ATOM 3039 C CA . ALA B 1 150 ? 0.805 -8.555 -6.871 1 91.81 150 ALA B CA 1
ATOM 3040 C C . ALA B 1 150 ? 1.625 -7.266 -6.824 1 91.81 150 ALA B C 1
ATOM 3042 O O . ALA B 1 150 ? 2.834 -7.301 -6.582 1 91.81 150 ALA B O 1
ATOM 3043 N N . ASP B 1 151 ? 0.947 -6.141 -6.941 1 85.06 151 ASP B N 1
ATOM 3044 C CA . ASP B 1 151 ? 1.653 -4.863 -7.004 1 85.06 151 ASP B CA 1
ATOM 3045 C C . ASP B 1 151 ? 1.588 -4.137 -5.664 1 85.06 151 ASP B C 1
ATOM 3047 O O . ASP B 1 151 ? 1.897 -2.945 -5.582 1 85.06 151 ASP B O 1
ATOM 3051 N N . SER B 1 152 ? 1.188 -4.805 -4.719 1 85.25 152 SER B N 1
ATOM 3052 C CA . SER B 1 152 ? 1.133 -4.234 -3.377 1 85.25 152 SER B CA 1
ATOM 3053 C C . SER B 1 152 ? 2.051 -4.988 -2.422 1 85.25 152 SER B C 1
ATOM 3055 O O . SER B 1 152 ? 1.988 -6.215 -2.328 1 85.25 152 SER B O 1
ATOM 3057 N N . TYR B 1 153 ? 2.805 -4.172 -1.806 1 83.44 153 TYR B N 1
ATOM 3058 C CA . TYR B 1 153 ? 3.725 -4.691 -0.8 1 83.44 153 TYR B CA 1
ATOM 3059 C C . TYR B 1 153 ? 2.969 -5.426 0.303 1 83.44 153 TYR B C 1
ATOM 3061 O O . TYR B 1 153 ? 3.371 -6.512 0.724 1 83.44 153 TYR B O 1
ATOM 3069 N N . SER B 1 154 ? 1.944 -4.871 0.741 1 85.88 154 SER B N 1
ATOM 3070 C CA . SER B 1 154 ? 1.131 -5.465 1.796 1 85.88 154 SER B CA 1
ATOM 3071 C C . SER B 1 154 ? 0.505 -6.777 1.338 1 85.88 154 SER B C 1
ATOM 3073 O O . SER B 1 154 ? 0.434 -7.738 2.107 1 85.88 154 SER B O 1
ATOM 3075 N N . THR B 1 155 ? 0.062 -6.797 0.091 1 88.62 155 THR B N 1
ATOM 3076 C CA . THR B 1 155 ? -0.527 -8.016 -0.463 1 88.62 155 THR B CA 1
ATOM 3077 C C . THR B 1 155 ? 0.515 -9.125 -0.559 1 88.62 155 THR B C 1
ATOM 3079 O O . THR B 1 155 ? 0.258 -10.258 -0.157 1 88.62 155 THR B O 1
ATOM 3082 N N . LEU B 1 156 ? 1.63 -8.797 -1.017 1 92.31 156 LEU B N 1
ATOM 3083 C CA . LEU B 1 156 ? 2.699 -9.781 -1.134 1 92.31 156 LEU B CA 1
ATOM 3084 C C . LEU B 1 156 ? 3.031 -10.391 0.226 1 92.31 156 LEU B C 1
ATOM 3086 O O . LEU B 1 156 ? 3.123 -11.609 0.361 1 92.31 156 LEU B O 1
ATOM 3090 N N . LYS B 1 157 ? 3.166 -9.531 1.159 1 91.44 157 LYS B N 1
ATOM 3091 C CA . LYS B 1 157 ? 3.494 -9.984 2.508 1 91.44 157 LYS B CA 1
ATOM 3092 C C . LYS B 1 157 ? 2.428 -10.938 3.043 1 91.44 157 LYS B C 1
ATOM 3094 O O . LYS B 1 157 ? 2.75 -11.992 3.602 1 91.44 157 LYS B O 1
ATOM 3099 N N . SER B 1 158 ? 1.229 -10.578 2.883 1 90 158 SER B N 1
ATOM 3100 C CA . SER B 1 158 ? 0.114 -11.367 3.398 1 90 158 SER B CA 1
ATOM 3101 C C . SER B 1 158 ? 0.08 -12.75 2.77 1 90 158 SER B C 1
ATOM 3103 O O . SER B 1 158 ? -0.115 -13.75 3.467 1 90 158 SER B O 1
ATOM 3105 N N . ILE B 1 159 ? 0.262 -12.812 1.503 1 92.81 159 ILE B N 1
ATOM 3106 C CA . ILE B 1 159 ? 0.198 -14.078 0.777 1 92.81 159 ILE B CA 1
ATOM 31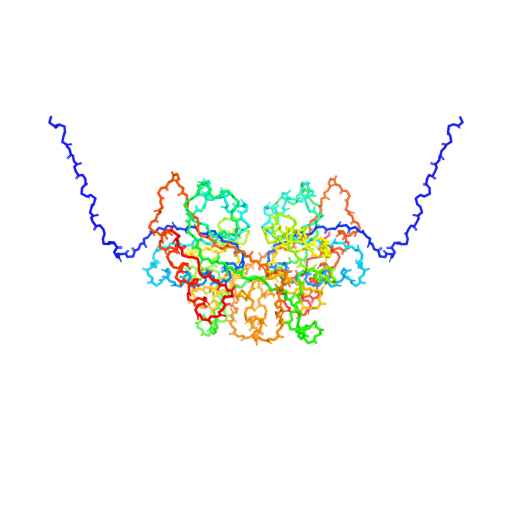07 C C . ILE B 1 159 ? 1.357 -14.977 1.203 1 92.81 159 ILE B C 1
ATOM 3109 O O . ILE B 1 159 ? 1.173 -16.172 1.426 1 92.81 159 ILE B O 1
ATOM 3113 N N . VAL B 1 160 ? 2.516 -14.398 1.407 1 95.5 160 VAL B N 1
ATOM 3114 C CA . VAL B 1 160 ? 3.691 -15.148 1.828 1 95.5 160 VAL B CA 1
ATOM 3115 C C . VAL B 1 160 ? 3.482 -15.688 3.242 1 95.5 160 VAL B C 1
ATOM 3117 O O . VAL B 1 160 ? 3.779 -16.844 3.523 1 95.5 160 VAL B O 1
ATOM 3120 N N . GLN B 1 161 ? 2.938 -14.859 4.074 1 93.62 161 GLN B N 1
ATOM 3121 C CA . GLN B 1 161 ? 2.701 -15.25 5.461 1 93.62 161 GLN B CA 1
ATOM 3122 C C . GLN B 1 161 ? 1.775 -16.453 5.543 1 93.62 161 GLN B C 1
ATOM 3124 O O . GLN B 1 161 ? 1.848 -17.234 6.496 1 93.62 161 GLN B O 1
ATOM 3129 N N . ASN B 1 162 ? 0.981 -16.609 4.586 1 91.44 162 ASN B N 1
ATOM 3130 C CA . ASN B 1 162 ? -0.006 -17.688 4.602 1 91.44 162 ASN B CA 1
ATOM 3131 C C . ASN B 1 162 ? 0.446 -18.875 3.758 1 91.44 162 ASN B C 1
ATOM 3133 O O . ASN B 1 162 ? -0.382 -19.656 3.285 1 91.44 162 ASN B O 1
ATOM 3137 N N . ASN B 1 163 ? 1.638 -18.984 3.438 1 91 163 ASN B N 1
ATOM 3138 C CA . ASN B 1 163 ? 2.326 -20.156 2.91 1 91 163 ASN B CA 1
ATOM 3139 C C . ASN B 1 163 ? 1.931 -20.422 1.462 1 91 163 ASN B C 1
ATOM 3141 O O . ASN B 1 163 ? 1.76 -21.578 1.07 1 91 163 ASN B O 1
ATOM 3145 N N . HIS B 1 164 ? 1.807 -19.344 0.737 1 90.56 164 HIS B N 1
ATOM 3146 C CA . HIS B 1 164 ? 1.405 -19.547 -0.65 1 90.56 164 HIS B CA 1
ATOM 3147 C C . HIS B 1 164 ? 2.576 -19.328 -1.602 1 90.56 164 HIS B C 1
ATOM 3149 O O . HIS B 1 164 ? 2.418 -19.422 -2.82 1 90.56 164 HIS B O 1
ATOM 3155 N N . GLY B 1 165 ? 3.709 -19.078 -1.109 1 93.19 165 GLY B N 1
ATOM 3156 C CA . GLY B 1 165 ? 4.91 -18.812 -1.885 1 93.19 165 GLY B CA 1
ATOM 3157 C C . GLY B 1 165 ? 5.918 -17.953 -1.145 1 93.19 165 GLY B C 1
ATOM 3158 O O . GLY B 1 165 ? 5.77 -17.703 0.054 1 93.19 165 GLY B O 1
ATOM 3159 N N . VAL B 1 166 ? 6.969 -17.625 -1.895 1 96.06 166 VAL B N 1
ATOM 3160 C CA . VAL B 1 166 ? 8.016 -16.766 -1.343 1 96.06 166 VAL B CA 1
ATOM 3161 C C . VAL B 1 166 ? 8.203 -15.539 -2.234 1 96.06 166 VAL B C 1
ATOM 3163 O O . VAL B 1 166 ? 7.723 -15.508 -3.371 1 96.06 166 VAL B O 1
ATOM 3166 N N . THR B 1 167 ? 8.734 -14.516 -1.688 1 96.94 167 THR B N 1
ATOM 3167 C CA . THR B 1 167 ? 8.977 -13.289 -2.447 1 96.94 167 THR B CA 1
ATOM 3168 C C . THR B 1 167 ? 10.367 -12.734 -2.152 1 96.94 167 THR B C 1
ATOM 3170 O O . THR B 1 167 ? 11.156 -13.367 -1.449 1 96.94 167 THR B O 1
ATOM 3173 N N . VAL B 1 168 ? 10.773 -11.68 -2.865 1 96.81 168 VAL B N 1
ATOM 3174 C CA . VAL B 1 168 ? 12.055 -11 -2.676 1 96.81 168 VAL B CA 1
ATOM 3175 C C . VAL B 1 168 ? 11.812 -9.562 -2.227 1 96.81 168 VAL B C 1
ATOM 3177 O O . VAL B 1 168 ? 11.141 -8.797 -2.914 1 96.81 168 VAL B O 1
ATOM 3180 N N . LEU B 1 169 ? 12.344 -9.211 -1.049 1 95.94 169 LEU B N 1
ATOM 3181 C CA . LEU B 1 169 ? 12.117 -7.891 -0.468 1 95.94 169 LEU B CA 1
ATOM 3182 C C . LEU B 1 169 ? 13.305 -7.449 0.374 1 95.94 169 LEU B C 1
ATOM 3184 O O . LEU B 1 169 ? 14.133 -8.281 0.771 1 95.94 169 LEU B O 1
ATOM 3188 N N . PRO B 1 170 ? 13.352 -6.094 0.632 1 94.75 170 PRO B N 1
ATOM 3189 C CA . PRO B 1 170 ? 14.281 -5.652 1.669 1 94.75 170 PRO B CA 1
ATOM 3190 C C . PRO B 1 170 ? 13.812 -5.996 3.078 1 94.75 170 PRO B C 1
ATOM 3192 O O . PRO B 1 170 ? 12.633 -6.32 3.277 1 94.75 170 PRO B O 1
ATOM 3195 N N . LEU B 1 171 ? 14.648 -5.883 4.047 1 93.38 171 LEU B N 1
ATOM 3196 C CA . LEU B 1 171 ? 14.336 -6.344 5.395 1 93.38 171 LEU B CA 1
ATOM 3197 C C . LEU B 1 171 ? 13.602 -5.266 6.18 1 93.38 171 LEU B C 1
ATOM 3199 O O . LEU B 1 171 ? 12.656 -5.562 6.918 1 93.38 171 LEU B O 1
ATOM 3203 N N . ALA B 1 172 ? 13.945 -4.059 5.957 1 92.56 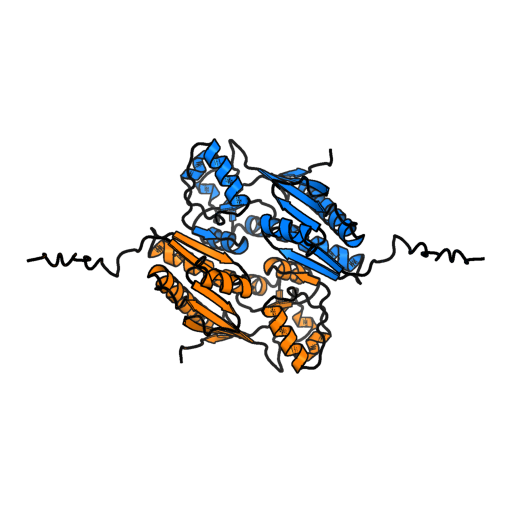172 ALA B N 1
ATOM 3204 C CA . ALA B 1 172 ? 13.531 -2.98 6.852 1 92.56 172 ALA B CA 1
ATOM 3205 C C . ALA B 1 172 ? 12.008 -2.867 6.906 1 92.56 172 ALA B C 1
ATOM 3207 O O . ALA B 1 172 ? 11.422 -2.807 7.988 1 92.56 172 ALA B O 1
ATOM 3208 N N . PRO B 1 173 ? 11.336 -2.932 5.781 1 90.94 173 PRO B N 1
ATOM 3209 C CA . PRO B 1 173 ? 9.883 -2.746 5.832 1 90.94 173 PRO B CA 1
ATOM 3210 C C . PRO B 1 173 ? 9.156 -3.936 6.457 1 90.94 173 PRO B C 1
ATOM 3212 O O . PRO B 1 173 ? 7.977 -3.83 6.801 1 90.94 173 PRO B O 1
ATOM 3215 N N . ILE B 1 174 ? 9.781 -5.062 6.613 1 92.94 174 ILE B N 1
ATOM 3216 C CA . ILE B 1 174 ? 9.094 -6.234 7.148 1 92.94 174 ILE B CA 1
ATOM 3217 C C . ILE B 1 174 ? 9.711 -6.625 8.492 1 92.94 174 ILE B C 1
ATOM 3219 O O . ILE B 1 174 ? 9.594 -7.777 8.922 1 92.94 174 ILE B O 1
ATOM 3223 N N . ARG B 1 175 ? 10.359 -5.773 9.102 1 91.5 175 ARG B N 1
ATOM 3224 C CA . ARG B 1 175 ? 11.078 -6.047 10.344 1 91.5 175 ARG B CA 1
ATOM 3225 C C . ARG B 1 175 ? 10.125 -6.531 11.43 1 91.5 175 ARG B C 1
ATOM 3227 O O . ARG B 1 175 ? 10.453 -7.449 12.18 1 91.5 175 ARG B O 1
ATOM 3234 N N . GLU B 1 176 ? 8.977 -5.906 11.5 1 87.62 176 GLU B N 1
ATOM 3235 C CA . GLU B 1 176 ? 8.016 -6.301 12.523 1 87.62 176 GLU B CA 1
ATOM 3236 C C . GLU B 1 176 ? 7.578 -7.75 12.336 1 87.62 176 GLU B C 1
ATOM 3238 O O . GLU B 1 176 ? 7.48 -8.5 13.312 1 87.62 176 GLU B O 1
ATOM 3243 N N . GLU B 1 177 ? 7.297 -8.141 11.141 1 92.69 177 GLU B N 1
ATOM 3244 C CA . GLU B 1 177 ? 6.883 -9.508 10.844 1 92.69 177 GLU B CA 1
ATOM 3245 C C . GLU B 1 177 ? 8.016 -10.492 11.094 1 92.69 177 GLU B C 1
ATOM 3247 O O . GLU B 1 177 ? 7.781 -11.625 11.531 1 92.69 177 GLU B O 1
ATOM 3252 N N . LEU B 1 178 ? 9.25 -10.07 10.836 1 92.56 178 LEU B N 1
ATOM 3253 C CA . LEU B 1 178 ? 10.414 -10.906 11.109 1 92.56 178 LEU B CA 1
ATOM 3254 C C . LEU B 1 178 ? 10.578 -11.148 12.602 1 92.56 178 LEU B C 1
ATOM 3256 O O . LEU B 1 178 ? 10.75 -12.281 13.039 1 92.56 178 LEU B O 1
ATOM 3260 N N . ASN B 1 179 ? 10.414 -10.117 13.352 1 92.12 179 ASN B N 1
ATOM 3261 C CA . ASN B 1 179 ? 10.57 -10.195 14.797 1 92.12 179 ASN B CA 1
ATOM 3262 C C . ASN B 1 179 ? 9.469 -11.039 15.438 1 92.12 179 ASN B C 1
ATOM 3264 O O . ASN B 1 179 ? 9.703 -11.727 16.422 1 92.12 179 ASN B O 1
ATOM 3268 N N . ALA B 1 180 ? 8.328 -10.984 14.844 1 90.81 180 ALA B N 1
ATOM 3269 C CA . ALA B 1 180 ? 7.18 -11.719 15.367 1 90.81 180 ALA B CA 1
ATOM 3270 C C . ALA B 1 180 ? 7.207 -13.18 14.914 1 90.81 180 ALA B C 1
AT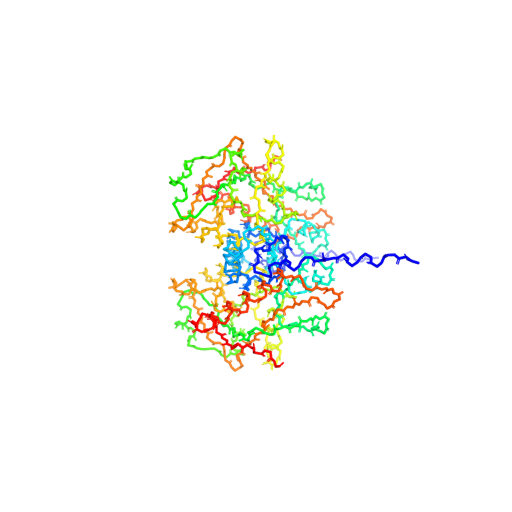OM 3272 O O . ALA B 1 180 ? 6.348 -13.969 15.297 1 90.81 180 ALA B O 1
ATOM 3273 N N . GLY B 1 181 ? 8.125 -13.523 14.062 1 92.44 181 GLY B N 1
ATOM 3274 C CA . GLY B 1 181 ? 8.258 -14.891 13.586 1 92.44 181 GLY B CA 1
ATOM 3275 C C . GLY B 1 181 ? 7.223 -15.258 12.539 1 92.44 181 GLY B C 1
ATOM 3276 O O . GLY B 1 181 ? 6.988 -16.438 12.273 1 92.44 181 GLY B O 1
ATOM 3277 N N . LYS B 1 182 ? 6.629 -14.289 11.953 1 93.38 182 LYS B N 1
ATOM 3278 C CA . LYS B 1 182 ? 5.598 -14.523 10.945 1 93.38 182 LYS B CA 1
ATOM 3279 C C . LYS B 1 182 ? 6.219 -14.719 9.562 1 93.38 182 LYS B C 1
ATOM 3281 O O . LYS B 1 182 ? 5.621 -15.359 8.695 1 93.38 182 LYS B O 1
ATOM 3286 N N . LEU B 1 183 ? 7.355 -14.102 9.383 1 95.5 183 LEU B N 1
ATOM 3287 C CA . LEU B 1 183 ? 8.133 -14.219 8.156 1 95.5 183 LEU B CA 1
ATOM 3288 C C . LEU B 1 183 ? 9.586 -14.594 8.461 1 95.5 183 LEU B C 1
ATOM 3290 O O . LEU B 1 183 ? 10.047 -14.422 9.594 1 95.5 183 LEU B O 1
ATOM 3294 N N . CYS B 1 184 ? 10.203 -15.094 7.512 1 95 184 CYS B N 1
ATOM 3295 C CA . CYS B 1 184 ? 11.625 -15.406 7.586 1 95 184 CYS B CA 1
ATOM 3296 C C . CYS B 1 184 ? 12.359 -14.906 6.348 1 95 184 CYS B C 1
ATOM 3298 O O . CYS B 1 184 ? 11.812 -14.938 5.242 1 95 184 CYS B O 1
ATOM 3300 N N . ALA B 1 185 ? 13.539 -14.453 6.582 1 95.06 185 ALA B N 1
ATOM 3301 C CA . ALA B 1 185 ? 14.375 -13.961 5.488 1 95.06 185 ALA B CA 1
ATOM 3302 C C . ALA B 1 185 ? 15.578 -14.867 5.266 1 95.06 185 ALA B C 1
ATOM 3304 O O . ALA B 1 185 ? 16.266 -15.242 6.219 1 95.06 185 ALA B O 1
ATOM 3305 N N . VAL B 1 186 ? 15.836 -15.242 4.055 1 95.75 186 VAL B N 1
ATOM 3306 C CA . VAL B 1 186 ? 17 -16.047 3.656 1 95.75 186 VAL B CA 1
ATOM 3307 C C . VAL B 1 186 ? 17.891 -15.219 2.732 1 95.75 186 VAL B C 1
ATOM 3309 O O . VAL B 1 186 ? 17.438 -14.719 1.701 1 95.75 186 VAL B O 1
ATOM 3312 N N . PRO B 1 187 ? 19.141 -15.062 3.049 1 95.75 187 PRO B N 1
ATOM 3313 C CA . PRO B 1 187 ? 20.047 -14.328 2.166 1 95.75 187 PRO B CA 1
ATOM 3314 C C . PRO B 1 187 ? 20.172 -14.969 0.786 1 95.75 187 PRO B C 1
ATOM 3316 O O . PRO B 1 187 ? 20.297 -16.188 0.679 1 95.75 187 PRO B O 1
ATOM 3319 N N . ILE B 1 188 ? 20.047 -14.18 -0.207 1 96.94 188 ILE B N 1
ATOM 3320 C CA . ILE B 1 188 ? 20.375 -14.594 -1.569 1 96.94 188 ILE B CA 1
ATOM 3321 C C . ILE B 1 188 ? 21.828 -14.273 -1.872 1 96.94 188 ILE B C 1
ATOM 3323 O O . ILE B 1 188 ? 22.312 -13.172 -1.594 1 96.94 188 ILE B O 1
ATOM 3327 N N . VAL B 1 189 ? 22.531 -15.242 -2.477 1 96.31 189 VAL B N 1
ATOM 3328 C CA . VAL B 1 189 ? 23.953 -15.047 -2.756 1 96.31 189 VAL B CA 1
ATOM 3329 C C . VAL B 1 189 ? 24.266 -15.461 -4.191 1 96.31 189 VAL B C 1
ATOM 3331 O O . VAL B 1 189 ? 23.406 -16.031 -4.879 1 96.31 189 VAL B O 1
ATOM 3334 N N . ASP B 1 190 ? 25.391 -15.039 -4.652 1 95.38 190 ASP B N 1
ATOM 3335 C CA . ASP B 1 190 ? 25.969 -15.43 -5.93 1 95.38 190 ASP B CA 1
ATOM 3336 C C . ASP B 1 190 ? 25.016 -15.117 -7.086 1 95.38 190 ASP B C 1
ATOM 3338 O O . ASP B 1 190 ? 24.641 -16.016 -7.852 1 95.38 190 ASP B O 1
ATOM 3342 N N . PRO B 1 191 ? 24.703 -13.875 -7.164 1 96.38 191 PRO B N 1
ATOM 3343 C CA . PRO B 1 191 ? 25.078 -12.664 -6.426 1 96.38 191 PRO B CA 1
ATOM 3344 C C . PRO B 1 191 ? 23.984 -12.203 -5.457 1 96.38 191 PRO B C 1
ATOM 3346 O O . PRO B 1 191 ? 22.875 -12.75 -5.469 1 96.38 191 PRO B O 1
ATOM 3349 N N . VAL B 1 192 ? 24.375 -11.32 -4.648 1 95.94 192 VAL B N 1
ATOM 3350 C CA . VAL B 1 192 ? 23.406 -10.617 -3.822 1 95.94 192 VAL B CA 1
ATOM 3351 C C . VAL B 1 192 ? 22.672 -9.562 -4.656 1 95.94 192 VAL B C 1
ATOM 3353 O O . VAL B 1 192 ? 23.312 -8.641 -5.18 1 95.94 192 VAL B O 1
ATOM 3356 N N . PRO B 1 193 ? 21.406 -9.727 -4.828 1 96.75 193 PRO B N 1
ATOM 3357 C CA . PRO B 1 193 ? 20.703 -8.633 -5.508 1 96.75 193 PRO B CA 1
ATOM 3358 C C . PRO B 1 193 ? 20.641 -7.363 -4.664 1 96.75 193 PRO B C 1
ATOM 3360 O O . PRO B 1 193 ? 20.312 -7.426 -3.475 1 96.75 193 PRO B O 1
ATOM 3363 N N . VAL B 1 194 ? 20.922 -6.254 -5.305 1 95.06 194 VAL B N 1
ATOM 3364 C CA . VAL B 1 194 ? 20.938 -4.977 -4.605 1 95.06 194 VAL B CA 1
ATOM 3365 C C . VAL B 1 194 ? 20.188 -3.93 -5.43 1 95.06 194 VAL B C 1
ATOM 3367 O O . VAL B 1 194 ? 20.078 -4.055 -6.652 1 95.06 194 VAL B O 1
ATOM 3370 N N . ARG B 1 195 ? 19.672 -2.982 -4.762 1 93.31 195 ARG B N 1
ATOM 3371 C CA . ARG B 1 195 ? 19.062 -1.819 -5.41 1 93.31 195 ARG B CA 1
ATOM 3372 C C . ARG B 1 195 ? 19.516 -0.527 -4.73 1 93.31 195 ARG B C 1
ATOM 3374 O O . ARG B 1 195 ? 19.875 -0.533 -3.557 1 93.31 195 ARG B O 1
ATOM 3381 N N . ARG B 1 196 ? 19.5 0.476 -5.496 1 92.69 196 ARG B N 1
ATOM 3382 C CA . ARG B 1 196 ? 19.984 1.767 -5.012 1 92.69 196 ARG B CA 1
ATOM 3383 C C . ARG B 1 196 ? 18.828 2.734 -4.797 1 92.69 196 ARG B C 1
ATOM 3385 O O . ARG B 1 196 ? 17.969 2.9 -5.672 1 92.69 196 ARG B O 1
ATOM 3392 N N . LEU B 1 197 ? 18.844 3.297 -3.65 1 94.12 197 LEU B N 1
ATOM 3393 C CA . LEU B 1 197 ? 17.859 4.301 -3.268 1 94.12 197 LEU B CA 1
ATOM 3394 C C . LEU B 1 197 ? 18.438 5.707 -3.406 1 94.12 197 LEU B C 1
ATOM 3396 O O . LEU B 1 197 ? 19.547 5.98 -2.941 1 94.12 197 LEU B O 1
ATOM 3400 N N . ILE B 1 198 ? 17.641 6.551 -4.023 1 93.62 198 ILE B N 1
ATOM 3401 C CA . ILE B 1 198 ? 18.109 7.922 -4.211 1 93.62 198 ILE B CA 1
ATOM 3402 C C . ILE B 1 198 ? 16.969 8.898 -3.906 1 93.62 198 ILE B C 1
ATOM 3404 O O . ILE B 1 198 ? 15.805 8.516 -3.912 1 93.62 198 ILE B O 1
ATOM 3408 N N . ILE B 1 199 ? 17.312 10.07 -3.609 1 95.62 199 ILE B N 1
ATOM 3409 C CA . ILE B 1 199 ? 16.344 11.164 -3.604 1 95.62 199 ILE B CA 1
ATOM 3410 C C . ILE B 1 199 ? 16.609 12.094 -4.785 1 95.62 199 ILE B C 1
ATOM 3412 O O . ILE B 1 199 ? 17.766 12.375 -5.109 1 95.62 199 ILE B O 1
ATOM 3416 N N . SER B 1 200 ? 15.555 12.531 -5.434 1 94.5 200 SER B N 1
ATOM 3417 C CA . SER B 1 200 ? 15.656 13.336 -6.645 1 94.5 200 SER B CA 1
ATOM 3418 C C . SER B 1 200 ? 14.867 14.633 -6.52 1 94.5 200 SER B C 1
ATOM 3420 O O . SER B 1 200 ? 13.773 14.648 -5.949 1 94.5 200 SER B O 1
ATOM 3422 N N . TYR B 1 201 ? 15.453 15.656 -7.082 1 95.19 201 TYR B N 1
ATOM 3423 C CA . TYR B 1 201 ? 14.828 16.969 -7.164 1 95.19 201 TYR B CA 1
ATOM 3424 C C . TYR B 1 201 ? 14.781 17.453 -8.609 1 95.19 201 TYR B C 1
ATOM 3426 O O . TYR B 1 201 ? 15.625 17.078 -9.422 1 95.19 201 TYR B O 1
ATOM 3434 N N . PRO B 1 202 ? 13.789 18.281 -8.859 1 91.44 202 PRO B N 1
ATOM 3435 C CA . PRO B 1 202 ? 13.781 18.844 -10.219 1 91.44 202 PRO B CA 1
ATOM 3436 C C . PRO B 1 202 ? 14.969 19.766 -10.469 1 91.44 202 PRO B C 1
ATOM 3438 O O . PRO B 1 202 ? 15.469 20.406 -9.539 1 91.44 202 PRO B O 1
ATOM 3441 N N . THR B 1 203 ? 15.344 19.859 -11.742 1 89 203 THR B N 1
ATOM 3442 C CA . THR B 1 203 ? 16.453 20.75 -12.109 1 89 203 THR B CA 1
ATOM 3443 C C . THR B 1 203 ? 15.922 22.031 -12.727 1 89 203 THR B C 1
ATOM 3445 O O . THR B 1 203 ? 16.641 23.047 -12.773 1 89 203 THR B O 1
ATOM 3448 N N . HIS B 1 204 ? 14.773 22.047 -13.188 1 88.81 204 HIS B N 1
ATOM 3449 C CA . HIS B 1 204 ? 14.273 23.156 -13.984 1 88.81 204 HIS B CA 1
ATOM 3450 C C . HIS B 1 204 ? 13.531 24.172 -13.109 1 88.81 204 HIS B C 1
ATOM 3452 O O . HIS B 1 204 ? 12.992 25.156 -13.617 1 88.81 204 HIS B O 1
ATOM 3458 N N . ARG B 1 205 ? 13.422 23.938 -11.836 1 89 205 ARG B N 1
ATOM 3459 C CA . ARG B 1 205 ? 12.805 24.875 -10.906 1 89 205 ARG B CA 1
ATOM 3460 C C . ARG B 1 205 ? 13.508 24.844 -9.547 1 89 205 ARG B C 1
ATOM 3462 O O . ARG B 1 205 ? 14.148 23.844 -9.203 1 89 205 ARG B O 1
ATOM 3469 N N . PRO B 1 206 ? 13.406 25.906 -8.836 1 91.19 206 PRO B N 1
ATOM 3470 C CA . PRO B 1 206 ? 14.031 25.922 -7.516 1 91.19 206 PRO B CA 1
ATOM 3471 C C . PRO B 1 206 ? 13.422 24.906 -6.555 1 91.19 206 PRO B C 1
ATOM 3473 O O . PRO B 1 206 ? 12.211 24.672 -6.586 1 91.19 206 PRO B O 1
ATOM 3476 N N . VAL B 1 207 ? 14.281 24.406 -5.766 1 93.12 207 VAL B N 1
ATOM 3477 C CA . VAL B 1 207 ? 13.844 23.5 -4.715 1 93.12 207 VAL B CA 1
ATOM 3478 C C . VAL B 1 207 ? 13.398 24.297 -3.49 1 93.12 207 VAL B C 1
ATOM 3480 O O . VAL B 1 207 ? 14.164 25.094 -2.953 1 93.12 207 VAL B O 1
ATOM 3483 N N . SER B 1 208 ? 12.188 24.062 -3.08 1 94.06 208 SER B N 1
ATOM 3484 C CA . SER B 1 208 ? 11.664 24.797 -1.928 1 94.06 208 SER B CA 1
ATOM 3485 C C . SER B 1 208 ? 12.422 24.422 -0.655 1 94.06 208 SER B C 1
ATOM 3487 O O . SER B 1 208 ? 13.031 23.359 -0.575 1 94.06 208 SER B O 1
ATOM 3489 N N . ARG B 1 209 ? 12.367 25.25 0.327 1 94.88 209 ARG B N 1
ATOM 3490 C CA . ARG B 1 209 ? 13.008 24.984 1.613 1 94.88 209 ARG B CA 1
ATOM 3491 C C . ARG B 1 209 ? 12.398 23.75 2.275 1 94.88 209 ARG B C 1
ATOM 3493 O O . ARG B 1 209 ? 13.117 22.953 2.895 1 94.88 209 ARG B O 1
ATOM 3500 N N . LEU B 1 210 ? 11.117 23.562 2.143 1 96.31 210 LEU B N 1
ATOM 3501 C CA . LEU B 1 210 ? 10.445 22.406 2.732 1 96.31 210 LEU B CA 1
ATOM 3502 C C . LEU B 1 210 ? 10.883 21.109 2.049 1 96.31 210 LEU B C 1
ATOM 3504 O O . LEU B 1 210 ? 11.023 20.078 2.701 1 96.31 210 LEU B O 1
ATOM 3508 N N . ALA B 1 211 ? 11.07 21.172 0.771 1 96.62 211 ALA B N 1
ATOM 3509 C CA . ALA B 1 211 ? 11.555 20 0.043 1 96.62 211 ALA B CA 1
ATOM 3510 C C . ALA B 1 211 ? 12.977 19.641 0.463 1 96.62 211 ALA B C 1
ATOM 3512 O O . ALA B 1 211 ? 13.297 18.469 0.655 1 96.62 211 ALA B O 1
ATOM 3513 N N . ARG B 1 212 ? 13.781 20.656 0.608 1 95.56 212 ARG B N 1
ATOM 3514 C CA . ARG B 1 212 ? 15.148 20.438 1.071 1 95.56 212 ARG B CA 1
ATOM 3515 C C . ARG B 1 212 ? 15.164 19.859 2.48 1 95.56 212 ARG B C 1
ATOM 3517 O O . ARG B 1 212 ? 15.922 18.922 2.766 1 95.56 212 ARG B O 1
ATOM 3524 N N . PHE B 1 213 ? 14.328 20.453 3.271 1 95.88 213 PHE B N 1
ATOM 3525 C CA . PHE B 1 213 ? 14.211 19.953 4.633 1 95.88 213 PHE B CA 1
ATOM 3526 C C . PHE B 1 213 ? 13.773 18.484 4.633 1 95.88 213 PHE B C 1
ATOM 3528 O O . PHE B 1 213 ? 14.32 17.672 5.367 1 95.88 213 PHE B O 1
ATOM 3535 N N . SER B 1 214 ? 12.781 18.094 3.791 1 97.56 214 SER B N 1
ATOM 3536 C CA . SER B 1 214 ? 12.32 16.719 3.664 1 97.56 214 SER B CA 1
ATOM 3537 C C . SER B 1 214 ? 13.469 15.789 3.293 1 97.56 214 SER B C 1
ATOM 3539 O O . SER B 1 214 ? 13.609 14.711 3.871 1 97.56 214 SER B O 1
ATOM 3541 N N . GLY B 1 215 ? 14.234 16.266 2.34 1 96.62 215 GLY B N 1
ATOM 3542 C CA . GLY B 1 215 ? 15.375 15.461 1.922 1 96.62 215 GLY B CA 1
ATOM 3543 C C . GLY B 1 215 ? 16.375 15.227 3.037 1 96.62 215 GLY B C 1
ATOM 3544 O O . GLY B 1 215 ? 16.922 14.125 3.16 1 96.62 215 GLY B O 1
ATOM 3545 N N . GLN B 1 216 ? 16.625 16.219 3.818 1 96.56 216 GLN B N 1
ATOM 3546 C CA . GLN B 1 216 ? 17.547 16.094 4.938 1 96.56 216 GLN B CA 1
ATOM 3547 C C . GLN B 1 216 ? 17.047 15.102 5.977 1 96.56 216 GLN B C 1
ATOM 3549 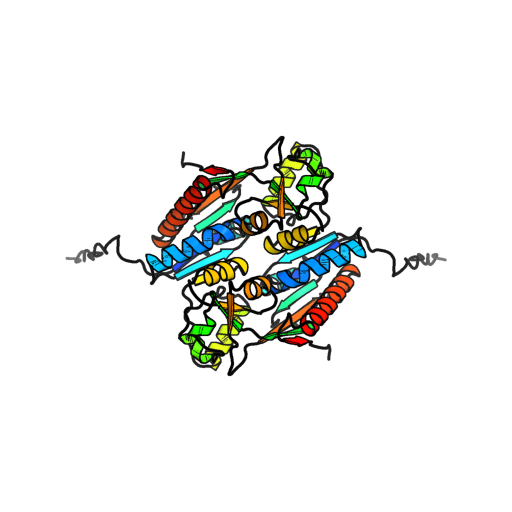O O . GLN B 1 216 ? 17.812 14.281 6.484 1 96.56 216 GLN B O 1
ATOM 3554 N N . VAL B 1 217 ? 15.766 15.195 6.277 1 97.5 217 VAL B N 1
ATOM 3555 C CA . VAL B 1 217 ? 15.164 14.281 7.246 1 97.5 217 VAL B CA 1
ATOM 3556 C C . VAL B 1 217 ? 15.266 12.844 6.734 1 97.5 217 VAL B C 1
ATOM 3558 O O . VAL B 1 217 ? 15.617 11.938 7.488 1 97.5 217 VAL B O 1
ATOM 3561 N N . ILE B 1 218 ? 14.977 12.664 5.48 1 97.69 218 ILE B N 1
ATOM 3562 C CA . ILE B 1 218 ? 14.977 11.344 4.867 1 97.69 218 ILE B CA 1
ATOM 3563 C C . ILE B 1 218 ? 16.391 10.773 4.879 1 97.69 218 ILE B C 1
ATOM 3565 O O . ILE B 1 218 ? 16.609 9.625 5.266 1 97.69 218 ILE B O 1
ATOM 3569 N N . ALA B 1 219 ? 17.359 11.57 4.5 1 96.38 219 ALA B N 1
ATOM 3570 C CA . ALA B 1 219 ? 18.75 11.133 4.48 1 96.38 219 ALA B CA 1
ATOM 3571 C C . ALA B 1 219 ? 19.219 10.742 5.883 1 96.38 219 ALA B C 1
ATOM 3573 O O . ALA B 1 219 ? 19.875 9.711 6.059 1 96.38 219 ALA B O 1
ATOM 3574 N N . SER B 1 220 ? 18.906 11.547 6.816 1 96.62 220 SER B N 1
ATOM 3575 C CA . SER B 1 220 ? 19.281 11.266 8.195 1 96.62 220 SER B CA 1
ATOM 3576 C C . SER B 1 220 ? 18.609 10 8.711 1 96.62 220 SER B C 1
ATOM 3578 O O . SER B 1 220 ? 19.219 9.227 9.453 1 96.62 220 SER B O 1
ATOM 3580 N N . THR B 1 221 ? 17.359 9.82 8.328 1 96.69 221 THR B N 1
ATOM 3581 C CA . THR B 1 221 ? 16.625 8.641 8.75 1 96.69 221 THR B CA 1
ATOM 3582 C C . THR B 1 221 ? 17.25 7.375 8.172 1 96.69 221 THR B C 1
ATOM 3584 O O . THR B 1 221 ? 17.422 6.383 8.875 1 96.69 221 THR B O 1
ATOM 3587 N N . VAL B 1 222 ? 17.547 7.441 6.914 1 95.94 222 VAL B N 1
ATOM 3588 C CA . VAL B 1 222 ? 18.156 6.293 6.254 1 95.94 222 VAL B CA 1
ATOM 3589 C C . VAL B 1 222 ? 19.484 5.949 6.938 1 95.94 222 VAL B C 1
ATOM 3591 O O . VAL B 1 222 ? 19.75 4.777 7.215 1 95.94 222 VAL B O 1
ATOM 3594 N N . LYS B 1 223 ? 20.297 6.93 7.203 1 95 223 LYS B N 1
ATOM 3595 C CA . LYS B 1 223 ? 21.562 6.719 7.891 1 95 223 LYS B CA 1
ATOM 3596 C C . LYS B 1 223 ? 21.344 6.047 9.242 1 95 223 LYS B C 1
ATOM 3598 O O . LYS B 1 223 ? 22.047 5.086 9.578 1 95 223 LYS B O 1
ATOM 3603 N N . LYS B 1 224 ? 20.422 6.516 9.977 1 95.25 224 LYS B N 1
ATOM 3604 C CA . LYS B 1 224 ? 20.125 5.969 11.297 1 95.25 224 LYS B CA 1
ATOM 3605 C C . LYS B 1 224 ? 19.688 4.508 11.203 1 95.25 224 LYS B C 1
ATOM 3607 O O . LYS B 1 224 ? 20.109 3.674 12 1 95.25 224 LYS B O 1
ATOM 3612 N N . LEU B 1 225 ? 18.844 4.242 10.242 1 93.75 225 LEU B N 1
ATOM 3613 C CA . LEU B 1 225 ? 18.328 2.891 10.07 1 93.75 225 LEU B CA 1
ATOM 3614 C C . LEU B 1 225 ? 19.438 1.914 9.727 1 93.75 225 LEU B C 1
ATOM 3616 O O . LEU B 1 225 ? 19.422 0.764 10.172 1 93.75 225 LEU B O 1
ATOM 3620 N N . VAL B 1 226 ? 20.375 2.328 8.945 1 93.38 226 VAL B N 1
ATOM 3621 C CA . VAL B 1 226 ? 21.516 1.487 8.594 1 93.38 226 VAL B CA 1
ATOM 3622 C C . VAL B 1 226 ? 22.391 1.271 9.828 1 93.38 226 VAL B C 1
ATOM 3624 O O . VAL B 1 226 ? 22.797 0.144 10.109 1 93.38 226 VAL B O 1
ATOM 3627 N N . GLU B 1 227 ? 22.656 2.299 10.586 1 93.38 227 GLU B N 1
ATOM 3628 C CA . GLU B 1 227 ? 23.5 2.234 11.781 1 93.38 227 GLU B CA 1
ATOM 3629 C C . GLU B 1 227 ? 22.875 1.322 12.836 1 93.38 227 GLU B C 1
ATOM 3631 O O . GLU B 1 227 ? 23.594 0.632 13.562 1 93.38 227 GLU B O 1
ATOM 3636 N N . GLU B 1 228 ? 21.578 1.287 12.859 1 92.38 228 GLU B N 1
ATOM 3637 C CA . GLU B 1 228 ? 20.875 0.471 13.844 1 92.38 228 GLU B CA 1
ATOM 3638 C C . GLU B 1 228 ? 20.703 -0.965 13.352 1 92.38 228 GLU B C 1
ATOM 3640 O O . GLU B 1 228 ? 20.188 -1.817 14.078 1 92.38 228 GLU B O 1
ATOM 3645 N N . GLY B 1 229 ? 21.094 -1.266 12.117 1 89.88 229 GLY B N 1
ATOM 3646 C CA . GLY B 1 229 ? 21.031 -2.609 11.57 1 89.88 229 GLY B CA 1
ATOM 3647 C C . GLY B 1 229 ? 19.641 -2.977 11.055 1 89.88 229 GLY B C 1
ATOM 3648 O O . GLY B 1 229 ? 19.359 -4.152 10.828 1 89.88 229 GLY B O 1
ATOM 3649 N N . VAL B 1 230 ? 18.797 -2.018 10.914 1 88 230 VAL B N 1
ATOM 3650 C CA . VAL B 1 230 ? 17.453 -2.236 10.414 1 88 230 VAL B CA 1
ATOM 3651 C C . VAL B 1 230 ? 17.469 -2.408 8.898 1 88 230 VAL B C 1
ATOM 3653 O O . VAL B 1 230 ? 16.766 -3.254 8.352 1 88 230 VAL B O 1
ATOM 3656 N N . CYS B 1 231 ? 18.203 -1.578 8.25 1 89.19 231 CYS B N 1
ATOM 3657 C CA . CYS B 1 231 ? 18.406 -1.694 6.812 1 89.19 231 CYS B CA 1
ATOM 3658 C C . CYS B 1 231 ? 19.703 -2.438 6.508 1 89.19 231 CYS B C 1
ATOM 3660 O O . CYS B 1 231 ? 20.766 -2.096 7.039 1 89.19 231 CYS B O 1
ATOM 3662 N N . SER B 1 232 ? 19.531 -3.434 5.711 1 87 232 SER B N 1
ATOM 3663 C CA . SER B 1 232 ? 20.719 -4.145 5.25 1 87 232 SER B CA 1
ATOM 3664 C C . SER B 1 232 ? 21.281 -3.512 3.986 1 87 232 SER B C 1
ATOM 3666 O O . SER B 1 232 ? 20.719 -3.652 2.902 1 87 232 SER B O 1
ATOM 3668 N N . GLY B 1 233 ? 22.234 -2.76 4.148 1 89.5 233 GLY B N 1
ATOM 3669 C CA . GLY B 1 233 ? 22.844 -2.068 3.02 1 89.5 233 GLY B CA 1
ATOM 3670 C C . GLY B 1 233 ? 23.953 -1.108 3.426 1 89.5 233 GLY B C 1
ATOM 3671 O O . GLY B 1 233 ? 24.453 -1.17 4.551 1 89.5 233 GLY B O 1
ATOM 3672 N N . ARG B 1 234 ? 24.391 -0.379 2.486 1 90.56 234 ARG B N 1
ATOM 3673 C CA . ARG B 1 234 ? 25.453 0.593 2.682 1 90.56 234 ARG B CA 1
ATOM 3674 C C . ARG B 1 234 ? 25 1.999 2.312 1 90.56 234 ARG B C 1
ATOM 3676 O O . ARG B 1 234 ? 24.297 2.186 1.314 1 90.56 234 ARG B O 1
ATOM 3683 N N . ILE B 1 235 ? 25.328 2.896 3.18 1 91.38 235 ILE B N 1
ATOM 3684 C CA . ILE B 1 235 ? 25 4.293 2.895 1 91.38 235 ILE B CA 1
ATOM 3685 C C . ILE B 1 235 ? 25.828 4.773 1.697 1 91.38 235 ILE B C 1
ATOM 3687 O O . ILE B 1 235 ? 27.016 4.477 1.593 1 91.38 235 ILE B O 1
ATOM 3691 N N . LEU B 1 236 ? 25.094 5.453 0.864 1 87.81 236 LEU B N 1
ATOM 3692 C CA . LEU B 1 236 ? 25.781 6 -0.297 1 87.81 236 LEU B CA 1
ATOM 3693 C C . LEU B 1 236 ? 26.125 7.469 -0.084 1 87.81 236 LEU B C 1
ATOM 3695 O O . LEU B 1 236 ? 25.312 8.227 0.473 1 87.81 236 LEU B O 1
ATOM 3699 N N . THR B 1 237 ? 27.297 7.828 -0.029 1 71.88 237 THR B N 1
ATOM 3700 C CA . THR B 1 237 ? 27.734 9.211 0.148 1 71.88 237 THR B CA 1
ATOM 3701 C C . THR B 1 237 ? 27.875 9.906 -1.2 1 71.88 237 THR B C 1
ATOM 3703 O O . THR B 1 237 ? 28.094 9.258 -2.223 1 71.88 237 THR B O 1
ATOM 3706 N N . GLU B 1 238 ? 27.281 11.125 -1.294 1 57.28 238 GLU B N 1
ATOM 3707 C CA . GLU B 1 238 ? 27.562 11.914 -2.49 1 57.28 238 GLU B CA 1
ATOM 3708 C C . GLU B 1 238 ? 29.047 11.883 -2.84 1 57.28 238 GLU B C 1
ATOM 3710 O O . GLU B 1 238 ? 29.906 11.93 -1.953 1 57.28 238 GLU B O 1
ATOM 3715 N N . ILE B 1 239 ? 29.312 11.227 -4.023 1 41.06 239 ILE B N 1
ATOM 3716 C CA . ILE B 1 239 ? 30.672 11.516 -4.441 1 41.06 239 ILE B CA 1
ATOM 3717 C C . ILE B 1 239 ? 30.828 13.008 -4.703 1 41.06 239 ILE B C 1
ATOM 3719 O O . ILE B 1 239 ? 29.953 13.633 -5.309 1 41.06 239 ILE B O 1
#

Organism: Brucella melitensis biotype 1 (strain ATCC 23456 / CCUG 17765 / NCTC 10094 / 16M) (NCBI:txid224914)

Secondary structure (DSSP, 8-state):
-------------TTSPP-EEEEEEE-HHHHHHHHHHHHHHHHHH-TTEEEEEEE--HHHHHHHHHHTS-SEEEEES-S-GGGEEEEEEEEEE-EEEEETTHHHHH-S-EEGGGGGGS-EEEPPTTSHHHHHHHHHHHHHT----EEEEE--HHHHHHHHHTTS-BEEE-SGGGHHHHHTTSEEEEEEESS--EEEEEEEEESSSPPPHHHHHHHHHHHHHHHHHHHTTSS-EEEPP--/-------------TTSPP-EEEEEEE-HHHHHHHHHHHHHHHHHH-TTEEEEEEE--HHHHHHHHHHTS-SEEEEES-S-GGGEEEEEEEEEE-EEEEETTHHHHH-S-EEGGGGGGS-EEEPPBTBHHHHHHHHHHHHHT----EEEEE--HHHHHHHHHTTS-BEEE-SGGGHHHHHTTSEEEEEEESS--EEEEEEEEESSSPPPHHHHHHHHHHHHHHHHHHHTTSS-EEE----

Nearest PDB structures (foldseek):
  5z49-assembly1_A  TM=8.488E-01  e=2.629E-18  Synechococcus elongatus PCC 7942 = FACHB-805
  5y2w-assembly1_A-2  TM=8.910E-01  e=9.191E-15  Synechocystis sp. PCC 6803 substr. Kazusa
  5b7h-assembly2_B-2  TM=8.126E-01  e=4.065E-15  Vibrio vulnificus
  1i6a-assembly1_A  TM=7.874E-01  e=1.797E-15  Escherichia coli
  5y2v-assembly1_C  TM=8.316E-01  e=4.700E-14  Synechocystis sp. PCC 6803 substr. Kazusa

Radius of gyration: 24.21 Å; Cα contacts (8 Å, |Δi|>4): 937; chains: 2; bounding box: 62×91×78 Å

pLDDT: mean 87.78, std 15.09, range [21.89, 97.81]

Solvent-accessible surface area (backbone atoms only — not comparable to full-atom values): 25602 Å² total; per-residue (Å²): 133,82,79,78,80,74,77,75,75,72,82,69,62,87,81,49,63,50,69,55,77,37,31,40,30,25,32,64,66,55,36,65,66,45,45,48,63,47,51,52,48,38,55,74,60,20,64,67,34,31,44,34,40,42,62,44,54,52,74,57,44,53,54,32,38,72,72,59,75,26,55,32,32,43,36,62,62,71,85,77,52,84,69,34,47,73,43,53,43,30,36,33,46,39,24,39,34,27,16,52,69,38,44,80,70,69,39,82,53,42,46,46,65,58,46,45,78,39,56,31,43,40,43,41,91,81,37,67,66,37,49,51,52,48,52,53,26,56,76,65,72,47,61,78,38,66,48,37,27,33,62,36,70,69,49,48,50,52,32,17,50,67,67,72,33,26,34,76,43,57,51,48,66,44,42,68,42,43,74,68,50,43,30,31,77,27,48,34,32,82,58,60,52,67,49,39,35,30,39,35,29,57,64,90,52,86,77,49,69,61,42,51,49,50,50,51,50,50,50,52,48,53,52,49,34,38,75,71,63,48,35,53,57,45,78,37,69,76,127,134,84,80,80,79,74,76,74,73,71,82,67,61,88,83,49,64,49,70,54,78,37,31,40,30,24,31,63,66,56,35,65,66,44,44,47,62,46,51,54,49,38,55,73,61,21,64,67,33,32,43,33,42,41,63,46,54,53,75,58,43,54,53,32,38,74,71,58,75,25,55,32,31,42,35,63,62,70,84,76,52,84,68,35,47,72,42,52,44,30,38,33,45,39,24,38,34,26,16,53,68,38,45,79,72,69,39,83,54,42,48,46,63,57,44,43,77,39,55,32,43,39,45,42,90,83,36,67,66,37,50,52,52,49,51,53,27,56,76,63,70,48,60,77,38,66,49,37,26,33,64,34,72,68,48,47,50,52,31,17,50,67,66,72,33,26,32,74,44,57,53,50,66,45,43,70,42,43,75,70,50,44,31,32,75,26,48,34,32,81,58,62,52,68,48,39,35,30,40,34,31,56,64,92,51,86,77,50,70,60,42,51,48,50,50,51,50,50,50,51,48,54,52,49,36,38,75,70,62,47,35,54,58,44,78,38,69,77,125

Sequence (478 aa):
MAEMEEIRVLAQDENAPLRGHVSIGMPPTASDILSEPLVSTFQETHPDATLRIVNAYSGYLVDWLHRGDIDAAILYNPKNARSFHIQPLLEEALFLIGPANFDKVRGRQITFSELEKERLLLPSIGNGLRSLLEKYAQEAGITLNVKFEADSYSTLKSIVQNNHGVTVLPLAPIREELNAGKLCAVPIVDPVPVRRLIISYPTHRPVSRLARFSGQVIASTVKKLVEEGVCSGRILTEIMAEMEEIRVLAQDENAPLRGHVSIGMPPTASDILSEPLVSTFQETHPDATLRIVNAYSGYLVDWLHRGDIDAAILYNPKNARSFHIQPLLEEALFLIGPANFDKVRGRQITFSELEKERLLLPSIGNGLRSLLEKYAQEAGITLNVKFEADSYSTLKSIVQNNHGVTVLPLAPIREELNAGKLCAVPIVDPVPVRRLIISYPTHRPVSRLARFSGQVIASTVKKLVEEGVCSGRILTEI